Protein AF-A0A0D9NM09-F1 (afdb_monomer_lite)

Secondary structure (DSSP, 8-state):
-PPPPPP-----PEEEEEEE-SSTTEEEEEEEEEETTEEEEEEEEEEEEE-SS-EEEEEEEEETT-S-EEEPPPEEESSHHHHHHHHHHHHHHHHSS-TT-THHHHHHHHT-HHHHHHHHHTTTB-TTTS-GGG--HHHHHHHHHHHHHHHHHHHHHHHHHH----HHHHHHHHHHHHHHHHHHHHHHHHHS-B---SS------THHHHHHHHHHHHHHHHHTSPPPPPTTTTTTS-HHHHHHHHHTEEEEE---SS-TTSHHHHHHHHHHHHHHHTS-TTS-TTSS-----EEEEETT----TTSSSEEEEEEEE-HHHHHHHHHH-S---S-TTS--TT-TTSSS---BS-HHHHHTTS-GGGGTT--EEEEEEEE--SEEEE-GGG--TT--HHHHSTTT--EEEE--SSS--TT-GGGEEEGGGT-GGGTT-EEE---TT---

Sequence (448 aa):
MAGPIAEPKTGTGKVRKVRHSGKEYEVTIQQARKRNGQDRMRVYNMKIQSLGHQFQLVTEWGWLGRISRVIGIPVVAASEEEAVAVFKKKFYDKTKLNWSDRIQDLLRLVFDEDLVETSLDKYGYNWRMLPVHQLTDHTLRESAKILRDWRDHLKELKKLETEEAEREESETKMKVERKEIKQLREKYRFMIPHKVVGRVRLGFAIDSFENEVKLLQLIQGIRATPSMPPCSVLEKENLLDWQYDKLGMEIENLSTQSTQSTAKGAEYNSLLQLYIRSIDKIYPSDLYKVKGIFRLKKKDEIDNRHVENRRLLWHGTRCITVAGILSQGLRVPHYSDMRFLKAKFGNGIYFTDTASFATEYCGTNDSDGHALLFLCEVALGEMLHCDDKDADPKFDPKKRLGEKCHSTLGIGRYGPRADVEVDWRDAKFIDERLRGIRVVSLIPGTIL

Organism: NCBI:txid1291518

Radius of gyration: 26.61 Å; chains: 1; bounding box: 58×73×83 Å

InterPro domains:
  IPR004102 Poly(ADP-ribose) polymerase, regulatory domain [PF02877] (101-231)
  IPR004102 Poly(ADP-ribose) polymerase, regulatory domain [PS51060] (96-230)
  IPR012317 Poly(ADP-ribose) polymerase, catalytic domain [PF00644] (286-426)
  IPR012317 Poly(ADP-ribose) polymerase, catalytic domain [PS51059] (238-448)
  IPR036616 Poly(ADP-ribose) polymerase, regulatory domain superfamily [G3DSA:1.20.142.10] (89-247)
  IPR036616 Poly(ADP-ribose) polymerase, regulatory domain superfamily [SSF47587] (100-248)
  IPR036930 WGR domain superfamily [SSF142921] (20-102)
  IPR050800 ADP-ribosyltransferase diphtheria toxin-like [PTHR10459] (102-426)

pLDDT: mean 76.51, std 15.97, range [25.19, 96.44]

Foldseek 3Di:
DDDDDDDPPPDQFAWDAKDDPPPLQKIKTWGWDDDPNDTWIKIKIWGWDDPPQKIKIWIWMDTPPDPDIDIDDIDIGRDPVRVVVVSQVVCCSNHVDGPLPCVLVLLNLQPPVVLVVLLLVVLQFDCVVPPLLRQDPVLLLVLLVLLLVLVVLVVVLVVLVPDPPDPVVSVVSNVVSLVSNVVSVVVNCVSTPGDDDPDDPVDPDPVNSLSSLVSSVSSLLLNLADDQDPVVVSVPDHRSVVSVVLLQKDKAWLPRPPDPPDLSVQLVVLVVVLQLLLADPVDDSPNDDDPTDIDIGHPPDDPPVVFAQKAWWKAWAASNSVSSCSNPNDDFPPNQSRFNPPQQAGTDRDTHLHNNVNQVRHPCVSSVNDIDMDTDTDRFHAEAEDESVSRDNPHDCPVVVPPHGDYYDYDDPDAQDPPDPQQWDQCCSSPVVSGNHIHGHDDPPDDD

Structure (mmCIF, N/CA/C/O backbone):
data_AF-A0A0D9NM09-F1
#
_entry.id   AF-A0A0D9NM09-F1
#
loop_
_atom_site.group_PDB
_atom_site.id
_atom_site.type_symbol
_atom_site.label_atom_id
_atom_site.label_alt_id
_atom_site.label_comp_id
_atom_site.label_asym_id
_atom_site.label_entity_id
_atom_site.label_seq_id
_atom_site.pdbx_PDB_ins_code
_atom_site.Cartn_x
_atom_site.Cartn_y
_atom_site.Cartn_z
_atom_site.occupancy
_atom_site.B_iso_or_equiv
_atom_site.auth_seq_id
_atom_site.auth_comp_id
_atom_site.auth_asym_id
_atom_site.auth_atom_id
_atom_site.pdbx_PDB_model_num
ATOM 1 N N . MET A 1 1 ? -23.123 41.842 49.523 1.00 33.09 1 MET A N 1
ATOM 2 C CA . MET A 1 1 ? -23.582 41.400 48.190 1.00 33.09 1 MET A CA 1
ATOM 3 C C . MET A 1 1 ? -22.451 40.629 47.527 1.00 33.09 1 MET A C 1
ATOM 5 O O . MET A 1 1 ? -21.517 41.241 47.028 1.00 33.09 1 MET A O 1
ATOM 9 N N . ALA A 1 2 ? -22.476 39.300 47.630 1.00 28.00 2 ALA A N 1
ATOM 10 C CA . ALA A 1 2 ? -21.518 38.429 46.958 1.00 28.00 2 ALA A CA 1
ATOM 11 C C . ALA A 1 2 ? -21.992 38.214 45.513 1.00 28.00 2 ALA A C 1
ATOM 13 O O . ALA A 1 2 ? -23.116 37.765 45.298 1.00 28.00 2 ALA A O 1
ATOM 14 N N . GLY A 1 3 ? -21.170 38.607 44.539 1.00 28.39 3 GLY A N 1
ATOM 15 C CA . GLY A 1 3 ? -21.445 38.375 43.121 1.00 28.39 3 GLY A CA 1
ATOM 16 C C . GLY A 1 3 ? -21.333 36.886 42.764 1.00 28.39 3 GLY A C 1
ATOM 17 O O . GLY A 1 3 ? -20.587 36.159 43.424 1.00 28.39 3 GLY A O 1
ATOM 18 N N . PRO A 1 4 ? -22.063 36.412 41.740 1.00 29.20 4 PRO A N 1
ATOM 19 C CA . PRO A 1 4 ? -22.096 35.000 41.392 1.00 29.20 4 PRO A CA 1
ATOM 20 C C . PRO A 1 4 ? -20.740 34.515 40.863 1.00 29.20 4 PRO A C 1
ATOM 22 O O . PRO A 1 4 ? -20.098 35.155 40.028 1.00 29.20 4 PRO A O 1
ATOM 25 N N . ILE A 1 5 ? -20.327 33.350 41.362 1.00 30.05 5 ILE A N 1
ATOM 26 C CA . ILE A 1 5 ? -19.173 32.581 40.896 1.00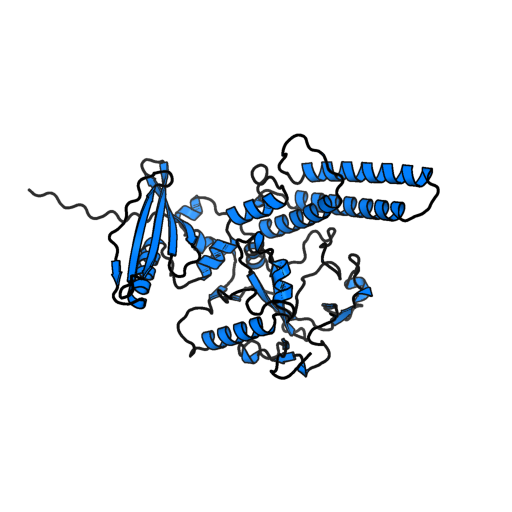 30.05 5 ILE A CA 1
ATOM 27 C C . ILE A 1 5 ? -19.431 32.192 39.436 1.00 30.05 5 ILE A C 1
ATOM 29 O O . ILE A 1 5 ? -20.404 31.508 39.130 1.00 30.05 5 ILE A O 1
ATOM 33 N N . ALA A 1 6 ? -18.570 32.652 38.528 1.00 27.23 6 ALA A N 1
ATOM 34 C CA . ALA A 1 6 ? -18.664 32.327 37.112 1.00 27.23 6 ALA A CA 1
ATOM 35 C C . ALA A 1 6 ? -18.436 30.823 36.879 1.00 27.23 6 ALA A C 1
ATOM 37 O O . ALA A 1 6 ? -17.396 30.277 37.255 1.00 27.23 6 ALA A O 1
ATOM 38 N N . GLU A 1 7 ? -19.387 30.173 36.209 1.00 26.42 7 GLU A N 1
ATOM 39 C CA . GLU A 1 7 ? -19.256 28.797 35.730 1.00 26.42 7 GLU A CA 1
ATOM 40 C C . GLU A 1 7 ? -18.044 28.630 34.786 1.00 26.42 7 GLU A C 1
ATOM 42 O O . GLU A 1 7 ? -17.706 29.537 34.008 1.00 26.42 7 GLU A O 1
ATOM 47 N N . PRO A 1 8 ? -17.373 27.463 34.797 1.00 28.36 8 PRO A N 1
ATOM 48 C CA . PRO A 1 8 ? -16.251 27.204 33.909 1.00 28.36 8 PRO A CA 1
ATOM 49 C C . PRO A 1 8 ? -16.733 27.102 32.455 1.00 28.36 8 PRO A C 1
ATOM 51 O O . PRO A 1 8 ? -17.359 26.127 32.052 1.00 28.36 8 PRO A O 1
ATOM 54 N N . LYS A 1 9 ? -16.370 28.096 31.634 1.00 29.64 9 LYS A N 1
ATOM 55 C CA . LYS A 1 9 ? -16.624 28.121 30.182 1.00 29.64 9 LYS A CA 1
ATOM 56 C C . LYS A 1 9 ? -15.984 26.910 29.480 1.00 29.64 9 LYS A C 1
ATOM 58 O O . LYS A 1 9 ? -14.796 26.919 29.131 1.00 29.64 9 LYS A O 1
ATOM 63 N N . THR A 1 10 ? -16.778 25.879 29.215 1.00 32.91 10 THR A N 1
ATOM 64 C CA . THR A 1 10 ? -16.439 24.682 28.430 1.00 32.91 10 THR A CA 1
ATOM 65 C C . THR A 1 10 ? -16.478 24.973 26.926 1.00 32.91 10 THR A C 1
ATOM 67 O O . THR A 1 10 ? -17.283 24.445 26.174 1.00 32.91 10 THR A O 1
ATOM 70 N N . GLY A 1 11 ? -15.558 25.810 26.438 1.00 34.66 11 GLY A N 1
ATOM 71 C CA . GLY A 1 11 ? -15.348 25.951 24.992 1.00 34.66 11 GLY A CA 1
ATOM 72 C C . GLY A 1 11 ? -14.644 24.715 24.420 1.00 34.66 11 GLY A C 1
ATOM 73 O O . GLY A 1 11 ? -13.450 24.520 24.663 1.00 34.66 11 GLY A O 1
ATOM 74 N N . THR A 1 12 ? -15.336 23.867 23.665 1.00 38.97 12 THR A N 1
ATOM 75 C CA . THR A 1 12 ? -14.734 22.736 22.940 1.00 38.97 12 THR A CA 1
ATOM 76 C C . THR A 1 12 ? -13.857 23.268 21.801 1.00 38.97 12 THR A C 1
ATOM 78 O O . THR A 1 12 ? -14.348 23.676 20.753 1.00 38.97 12 THR A O 1
ATOM 81 N N . GLY A 1 13 ? -12.540 23.338 22.028 1.00 40.16 13 GLY A N 1
ATOM 82 C CA . GLY A 1 13 ? -11.573 23.631 20.966 1.00 40.16 13 GLY A CA 1
ATOM 83 C C . GLY A 1 13 ? -11.447 22.424 20.041 1.00 40.16 13 GLY A C 1
ATOM 84 O O . GLY A 1 13 ? -11.480 21.290 20.517 1.00 40.16 13 GLY A O 1
ATOM 85 N N . LYS A 1 14 ? -11.311 22.653 18.734 1.00 43.16 14 LYS A N 1
ATOM 86 C CA . LYS A 1 14 ? -11.231 21.562 17.758 1.00 43.16 14 LYS A CA 1
ATOM 87 C C . LYS A 1 14 ? -9.857 20.912 17.772 1.00 43.16 14 LYS A C 1
ATOM 89 O O . LYS A 1 14 ? -8.841 21.607 17.686 1.00 43.16 14 LYS A O 1
ATOM 94 N N . VAL A 1 15 ? -9.839 19.590 17.908 1.00 44.84 15 VAL A N 1
ATOM 95 C CA . VAL A 1 15 ? -8.626 18.767 17.889 1.00 44.84 15 VAL A CA 1
ATOM 96 C C . VAL A 1 15 ? -8.087 18.722 16.459 1.00 44.84 15 VAL A C 1
ATOM 98 O O . VAL A 1 15 ? -8.808 18.337 15.550 1.00 44.84 15 VAL A O 1
ATOM 101 N N . ARG A 1 16 ? -6.838 19.158 16.258 1.00 40.47 16 ARG A N 1
ATOM 102 C CA . ARG A 1 16 ? -6.159 19.215 14.954 1.00 40.47 16 ARG A CA 1
ATOM 103 C C . ARG A 1 16 ? -5.213 18.039 14.703 1.00 40.47 16 ARG A C 1
ATOM 105 O O . ARG A 1 16 ? -5.119 17.598 13.570 1.00 40.47 16 ARG A O 1
ATOM 112 N N . LYS A 1 17 ? -4.507 17.529 15.719 1.00 41.31 17 LYS A N 1
ATOM 113 C CA . LYS A 1 17 ? -3.576 16.392 15.562 1.00 41.31 17 LYS A CA 1
ATOM 114 C C . LYS A 1 17 ? -3.431 15.652 16.886 1.00 41.31 17 LYS A C 1
ATOM 116 O O . LYS A 1 17 ? -3.353 16.291 17.933 1.00 41.31 17 LYS A O 1
ATOM 121 N N . VAL A 1 18 ? -3.409 14.322 16.853 1.00 44.81 18 VAL A N 1
ATOM 122 C CA . VAL A 1 18 ? -3.173 13.487 18.034 1.00 44.81 18 VAL A CA 1
ATOM 123 C C . VAL A 1 18 ? -1.969 12.585 17.752 1.00 44.81 18 VAL A C 1
ATOM 125 O O . VAL A 1 18 ? -2.010 11.820 16.796 1.00 44.81 18 VAL A O 1
ATOM 128 N N . ARG A 1 19 ? -0.886 12.691 18.526 1.00 38.06 19 ARG A N 1
ATOM 129 C CA . ARG A 1 19 ? 0.360 11.925 18.340 1.00 38.06 19 ARG A CA 1
ATOM 130 C C . ARG A 1 19 ? 0.494 10.873 19.446 1.00 38.06 19 ARG A C 1
ATOM 132 O O . ARG A 1 19 ? 0.268 11.198 20.608 1.00 38.06 19 ARG A O 1
ATOM 139 N N . HIS A 1 20 ? 0.854 9.643 19.085 1.00 46.84 20 HIS A N 1
ATOM 140 C CA . HIS A 1 20 ? 1.038 8.515 20.010 1.00 46.84 20 HIS A CA 1
ATOM 141 C C . HIS A 1 20 ? 2.535 8.240 20.162 1.00 46.84 20 HIS A C 1
ATOM 143 O O . HIS A 1 20 ? 3.267 8.311 19.180 1.00 46.84 20 HIS A O 1
ATOM 149 N N . SER A 1 21 ? 3.007 7.947 21.374 1.00 37.97 21 SER A N 1
ATOM 150 C CA . SER A 1 21 ? 4.440 7.749 21.672 1.00 37.97 21 SER A CA 1
ATOM 151 C C . SER A 1 21 ? 4.898 6.282 21.610 1.00 37.97 21 SER A C 1
ATOM 153 O O . SER A 1 21 ? 5.999 5.955 22.046 1.00 37.97 21 SER A O 1
ATOM 155 N N . GLY A 1 22 ? 4.057 5.367 21.119 1.00 39.31 22 GLY A N 1
ATOM 156 C CA . GLY A 1 22 ? 4.385 3.939 21.038 1.00 39.31 22 GLY A CA 1
ATOM 157 C C . GLY A 1 22 ? 4.286 3.160 22.361 1.00 39.31 22 GLY A C 1
ATOM 158 O O . GLY A 1 22 ? 4.457 1.944 22.339 1.00 39.31 22 GLY A O 1
ATOM 159 N N . LYS A 1 23 ? 3.953 3.810 23.488 1.00 54.00 23 LYS A N 1
ATOM 160 C CA . LYS A 1 23 ? 3.561 3.158 24.756 1.00 54.00 23 LYS A CA 1
ATOM 161 C C . LYS A 1 23 ? 2.030 3.084 24.854 1.00 54.00 23 LYS A C 1
ATOM 163 O O . LYS A 1 23 ? 1.356 4.039 24.484 1.00 54.00 23 LYS A O 1
ATOM 168 N N . GLU A 1 24 ? 1.483 1.960 25.335 1.00 59.69 24 GLU A N 1
ATOM 169 C CA . GLU A 1 24 ? 0.065 1.561 25.162 1.00 59.69 24 GLU A CA 1
ATOM 170 C C . GLU A 1 24 ? -0.984 2.587 25.644 1.00 59.69 24 GLU A C 1
ATOM 172 O O . GLU A 1 24 ? -2.082 2.616 25.096 1.00 59.69 24 GLU A O 1
ATOM 177 N N . TYR A 1 25 ? -0.647 3.476 26.590 1.00 70.94 25 TYR A N 1
ATOM 178 C CA . TYR A 1 25 ? -1.538 4.527 27.108 1.00 70.94 25 TYR A CA 1
ATOM 179 C C . TYR A 1 25 ? -0.839 5.889 27.244 1.00 70.94 25 TYR A C 1
ATOM 181 O O . TYR A 1 25 ? -0.788 6.475 28.329 1.00 70.94 25 TYR A O 1
ATOM 189 N N . GLU A 1 26 ? -0.281 6.402 26.144 1.00 77.38 26 GLU A N 1
ATOM 190 C CA . GLU A 1 26 ? 0.277 7.757 26.061 1.00 77.38 26 GLU A CA 1
ATOM 191 C C . GLU A 1 26 ? -0.138 8.474 24.767 1.00 77.38 26 GLU A C 1
ATOM 193 O O . GLU A 1 26 ? -0.071 7.920 23.669 1.00 77.38 26 GLU A O 1
ATOM 198 N N . VAL A 1 27 ? -0.582 9.729 24.901 1.00 70.50 27 VAL A N 1
ATOM 199 C CA . VAL A 1 27 ? -1.142 10.510 23.796 1.00 70.50 27 VAL A CA 1
ATOM 200 C C . VAL A 1 27 ? -0.898 12.014 23.940 1.00 70.50 27 VAL A C 1
ATOM 202 O O . VAL A 1 27 ? -1.038 12.591 25.018 1.00 70.50 27 VAL A O 1
ATOM 205 N N . THR A 1 28 ? -0.599 12.673 22.822 1.00 75.19 28 THR A N 1
ATOM 206 C CA . THR A 1 28 ? -0.508 14.130 22.688 1.00 75.19 28 THR A CA 1
ATOM 207 C C . THR A 1 28 ? -1.643 14.642 21.811 1.00 75.19 28 THR A C 1
ATOM 209 O O . THR A 1 28 ? -1.667 14.341 20.629 1.00 75.19 28 THR A O 1
ATOM 212 N N . ILE A 1 29 ? -2.549 15.460 22.337 1.00 75.00 29 ILE A N 1
ATOM 213 C CA . ILE A 1 29 ? -3.688 16.060 21.630 1.00 75.00 29 ILE A CA 1
ATOM 214 C C . ILE A 1 29 ? -3.394 17.542 21.363 1.00 75.00 29 ILE A C 1
ATOM 216 O O . ILE A 1 29 ? -3.143 18.314 22.286 1.00 75.00 29 ILE A O 1
ATOM 220 N N . GLN A 1 30 ? -3.478 17.972 20.109 1.00 73.25 30 GLN A N 1
ATOM 221 C CA . GLN A 1 30 ? -3.345 19.370 19.701 1.00 73.25 30 GLN A CA 1
ATOM 222 C C . GLN A 1 30 ? -4.726 19.946 19.398 1.00 73.25 30 GLN A C 1
ATOM 224 O O . GLN A 1 30 ? -5.464 19.369 18.609 1.00 73.25 30 GLN A O 1
ATOM 229 N N . GLN A 1 31 ? -5.084 21.078 20.003 1.00 67.94 31 GLN A N 1
ATOM 230 C CA . GLN A 1 31 ? -6.355 21.772 19.781 1.00 67.94 31 GLN A CA 1
ATOM 231 C C . GLN A 1 31 ? -6.122 23.218 19.359 1.00 67.94 31 GLN A C 1
ATOM 233 O O . GLN A 1 31 ? -5.399 23.957 20.032 1.00 67.94 31 GLN A O 1
ATOM 238 N N . ALA A 1 32 ? -6.788 23.649 18.292 1.00 63.72 32 ALA A N 1
ATOM 239 C CA . ALA A 1 32 ? -6.818 25.058 17.928 1.00 63.72 32 ALA A CA 1
ATOM 240 C C . ALA A 1 32 ? -7.905 25.794 18.715 1.00 63.72 32 ALA A C 1
ATOM 242 O O . ALA A 1 32 ? -9.046 25.336 18.831 1.00 63.72 32 ALA A O 1
ATOM 243 N N . ARG A 1 33 ? -7.551 26.964 19.250 1.00 64.31 33 ARG A N 1
ATOM 244 C CA . ARG A 1 33 ? -8.495 27.913 19.840 1.00 64.31 33 ARG A CA 1
ATOM 245 C C . ARG A 1 33 ? -8.245 29.308 19.287 1.00 64.31 33 ARG A C 1
ATOM 247 O O . ARG A 1 33 ? -7.126 29.810 19.370 1.00 64.31 33 ARG A O 1
ATOM 254 N N . LYS A 1 34 ? -9.315 29.963 18.834 1.00 53.19 34 LYS A N 1
ATOM 255 C CA . LYS A 1 34 ? -9.314 31.407 18.598 1.00 53.19 34 LYS A CA 1
ATOM 256 C C . LYS A 1 34 ? -9.315 32.125 19.945 1.00 53.19 34 LYS A C 1
ATOM 258 O O . LYS A 1 34 ? -10.209 31.922 20.767 1.00 53.19 34 LYS A O 1
ATOM 263 N N . ARG A 1 35 ? -8.304 32.959 20.184 1.00 52.75 35 ARG A N 1
ATOM 264 C CA . ARG A 1 35 ? -8.274 33.912 21.301 1.00 52.75 35 ARG A CA 1
ATOM 265 C C . ARG A 1 35 ? -7.888 35.269 20.732 1.00 52.75 35 ARG A C 1
ATOM 267 O O . ARG A 1 35 ? -6.805 35.400 20.174 1.00 52.75 35 ARG A O 1
ATOM 274 N N . ASN A 1 36 ? -8.774 36.252 20.870 1.00 54.66 36 ASN A N 1
ATOM 275 C CA . ASN A 1 36 ? -8.604 37.604 20.323 1.00 54.66 36 ASN A CA 1
ATOM 276 C C . ASN A 1 36 ? -8.341 37.606 18.801 1.00 54.66 36 ASN A C 1
ATOM 278 O O . ASN A 1 36 ? -7.430 38.273 18.330 1.00 54.66 36 ASN A O 1
ATOM 282 N N . GLY A 1 37 ? -9.079 36.795 18.036 1.00 53.91 37 GLY A N 1
ATOM 283 C CA . GLY A 1 37 ? -8.948 36.736 16.572 1.00 53.91 37 GLY A CA 1
ATOM 284 C C . GLY A 1 37 ? -7.725 35.979 16.035 1.00 53.91 37 GLY A C 1
ATOM 285 O O . GLY A 1 37 ? -7.670 35.721 14.840 1.00 53.91 37 GLY A O 1
ATOM 286 N N . GLN A 1 38 ? -6.786 35.558 16.889 1.00 50.19 38 GLN A N 1
ATOM 287 C CA . GLN A 1 38 ? -5.636 34.740 16.490 1.00 50.19 38 GLN A CA 1
ATOM 288 C C . GLN A 1 38 ? -5.847 33.262 16.833 1.00 50.19 38 GLN A C 1
ATOM 290 O O . GLN A 1 38 ? -6.254 32.920 17.952 1.00 50.19 38 GLN A O 1
ATOM 295 N N . ASP A 1 39 ? -5.509 32.388 15.885 1.00 57.44 39 ASP A N 1
ATOM 296 C CA . ASP A 1 39 ? -5.430 30.944 16.095 1.00 57.44 39 ASP A CA 1
ATOM 297 C C . ASP A 1 39 ? -4.228 30.625 16.988 1.00 57.44 39 ASP A C 1
ATOM 299 O O . ASP A 1 39 ? -3.075 30.869 16.634 1.00 57.44 39 ASP A O 1
ATOM 303 N N . ARG A 1 40 ? -4.488 30.066 18.172 1.00 65.19 40 ARG A N 1
ATOM 304 C CA . ARG A 1 40 ? -3.446 29.558 19.067 1.00 65.19 40 ARG A CA 1
ATOM 305 C C . ARG A 1 40 ? -3.614 28.064 19.269 1.00 65.19 40 ARG A C 1
ATOM 307 O O . ARG A 1 40 ? -4.724 27.577 19.491 1.00 65.19 40 ARG A O 1
ATOM 314 N N . MET A 1 41 ? -2.498 27.343 19.232 1.00 63.12 41 MET A N 1
ATOM 315 C CA . MET A 1 41 ? -2.481 25.891 19.370 1.00 63.12 41 MET A CA 1
ATOM 316 C C . MET A 1 41 ? -2.172 25.497 20.815 1.00 63.12 41 MET A C 1
ATOM 318 O O . MET A 1 41 ? -1.134 25.867 21.366 1.00 63.12 41 MET A O 1
ATOM 322 N N . ARG A 1 42 ? -3.086 24.758 21.443 1.00 74.62 42 ARG A N 1
ATOM 323 C CA . ARG A 1 42 ? -2.910 24.171 22.773 1.00 74.62 42 ARG A CA 1
ATOM 324 C C . ARG A 1 42 ? -2.545 22.702 22.619 1.00 74.62 42 ARG A C 1
ATOM 326 O O . ARG A 1 42 ? -3.182 21.992 21.850 1.00 74.62 42 ARG A O 1
ATOM 333 N N . VAL A 1 43 ? -1.539 22.259 23.352 1.00 75.19 43 VAL A N 1
ATOM 334 C CA . VAL A 1 43 ? -1.077 20.872 23.384 1.00 75.19 43 VAL A CA 1
ATOM 335 C C . VAL A 1 43 ? -1.470 20.278 24.728 1.00 75.19 43 VAL A C 1
ATOM 337 O O . VAL A 1 43 ? -1.254 20.918 25.755 1.00 75.19 43 VAL A O 1
ATOM 340 N N . TYR A 1 44 ? -2.048 19.084 24.722 1.00 77.19 44 TYR A N 1
ATOM 341 C CA . TYR A 1 44 ? -2.356 18.280 25.899 1.00 77.19 44 TYR A CA 1
ATOM 342 C C . TYR A 1 44 ? -1.597 16.964 25.798 1.00 77.19 44 TYR A C 1
ATOM 344 O O . TYR A 1 44 ? -1.734 16.283 24.793 1.00 77.19 44 TYR A O 1
ATOM 352 N N . ASN A 1 45 ? -0.844 16.581 26.818 1.00 79.94 45 ASN A N 1
ATOM 353 C CA . ASN A 1 45 ? -0.245 15.256 26.920 1.00 79.94 45 ASN A CA 1
ATOM 354 C C . ASN A 1 45 ? -0.967 14.480 28.013 1.00 79.94 45 ASN A C 1
ATOM 356 O O . ASN A 1 45 ? -1.268 15.041 29.066 1.00 79.94 45 ASN A O 1
ATOM 360 N N . MET A 1 46 ? -1.238 13.205 27.779 1.00 82.50 46 MET A N 1
ATOM 361 C CA . MET A 1 46 ? -1.782 12.291 28.774 1.00 82.50 46 MET A CA 1
ATOM 362 C C . MET A 1 46 ? -0.979 10.999 28.730 1.00 82.50 46 MET A C 1
ATOM 364 O O . MET A 1 46 ? -0.777 10.463 27.645 1.00 82.50 46 MET A O 1
ATOM 368 N N . LYS A 1 47 ? -0.539 10.495 29.883 1.00 84.50 47 LYS A N 1
ATOM 369 C CA . LYS A 1 47 ? 0.156 9.207 29.985 1.00 84.50 47 LYS A CA 1
ATOM 370 C C . LYS A 1 47 ? -0.184 8.486 31.281 1.00 84.50 47 LYS A C 1
ATOM 372 O O . LYS A 1 47 ? -0.318 9.138 32.317 1.00 84.50 47 LYS A O 1
ATOM 377 N N . ILE A 1 48 ? -0.283 7.162 31.227 1.00 82.56 48 ILE A N 1
ATOM 378 C CA . ILE A 1 48 ? -0.323 6.313 32.424 1.00 82.56 48 ILE A CA 1
ATOM 379 C C . ILE A 1 48 ? 1.114 5.950 32.816 1.00 82.56 48 ILE A C 1
ATOM 381 O O . ILE A 1 48 ? 1.927 5.578 31.971 1.00 82.56 48 ILE A O 1
ATOM 385 N N . GLN A 1 49 ? 1.435 6.082 34.098 1.00 81.81 49 GLN A N 1
ATOM 386 C CA . GLN A 1 49 ? 2.703 5.664 34.691 1.00 81.81 49 GLN A CA 1
ATOM 387 C C . GLN A 1 49 ? 2.433 4.633 35.788 1.00 81.81 49 GLN A C 1
ATOM 389 O O . GLN A 1 49 ? 1.536 4.830 36.604 1.00 81.81 49 GLN A O 1
ATOM 394 N N . SER A 1 50 ? 3.208 3.547 35.814 1.00 78.88 50 SER A N 1
ATOM 395 C CA . SER A 1 50 ? 3.189 2.585 36.920 1.00 78.88 50 SER A CA 1
ATOM 396 C C . SER A 1 50 ? 4.132 3.051 38.031 1.00 78.88 50 SER A C 1
ATOM 398 O O . SER A 1 50 ? 5.265 3.449 37.757 1.00 78.88 50 SER A O 1
ATOM 400 N N . LEU A 1 51 ? 3.657 3.000 39.275 1.00 79.56 51 LEU A N 1
ATOM 401 C CA . LEU A 1 51 ? 4.393 3.326 40.501 1.00 79.56 51 LEU A CA 1
ATOM 402 C C . LEU A 1 51 ? 4.573 2.082 41.391 1.00 79.56 51 LEU A C 1
ATOM 404 O O . LEU A 1 51 ? 4.631 2.176 42.615 1.00 79.56 51 LEU A O 1
ATOM 408 N N . GLY A 1 52 ? 4.616 0.893 40.788 1.00 74.50 52 GLY A N 1
ATOM 409 C CA . GLY A 1 52 ? 4.767 -0.376 41.499 1.00 74.50 52 GLY A CA 1
ATOM 410 C C . GLY A 1 52 ? 3.442 -0.929 42.024 1.00 74.50 52 GLY A C 1
ATOM 411 O O . GLY A 1 52 ? 2.988 -1.952 41.529 1.00 74.50 52 GLY A O 1
ATOM 412 N N . HIS A 1 53 ? 2.826 -0.292 43.024 1.00 74.12 53 HIS A N 1
ATOM 413 C CA . HIS A 1 53 ? 1.553 -0.754 43.626 1.00 74.12 53 HIS A CA 1
ATOM 414 C C . HIS A 1 53 ? 0.345 0.109 43.236 1.00 74.12 53 HIS A C 1
ATOM 416 O O . HIS A 1 53 ? -0.774 -0.156 43.664 1.00 74.12 53 HIS A O 1
ATOM 422 N N . GLN A 1 54 ? 0.572 1.162 42.451 1.00 78.81 54 GLN A N 1
ATOM 423 C CA . GLN A 1 54 ? -0.450 2.100 41.992 1.00 78.81 54 GLN A CA 1
ATOM 424 C C . GLN A 1 54 ? -0.141 2.561 40.569 1.00 78.81 54 GLN A C 1
ATOM 426 O O . GLN A 1 54 ? 0.997 2.471 40.097 1.00 78.81 54 GLN A O 1
ATOM 431 N N . PHE A 1 55 ? -1.156 3.099 39.902 1.00 81.31 55 PHE A N 1
ATOM 432 C CA . PHE A 1 55 ? -1.035 3.693 38.578 1.00 81.31 55 PHE A CA 1
ATOM 433 C C . PHE A 1 55 ? -1.398 5.171 38.647 1.00 81.31 55 PHE A C 1
ATOM 435 O O . PHE A 1 55 ? -2.312 5.570 39.362 1.00 81.31 55 PHE A O 1
ATOM 442 N N . GLN A 1 56 ? -0.688 6.003 37.893 1.00 83.62 56 GLN A N 1
ATOM 443 C CA . GLN A 1 56 ? -0.914 7.441 37.867 1.00 83.62 56 GLN A CA 1
ATOM 444 C C . GLN A 1 56 ? -1.157 7.919 36.439 1.00 83.62 56 GLN A C 1
ATOM 446 O O . GLN A 1 56 ? -0.316 7.753 35.556 1.00 83.62 56 GLN A O 1
ATOM 451 N N . LEU A 1 57 ? -2.291 8.583 36.226 1.00 82.94 57 LEU A N 1
ATOM 452 C CA . LEU A 1 57 ? -2.566 9.333 35.010 1.00 82.94 57 LEU A CA 1
ATOM 453 C C . LEU A 1 57 ? -1.985 10.741 35.138 1.00 82.94 57 LEU A C 1
ATOM 455 O O . LEU A 1 57 ? -2.525 11.592 35.853 1.00 82.94 57 LEU A O 1
ATOM 459 N N . VAL A 1 58 ? -0.913 11.005 34.398 1.00 84.62 58 VAL A N 1
ATOM 460 C CA . VAL A 1 58 ? -0.313 12.335 34.281 1.00 84.62 58 VAL A CA 1
ATOM 461 C C . VAL A 1 58 ? -0.918 13.044 33.083 1.00 84.62 58 VAL A C 1
ATOM 463 O O . VAL A 1 58 ? -0.889 12.530 31.966 1.00 84.62 58 VAL A O 1
ATOM 466 N N . THR A 1 59 ? -1.450 14.243 33.312 1.00 84.25 59 THR A N 1
ATOM 467 C CA . THR A 1 59 ? -1.925 15.116 32.238 1.00 84.25 59 THR A CA 1
ATOM 468 C C . THR A 1 59 ? -1.151 16.420 32.255 1.00 84.25 59 THR A C 1
ATOM 470 O O . THR A 1 59 ? -1.146 17.105 33.271 1.00 84.25 59 THR A O 1
ATOM 473 N N . GLU A 1 60 ? -0.548 16.803 31.142 1.00 85.56 60 GLU A N 1
ATOM 474 C CA . GLU A 1 60 ? 0.120 18.093 30.976 1.00 85.56 60 GLU A CA 1
ATOM 475 C C . GLU A 1 60 ? -0.598 18.888 29.898 1.00 85.56 60 GLU A C 1
ATOM 477 O O . GLU A 1 60 ? -1.126 18.317 28.946 1.00 85.56 60 GLU A O 1
ATOM 482 N N . TRP A 1 61 ? -0.600 20.211 29.990 1.00 82.31 61 TRP A N 1
ATOM 483 C CA . TRP A 1 61 ? -1.036 21.033 28.872 1.00 82.31 61 TRP A CA 1
ATOM 484 C C . TRP A 1 61 ? -0.265 22.339 28.777 1.00 82.31 61 TRP A C 1
ATOM 486 O O . TRP A 1 61 ? 0.168 22.911 29.771 1.00 82.31 61 TRP A O 1
ATOM 496 N N . GLY A 1 62 ? -0.119 22.849 27.562 1.00 81.00 62 GLY A N 1
ATOM 497 C CA . GLY A 1 62 ? 0.605 24.085 27.296 1.00 81.00 62 GLY A CA 1
ATOM 498 C C . GLY A 1 62 ? 0.199 24.703 25.970 1.00 81.00 62 GLY A C 1
ATOM 499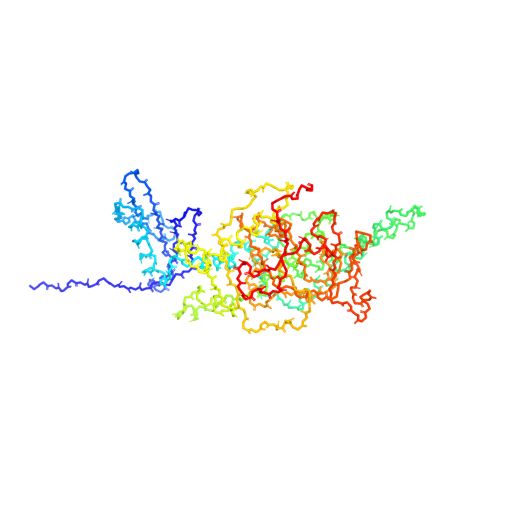 O O . GLY A 1 62 ? -0.573 24.126 25.205 1.00 81.00 62 GLY A O 1
ATOM 500 N N . TRP A 1 63 ? 0.707 25.898 25.700 1.00 74.56 63 TRP A N 1
ATOM 501 C CA . TRP A 1 63 ? 0.598 26.503 24.374 1.00 74.56 63 TRP A CA 1
ATOM 502 C C . TRP A 1 63 ? 1.813 26.099 23.547 1.00 74.56 63 TRP A C 1
ATOM 504 O O . TRP A 1 63 ? 2.936 26.122 24.049 1.00 74.56 63 TRP A O 1
ATOM 514 N N . LEU A 1 64 ? 1.587 25.733 22.287 1.00 61.44 64 LEU A N 1
ATOM 515 C CA . LEU A 1 64 ? 2.663 25.404 21.360 1.00 61.44 64 LEU A CA 1
ATOM 516 C C . LEU A 1 64 ? 3.627 26.602 21.251 1.00 61.44 64 LEU A C 1
ATOM 518 O O . LEU A 1 64 ? 3.180 27.732 21.061 1.00 61.44 64 LEU A O 1
ATOM 522 N N . GLY A 1 65 ? 4.931 26.360 21.425 1.00 59.31 65 GLY A N 1
ATOM 523 C CA . GLY A 1 65 ? 5.972 27.398 21.391 1.00 59.31 65 GLY A CA 1
ATOM 524 C C . GLY A 1 65 ? 6.239 28.129 22.716 1.00 59.31 65 GLY A C 1
ATOM 525 O O . GLY A 1 65 ? 7.076 29.026 22.746 1.00 59.31 65 GLY A O 1
ATOM 526 N N . ARG A 1 66 ? 5.572 27.770 23.824 1.00 59.25 66 ARG A N 1
ATOM 527 C CA . ARG A 1 66 ? 5.907 28.273 25.170 1.00 59.25 66 ARG A CA 1
ATOM 528 C C . ARG A 1 66 ? 6.592 27.203 26.015 1.00 59.25 66 ARG A C 1
ATOM 530 O O . ARG A 1 66 ? 6.214 26.037 25.976 1.00 59.25 66 ARG A O 1
ATOM 537 N N . ILE A 1 67 ? 7.557 27.638 26.825 1.00 46.53 67 ILE A N 1
ATOM 538 C CA . ILE A 1 67 ? 8.311 26.783 27.758 1.00 46.53 67 ILE A CA 1
ATOM 539 C C . ILE A 1 67 ? 7.415 26.310 28.919 1.00 46.53 67 ILE A C 1
ATOM 541 O O . ILE A 1 67 ? 7.593 25.214 29.443 1.00 46.53 67 ILE A O 1
ATOM 545 N N . SER A 1 68 ? 6.404 27.097 29.300 1.00 55.62 68 SER A N 1
ATOM 546 C CA . SER A 1 68 ? 5.521 26.774 30.420 1.00 55.62 68 SER A CA 1
ATOM 547 C C . SER A 1 68 ? 4.458 25.731 30.057 1.00 55.62 68 SER A C 1
ATOM 549 O O . SER A 1 68 ? 3.517 25.992 29.300 1.00 55.62 68 SER A O 1
ATOM 551 N N . ARG A 1 69 ? 4.592 24.542 30.654 1.00 70.00 69 ARG A N 1
ATOM 552 C CA . ARG A 1 69 ? 3.559 23.501 30.702 1.00 70.00 69 ARG A CA 1
ATOM 553 C C . ARG A 1 69 ? 2.911 23.500 32.079 1.00 70.00 69 ARG A C 1
ATOM 555 O O . ARG A 1 69 ? 3.595 23.567 33.093 1.00 70.00 69 ARG A O 1
ATOM 562 N N . VAL A 1 70 ? 1.590 23.420 32.108 1.00 73.75 70 VAL A N 1
ATOM 563 C CA . VAL A 1 70 ? 0.821 23.213 33.331 1.00 73.75 70 VAL A CA 1
ATOM 564 C C . VAL A 1 70 ? 0.626 21.715 33.494 1.00 73.75 70 VAL A C 1
ATOM 566 O O . VAL A 1 70 ? -0.011 21.071 32.657 1.00 73.75 70 VAL A O 1
ATOM 569 N N . ILE A 1 71 ? 1.176 21.166 34.570 1.00 73.44 71 ILE A N 1
ATOM 570 C CA . ILE A 1 71 ? 0.925 19.786 34.975 1.00 73.44 71 ILE A CA 1
ATOM 571 C C . ILE A 1 71 ? -0.409 19.788 35.726 1.00 73.44 71 ILE A C 1
ATOM 573 O O . ILE A 1 71 ? -0.590 20.516 36.699 1.00 73.44 71 ILE A O 1
ATOM 577 N N . GLY A 1 72 ? -1.385 19.048 35.212 1.00 69.25 72 GLY A N 1
ATOM 578 C CA . GLY A 1 72 ? -2.652 18.821 35.895 1.00 69.25 72 GLY A CA 1
ATOM 579 C C . GLY A 1 72 ? -2.460 17.913 37.107 1.00 69.25 72 GLY A C 1
ATOM 580 O O . GLY A 1 72 ? -1.510 17.134 37.149 1.00 69.25 72 GLY A O 1
ATOM 581 N N . ILE A 1 73 ? -3.383 17.994 38.069 1.00 73.62 73 ILE A N 1
ATOM 582 C CA . ILE A 1 73 ? -3.371 17.118 39.246 1.00 73.62 73 ILE A CA 1
ATOM 583 C C . ILE A 1 73 ? -3.397 15.665 38.753 1.00 73.62 73 ILE A C 1
ATOM 585 O O . ILE A 1 73 ? -4.330 15.299 38.020 1.00 73.62 73 ILE A O 1
ATOM 589 N N . PRO A 1 74 ? -2.381 14.857 39.094 1.00 74.50 74 PRO A N 1
ATOM 590 C CA . PRO A 1 74 ? -2.352 13.478 38.665 1.00 74.50 74 PRO A CA 1
ATOM 591 C C . PRO A 1 74 ? -3.501 12.700 39.286 1.00 74.50 74 PRO A C 1
ATOM 593 O O . PRO A 1 74 ? -3.816 12.883 40.460 1.00 74.50 74 PRO A O 1
ATOM 596 N N . VAL A 1 75 ? -4.129 11.832 38.498 1.00 79.38 75 VAL A N 1
ATOM 597 C CA . VAL A 1 75 ? -5.153 10.930 39.030 1.00 79.38 75 VAL A CA 1
ATOM 598 C C . VAL A 1 75 ? -4.467 9.626 39.389 1.00 79.38 75 VAL A C 1
ATOM 600 O O . VAL A 1 75 ? -3.927 8.966 38.503 1.00 79.38 75 VAL A O 1
ATOM 603 N N . VAL A 1 76 ? -4.456 9.300 40.677 1.00 80.44 76 VAL A N 1
ATOM 604 C CA . VAL A 1 76 ? -3.947 8.026 41.189 1.00 80.44 76 VAL A CA 1
ATOM 605 C C . VAL A 1 76 ? -5.085 7.013 41.142 1.00 80.44 76 VAL A C 1
ATOM 607 O O . VAL A 1 76 ? -6.207 7.332 41.527 1.00 80.44 76 VAL A O 1
ATOM 610 N N . ALA A 1 77 ? -4.791 5.823 40.642 1.00 78.00 77 ALA A N 1
ATOM 611 C CA . ALA A 1 77 ? -5.705 4.700 40.533 1.00 78.00 77 ALA A CA 1
ATOM 612 C C . ALA A 1 77 ? -5.100 3.487 41.247 1.00 78.00 77 ALA A C 1
ATOM 614 O O . ALA A 1 77 ? -3.882 3.266 41.197 1.00 78.00 77 ALA A O 1
ATOM 615 N N . ALA A 1 78 ? -5.956 2.719 41.921 1.00 76.75 78 ALA A N 1
ATOM 616 C CA . ALA A 1 78 ? -5.542 1.556 42.699 1.00 76.75 78 ALA A CA 1
ATOM 617 C C . ALA A 1 78 ? -5.212 0.351 41.804 1.00 76.75 78 ALA A C 1
ATOM 619 O O . ALA A 1 78 ? -4.393 -0.484 42.180 1.00 76.75 78 ALA A O 1
ATOM 620 N N . SER A 1 79 ? -5.805 0.283 40.608 1.00 78.06 79 SER A N 1
ATOM 621 C CA . SER A 1 79 ? -5.529 -0.746 39.602 1.00 78.06 79 SER A CA 1
ATOM 622 C C . SER A 1 79 ? -5.268 -0.151 38.217 1.00 78.06 79 SER A C 1
ATOM 624 O O . SER A 1 79 ? -5.609 1.000 37.921 1.00 78.06 79 SER A O 1
ATOM 626 N N . GLU A 1 80 ? -4.659 -0.955 37.344 1.00 73.88 80 GLU A N 1
ATOM 627 C CA . GLU A 1 80 ? -4.421 -0.583 35.947 1.00 73.88 80 GLU A CA 1
ATOM 628 C C . GLU A 1 80 ? -5.739 -0.335 35.205 1.00 73.88 80 GLU A C 1
ATOM 630 O O . GLU A 1 80 ? -5.868 0.628 34.452 1.00 73.88 80 GLU A O 1
ATOM 635 N N . GLU A 1 81 ? -6.754 -1.156 35.470 1.00 73.56 81 GLU A N 1
ATOM 636 C CA . GLU A 1 81 ? -8.071 -1.074 34.834 1.00 73.56 81 GLU A CA 1
ATOM 637 C C . GLU A 1 81 ? -8.774 0.248 35.156 1.00 73.56 81 GLU A C 1
ATOM 639 O O . GLU A 1 81 ? -9.355 0.882 34.270 1.00 73.56 81 GLU A O 1
ATOM 644 N N . GLU A 1 82 ? -8.676 0.702 36.408 1.00 78.75 82 GLU A N 1
ATOM 645 C CA . GLU A 1 82 ? -9.212 1.988 36.844 1.00 78.75 82 GLU A CA 1
ATOM 646 C C . GLU A 1 82 ? -8.464 3.151 36.169 1.00 78.75 82 GLU A C 1
ATOM 648 O O . GLU A 1 82 ? -9.093 4.065 35.622 1.00 78.75 82 GLU A O 1
ATOM 653 N N . ALA A 1 83 ? -7.127 3.090 36.111 1.00 78.56 83 ALA A N 1
ATOM 654 C CA . ALA A 1 83 ? -6.311 4.092 35.423 1.00 78.56 83 ALA A CA 1
ATOM 655 C C . ALA A 1 83 ? -6.678 4.197 33.936 1.00 78.56 83 ALA A C 1
ATOM 657 O O . ALA A 1 83 ? -6.833 5.299 33.394 1.00 78.56 83 ALA A O 1
ATOM 658 N N . VAL A 1 84 ? -6.864 3.046 33.285 1.00 77.25 84 VAL A N 1
ATOM 659 C CA . VAL A 1 84 ? -7.281 2.941 31.888 1.00 77.25 84 VAL A CA 1
ATOM 660 C C . VAL A 1 84 ? -8.684 3.512 31.701 1.00 77.25 84 VAL A C 1
ATOM 662 O O . VAL A 1 84 ? -8.889 4.310 30.788 1.00 77.25 84 VAL A O 1
ATOM 665 N N . ALA A 1 85 ? -9.655 3.190 32.557 1.00 77.81 85 ALA A N 1
ATOM 666 C CA . ALA A 1 85 ? -11.013 3.728 32.451 1.00 77.81 85 ALA A CA 1
ATOM 667 C C . ALA A 1 85 ? -11.034 5.265 32.549 1.00 77.81 85 ALA A C 1
ATOM 669 O O . ALA A 1 85 ? -11.656 5.941 31.720 1.00 77.81 85 ALA A O 1
ATOM 670 N N . VAL A 1 86 ? -10.295 5.832 33.508 1.00 83.75 86 VAL A N 1
ATOM 671 C CA . VAL A 1 86 ? -10.165 7.288 33.668 1.00 83.75 86 VAL A CA 1
ATOM 672 C C . VAL A 1 86 ? -9.457 7.913 32.466 1.00 83.75 86 VAL A C 1
ATOM 674 O O . VAL A 1 86 ? -9.888 8.966 31.984 1.00 83.75 86 VAL A O 1
ATOM 677 N N . PHE A 1 87 ? -8.406 7.271 31.945 1.00 82.62 87 PHE A N 1
ATOM 678 C CA . PHE A 1 87 ? -7.724 7.709 30.729 1.00 82.62 87 PHE A CA 1
ATOM 679 C C . PHE A 1 87 ? -8.699 7.762 29.547 1.00 82.62 87 PHE A C 1
ATOM 681 O O . PHE A 1 87 ? -8.822 8.809 28.909 1.00 82.62 87 PHE A O 1
ATOM 688 N N . LYS A 1 88 ? -9.430 6.669 29.282 1.00 77.00 88 LYS A N 1
ATOM 689 C CA . LYS A 1 88 ? -10.381 6.556 28.163 1.00 77.00 88 LYS A CA 1
ATOM 690 C C . LYS A 1 88 ? -11.471 7.624 28.253 1.00 77.00 88 LYS A C 1
ATOM 692 O O . LYS A 1 88 ? -11.766 8.278 27.254 1.00 77.00 88 LYS A O 1
ATOM 697 N N . LYS A 1 89 ? -12.011 7.853 29.455 1.00 82.50 89 LYS A N 1
ATOM 698 C CA . LYS A 1 89 ? -13.009 8.897 29.719 1.00 82.50 89 LYS A CA 1
ATOM 699 C C . LYS A 1 89 ? -12.453 10.296 29.457 1.00 82.50 89 LYS A C 1
ATOM 701 O O . LYS A 1 89 ? -13.040 11.049 28.687 1.00 82.50 89 LYS A O 1
ATOM 706 N N . LYS A 1 90 ? -11.288 10.636 30.026 1.00 83.06 90 LYS A N 1
ATOM 707 C CA . LYS A 1 90 ? -10.656 11.949 29.801 1.00 83.06 90 LYS A CA 1
ATOM 708 C C . LYS A 1 90 ? -10.285 12.168 28.336 1.00 83.06 90 LYS A C 1
ATOM 710 O O . LYS A 1 90 ? -10.416 13.289 27.849 1.00 83.06 90 LYS A O 1
ATOM 715 N N . PHE A 1 91 ? -9.833 11.126 27.642 1.00 77.81 91 PHE A N 1
ATOM 716 C CA . PHE A 1 91 ? -9.568 11.176 26.211 1.00 77.81 91 PHE A CA 1
ATOM 717 C C . PHE A 1 91 ? -10.851 11.509 25.446 1.00 77.81 91 PHE A C 1
ATOM 719 O O . PHE A 1 91 ? -10.883 12.533 24.764 1.00 77.81 91 PHE A O 1
ATOM 726 N N . TYR A 1 92 ? -11.926 10.740 25.653 1.00 76.12 92 TYR A N 1
ATOM 727 C CA . TYR A 1 92 ? -13.230 10.989 25.035 1.00 76.12 92 TYR A CA 1
ATOM 728 C C . TYR A 1 92 ? -13.762 12.392 25.343 1.00 76.12 92 TYR A C 1
ATOM 730 O O . TYR A 1 92 ? -14.226 13.095 24.452 1.00 76.12 92 TYR A O 1
ATOM 738 N N . ASP A 1 93 ? -13.623 12.880 26.574 1.00 77.00 93 ASP A N 1
ATOM 739 C CA . ASP A 1 93 ? -14.060 14.231 26.932 1.00 77.00 93 ASP A CA 1
ATOM 740 C C . ASP A 1 93 ? -13.338 15.324 26.126 1.00 77.00 93 ASP A C 1
ATOM 742 O O . ASP A 1 93 ? -13.919 16.382 25.858 1.00 77.00 93 ASP A O 1
ATOM 746 N N . LYS A 1 94 ? -12.080 15.083 25.732 1.00 72.88 94 LYS A N 1
ATOM 747 C CA . LYS A 1 94 ? -11.251 16.030 24.969 1.00 72.88 94 LYS A CA 1
ATOM 748 C C . LYS A 1 94 ? -11.353 15.870 23.461 1.00 72.88 94 LYS A C 1
ATOM 750 O O . LYS A 1 94 ? -11.249 16.878 22.764 1.00 72.88 94 LYS A O 1
ATOM 755 N N . THR A 1 95 ? -11.506 14.650 22.965 1.00 66.69 95 THR A N 1
ATOM 756 C CA . THR A 1 95 ? -11.493 14.348 21.528 1.00 66.69 95 THR A CA 1
ATOM 757 C C . THR A 1 95 ? -12.879 14.096 20.961 1.00 66.69 95 THR A C 1
ATOM 759 O O . THR A 1 95 ? -13.065 14.289 19.766 1.00 66.69 95 THR A O 1
ATOM 762 N N . LYS A 1 96 ? -13.838 13.720 21.818 1.00 69.12 96 LYS A N 1
ATOM 763 C CA . LYS A 1 96 ? -15.124 13.101 21.462 1.00 69.12 96 LYS A CA 1
ATOM 764 C C . LYS A 1 96 ? -14.964 11.780 20.713 1.00 69.12 96 LYS A C 1
ATOM 766 O O . LYS A 1 96 ? -15.871 11.350 20.018 1.00 69.12 96 LYS A O 1
ATOM 771 N N . LEU A 1 97 ? -13.818 11.126 20.904 1.00 62.19 97 LEU A N 1
ATOM 772 C CA . LEU A 1 97 ? -13.461 9.875 20.256 1.00 62.19 97 LEU A CA 1
ATOM 773 C C . LEU A 1 97 ? -13.178 8.794 21.302 1.00 62.19 97 LEU A C 1
ATOM 775 O O . LEU A 1 97 ? -12.572 9.062 22.341 1.00 62.19 97 LEU A O 1
ATOM 779 N N . ASN A 1 98 ? -13.608 7.561 21.044 1.00 65.31 98 ASN A N 1
ATOM 780 C CA . ASN A 1 98 ? -13.372 6.445 21.959 1.00 65.31 98 ASN A CA 1
ATOM 781 C C . ASN A 1 98 ? -11.920 5.966 21.856 1.00 65.31 98 ASN A C 1
ATOM 783 O O . ASN A 1 98 ? -11.467 5.595 20.782 1.00 65.31 98 ASN A O 1
ATOM 787 N N . TRP A 1 99 ? -11.184 5.925 22.969 1.00 60.19 99 TRP A N 1
ATOM 788 C CA . TRP A 1 99 ? -9.789 5.444 22.978 1.00 60.19 99 TRP A CA 1
ATOM 789 C C . TRP A 1 99 ? -9.651 3.976 22.555 1.00 60.19 99 TRP A C 1
ATOM 791 O O . TRP A 1 99 ? -8.666 3.592 21.938 1.00 60.19 99 TRP A O 1
ATOM 801 N N . SER A 1 100 ? -10.651 3.149 22.875 1.00 59.56 100 SER A N 1
ATOM 802 C CA . SER A 1 100 ? -10.680 1.736 22.478 1.00 59.56 100 SER A CA 1
ATOM 803 C C . SER A 1 100 ? -10.738 1.549 20.956 1.00 59.56 100 SER A C 1
ATOM 805 O O . SER A 1 100 ? -10.517 0.442 20.467 1.00 59.56 100 SER A O 1
ATOM 807 N N . ASP A 1 101 ? -11.032 2.613 20.210 1.00 65.62 101 ASP A N 1
ATOM 808 C CA . ASP A 1 101 ? -11.154 2.566 18.769 1.00 65.62 101 ASP A CA 1
ATOM 809 C C . ASP A 1 101 ? -9.825 2.910 18.080 1.00 65.62 101 ASP A C 1
ATOM 811 O O . ASP A 1 101 ? -9.591 4.036 17.626 1.00 65.62 101 ASP A O 1
ATOM 815 N N . ARG A 1 102 ? -8.936 1.904 18.001 1.00 66.50 102 ARG A N 1
ATOM 816 C CA . ARG A 1 102 ? -7.652 1.988 17.274 1.00 66.50 102 ARG A CA 1
ATOM 817 C C . ARG A 1 102 ? -7.804 2.330 15.786 1.00 66.50 102 ARG A C 1
ATOM 819 O O . ARG A 1 102 ? -6.795 2.576 15.129 1.00 66.50 102 ARG A O 1
ATOM 826 N N . ILE A 1 103 ? -9.028 2.406 15.254 1.00 79.44 103 ILE A N 1
ATOM 827 C CA . ILE A 1 103 ? -9.286 2.963 13.921 1.00 79.44 103 ILE A CA 1
ATOM 828 C C . ILE A 1 103 ? -8.707 4.374 13.820 1.00 79.44 103 ILE A C 1
ATOM 830 O O . ILE A 1 103 ? -8.127 4.718 12.799 1.00 79.44 103 ILE A O 1
ATOM 834 N N . GLN A 1 104 ? -8.755 5.176 14.885 1.00 78.31 104 GLN A N 1
ATOM 835 C CA . GLN A 1 104 ? -8.163 6.513 14.835 1.00 78.31 104 GLN A CA 1
ATOM 836 C C . GLN A 1 104 ? -6.644 6.486 14.654 1.00 78.31 104 GLN A C 1
ATOM 838 O O . GLN A 1 104 ? -6.100 7.392 14.032 1.00 78.31 104 GLN A O 1
ATOM 843 N N . ASP A 1 105 ? -5.952 5.483 15.194 1.00 82.00 105 ASP A N 1
ATOM 844 C CA . ASP A 1 105 ? -4.501 5.349 15.031 1.00 82.00 105 ASP A CA 1
ATOM 845 C C . ASP A 1 105 ? -4.157 4.929 13.609 1.00 82.00 105 ASP A C 1
ATOM 847 O O . ASP A 1 105 ? -3.227 5.476 13.018 1.00 82.00 105 ASP A O 1
ATOM 851 N N . LEU A 1 106 ? -4.965 4.033 13.033 1.00 86.94 106 LEU A N 1
ATOM 852 C CA . LEU A 1 106 ? -4.901 3.707 11.614 1.00 86.94 106 LEU A CA 1
ATOM 853 C C . LEU A 1 106 ? -5.123 4.963 10.758 1.00 86.94 106 LEU A C 1
ATOM 855 O O . LEU A 1 106 ? -4.286 5.264 9.915 1.00 86.94 106 LEU A O 1
ATOM 859 N N . LEU A 1 107 ? -6.193 5.729 11.006 1.00 87.69 107 LEU A N 1
ATOM 860 C CA . LEU A 1 107 ? -6.498 6.963 10.271 1.00 87.69 107 LEU A CA 1
ATOM 861 C C . LEU A 1 107 ? -5.364 7.987 10.386 1.00 87.69 107 LEU A C 1
ATOM 863 O O . LEU A 1 107 ? -4.938 8.553 9.385 1.00 87.69 107 LEU A O 1
ATOM 867 N N . ARG A 1 108 ? -4.817 8.185 11.588 1.00 85.12 108 ARG A N 1
ATOM 868 C CA . ARG A 1 108 ? -3.675 9.086 11.806 1.00 85.12 108 ARG A CA 1
ATOM 869 C C . ARG A 1 108 ? -2.449 8.653 11.023 1.00 85.12 108 ARG A C 1
ATOM 871 O O . ARG A 1 108 ? -1.783 9.515 10.471 1.00 85.12 108 ARG A O 1
ATOM 878 N N . LEU A 1 109 ? -2.164 7.352 10.976 1.00 88.31 109 LEU A N 1
ATOM 879 C CA . LEU A 1 109 ? -1.024 6.810 10.244 1.00 88.31 109 LEU A CA 1
ATOM 880 C C . LEU A 1 109 ? -1.185 6.994 8.728 1.00 88.31 109 LEU A C 1
ATOM 882 O O . LEU A 1 109 ? -0.245 7.418 8.063 1.00 88.31 109 LEU A O 1
ATOM 886 N N . VAL A 1 110 ? -2.364 6.691 8.176 1.00 90.62 110 VAL A N 1
ATOM 887 C CA . VAL A 1 110 ? -2.586 6.735 6.716 1.00 90.62 110 VAL A CA 1
ATOM 888 C C . VAL A 1 110 ? -2.785 8.154 6.173 1.00 90.62 110 VAL A C 1
ATOM 890 O O . VAL A 1 110 ? -2.590 8.367 4.979 1.00 90.62 110 VAL A O 1
ATOM 893 N N . PHE A 1 111 ? -3.135 9.119 7.031 1.00 88.19 111 PHE A N 1
ATOM 894 C CA . PHE A 1 111 ? -3.270 10.541 6.692 1.00 88.19 111 PHE A CA 1
ATOM 895 C C . PHE A 1 111 ? -2.137 11.426 7.262 1.00 88.19 111 PHE A C 1
ATOM 897 O O . PHE A 1 111 ? -2.299 12.646 7.334 1.00 88.19 111 PHE A O 1
ATOM 904 N N . ASP A 1 112 ? -0.993 10.867 7.686 1.00 86.25 112 ASP A N 1
ATOM 905 C CA . ASP A 1 112 ? 0.104 11.689 8.224 1.00 86.25 112 ASP A CA 1
ATOM 906 C C . ASP A 1 112 ? 0.893 12.404 7.113 1.00 86.25 112 ASP A C 1
ATOM 908 O O . ASP A 1 112 ? 1.735 11.816 6.428 1.00 86.25 112 ASP A O 1
ATOM 912 N N . GLU A 1 113 ? 0.653 13.707 6.962 1.00 83.50 113 GLU A N 1
ATOM 913 C CA . GLU A 1 113 ? 1.370 14.558 6.006 1.00 83.50 113 GLU A CA 1
ATOM 914 C C . GLU A 1 113 ? 2.877 14.664 6.303 1.00 83.50 113 GLU A C 1
ATOM 916 O O . GLU A 1 113 ? 3.668 14.780 5.368 1.00 83.50 113 GLU A O 1
ATOM 921 N N . ASP A 1 114 ? 3.297 14.559 7.573 1.00 83.94 114 ASP A N 1
ATOM 922 C CA . ASP A 1 114 ? 4.723 14.627 7.933 1.00 83.94 114 ASP A CA 1
ATOM 923 C C . ASP A 1 114 ? 5.465 13.379 7.408 1.00 83.94 114 ASP A C 1
ATOM 925 O O . ASP A 1 114 ? 6.601 13.468 6.925 1.00 83.94 114 ASP A O 1
ATOM 929 N N . LEU A 1 115 ? 4.811 12.208 7.459 1.00 86.12 115 LEU A N 1
ATOM 930 C CA . LEU A 1 115 ? 5.341 10.965 6.884 1.00 86.12 115 LEU A CA 1
ATOM 931 C C . LEU A 1 115 ? 5.388 11.041 5.359 1.00 86.12 115 LEU A C 1
ATOM 933 O O . LEU A 1 115 ? 6.356 10.571 4.758 1.00 86.12 115 LEU A O 1
ATOM 937 N N . VAL A 1 116 ? 4.382 11.657 4.731 1.00 86.94 116 VAL A N 1
ATOM 938 C CA . VAL A 1 116 ? 4.364 11.905 3.282 1.00 86.94 116 VAL A CA 1
ATOM 939 C C . VAL A 1 116 ? 5.543 12.788 2.864 1.00 86.94 116 VAL A C 1
ATOM 941 O O . VAL A 1 116 ? 6.291 12.397 1.967 1.00 86.94 116 VAL A O 1
ATOM 944 N N . GLU A 1 117 ? 5.746 13.939 3.518 1.00 86.19 117 GLU A N 1
ATOM 945 C CA . GLU A 1 117 ? 6.860 14.852 3.213 1.00 86.19 117 GLU A CA 1
ATOM 946 C C . GLU A 1 117 ? 8.205 14.136 3.390 1.00 86.19 117 GLU A C 1
ATOM 948 O O . GLU A 1 117 ? 9.009 14.106 2.461 1.00 86.19 117 GLU A O 1
ATOM 953 N N . THR A 1 118 ? 8.413 13.465 4.528 1.00 85.00 118 THR A N 1
ATOM 954 C CA . THR A 1 118 ? 9.657 12.730 4.825 1.00 85.00 118 THR A CA 1
ATOM 955 C C . THR A 1 118 ? 9.932 11.620 3.803 1.00 85.00 118 THR A C 1
ATOM 957 O O . THR A 1 118 ? 11.065 11.437 3.351 1.00 85.00 118 THR A O 1
ATOM 960 N N . SER A 1 119 ? 8.891 10.896 3.389 1.00 86.75 119 SER A N 1
ATOM 961 C CA . SER A 1 119 ? 9.004 9.824 2.397 1.00 86.75 119 SER A CA 1
ATOM 962 C C . SER A 1 119 ? 9.370 10.341 1.009 1.00 86.75 119 SER A C 1
ATOM 964 O O . SER A 1 119 ? 10.144 9.702 0.300 1.00 86.75 119 SER A O 1
ATOM 966 N N . LEU A 1 120 ? 8.816 11.486 0.603 1.00 86.94 120 LEU A N 1
ATOM 967 C CA . LEU A 1 120 ? 9.095 12.114 -0.691 1.00 86.94 120 LEU A CA 1
ATOM 968 C C . LEU A 1 120 ? 10.458 12.823 -0.705 1.00 86.94 120 LEU A C 1
ATOM 970 O O . LEU A 1 120 ? 11.145 12.831 -1.731 1.00 86.94 120 LEU A O 1
ATOM 974 N N . ASP A 1 121 ? 10.892 13.341 0.442 1.00 83.69 121 ASP A N 1
ATOM 975 C CA . ASP A 1 121 ? 12.207 13.951 0.646 1.00 83.69 121 ASP A CA 1
ATOM 976 C C . ASP A 1 121 ? 13.359 12.989 0.351 1.00 83.69 121 ASP A C 1
ATOM 978 O O . ASP A 1 121 ? 14.367 13.396 -0.230 1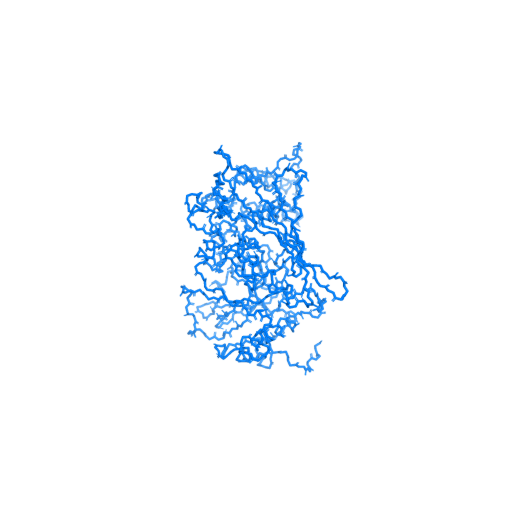.00 83.69 121 ASP A O 1
ATOM 982 N N . LYS A 1 122 ? 13.194 11.701 0.670 1.00 83.62 122 LYS A N 1
ATOM 983 C CA . LYS A 1 122 ? 14.157 10.636 0.342 1.00 83.62 122 LYS A CA 1
ATOM 984 C C . LYS A 1 122 ? 14.430 10.515 -1.159 1.00 83.62 122 LYS A C 1
ATOM 986 O O . LYS A 1 122 ? 15.534 10.161 -1.562 1.00 83.62 122 LYS A O 1
ATOM 991 N N . TYR A 1 123 ? 13.433 10.826 -1.980 1.00 84.81 123 TYR A N 1
ATOM 992 C CA . TYR A 1 123 ? 13.540 10.862 -3.439 1.00 84.81 123 TYR A CA 1
ATOM 993 C C . TYR A 1 123 ? 13.942 12.247 -3.965 1.00 84.81 123 TYR A C 1
ATOM 995 O O . TYR A 1 123 ? 14.001 12.474 -5.172 1.00 84.81 123 TYR A O 1
ATOM 1003 N N . GLY A 1 124 ? 14.211 13.196 -3.068 1.00 85.25 124 GLY A N 1
ATOM 1004 C CA . GLY A 1 124 ? 14.579 14.559 -3.408 1.00 85.25 124 GLY A CA 1
ATOM 1005 C C . GLY A 1 124 ? 13.432 15.376 -3.993 1.00 85.25 124 GLY A C 1
ATOM 1006 O O . GLY A 1 124 ? 13.717 16.381 -4.635 1.00 85.25 124 GLY A O 1
ATOM 1007 N N . TYR A 1 125 ? 12.168 14.988 -3.808 1.00 88.31 125 TYR A N 1
ATOM 1008 C CA . TYR A 1 125 ? 11.016 15.765 -4.274 1.00 88.31 125 TYR A CA 1
ATOM 1009 C C . TYR A 1 125 ? 10.869 17.073 -3.487 1.00 88.31 125 TYR A C 1
ATOM 1011 O O . TYR A 1 125 ? 11.095 17.122 -2.279 1.00 88.31 125 TYR A O 1
ATOM 1019 N N . ASN A 1 126 ? 10.482 18.155 -4.160 1.00 84.38 126 ASN A N 1
ATOM 1020 C CA . ASN A 1 126 ? 10.257 19.447 -3.520 1.00 84.38 126 ASN A CA 1
ATOM 1021 C C . ASN A 1 126 ? 8.766 19.685 -3.256 1.00 84.38 126 ASN A C 1
ATOM 1023 O O . ASN A 1 126 ? 8.100 20.426 -3.980 1.00 84.38 126 ASN A O 1
ATOM 1027 N N . TRP A 1 127 ? 8.274 19.094 -2.166 1.00 83.50 127 TRP A N 1
ATOM 1028 C CA . TRP A 1 127 ? 6.881 19.218 -1.723 1.00 83.50 127 TRP A CA 1
ATOM 1029 C C . TRP A 1 127 ? 6.415 20.669 -1.541 1.00 83.50 127 TRP A C 1
ATOM 1031 O O . TRP A 1 127 ? 5.276 21.006 -1.848 1.00 83.50 127 TRP A O 1
ATOM 1041 N N . ARG A 1 128 ? 7.301 21.554 -1.064 1.00 84.00 128 ARG A N 1
ATOM 1042 C CA . ARG A 1 128 ? 6.966 22.966 -0.815 1.00 84.00 128 ARG A CA 1
ATOM 1043 C C . ARG A 1 128 ? 6.755 23.761 -2.096 1.00 84.00 128 ARG A C 1
ATOM 1045 O O . ARG A 1 128 ? 6.019 24.740 -2.080 1.00 84.00 128 ARG A O 1
ATOM 1052 N N . MET A 1 129 ? 7.427 23.366 -3.175 1.00 84.38 129 MET A N 1
ATOM 1053 C CA . MET A 1 129 ? 7.277 24.009 -4.476 1.00 84.38 129 MET A CA 1
ATOM 1054 C C . MET A 1 129 ? 5.993 23.558 -5.170 1.00 84.38 129 MET A C 1
ATOM 1056 O O . MET A 1 129 ? 5.296 24.384 -5.749 1.00 84.38 129 MET A O 1
ATOM 1060 N N . LEU A 1 130 ? 5.685 22.262 -5.111 1.00 84.19 130 LEU A N 1
ATOM 1061 C CA . LEU A 1 130 ? 4.457 21.715 -5.669 1.00 84.19 130 LEU A CA 1
ATOM 1062 C C . LEU A 1 130 ? 3.966 20.582 -4.766 1.00 84.19 130 LEU A C 1
ATOM 1064 O O . LEU A 1 130 ? 4.558 19.508 -4.772 1.00 84.19 130 LEU A O 1
ATOM 1068 N N . PRO A 1 131 ? 2.906 20.796 -3.978 1.00 86.19 131 PRO A N 1
ATOM 1069 C CA . PRO A 1 131 ? 2.267 19.725 -3.228 1.00 86.19 131 PRO A CA 1
ATOM 1070 C C . PRO A 1 131 ? 1.676 18.663 -4.160 1.00 86.19 131 PRO A C 1
ATOM 1072 O O . PRO A 1 131 ? 1.093 18.987 -5.197 1.00 86.19 131 PRO A O 1
ATOM 1075 N N . VAL A 1 132 ? 1.737 17.388 -3.764 1.00 86.69 132 VAL A N 1
ATOM 1076 C CA . VAL A 1 132 ? 1.315 16.260 -4.623 1.00 86.69 132 VAL A CA 1
ATOM 1077 C C . VAL A 1 132 ? -0.141 16.366 -5.088 1.00 86.69 132 VAL A C 1
ATOM 1079 O O . VAL A 1 132 ? -0.453 16.055 -6.237 1.00 86.69 132 VAL A O 1
ATOM 1082 N N . HIS A 1 133 ? -1.036 16.859 -4.232 1.00 82.88 133 HIS A N 1
ATOM 1083 C CA . HIS A 1 133 ? -2.451 17.031 -4.566 1.00 82.88 133 HIS A CA 1
ATOM 1084 C C . HIS A 1 133 ? -2.689 18.061 -5.692 1.00 82.88 133 HIS A C 1
ATOM 1086 O O . HIS A 1 133 ? -3.716 17.998 -6.364 1.00 82.88 133 HIS A O 1
ATOM 1092 N N . GLN A 1 134 ? -1.741 18.974 -5.939 1.00 85.94 134 GLN A N 1
ATOM 1093 C CA . GLN A 1 134 ? -1.829 20.005 -6.982 1.00 85.94 134 GLN A CA 1
ATOM 1094 C C . GLN A 1 134 ? -1.297 19.552 -8.348 1.00 85.94 134 GLN A C 1
ATOM 1096 O O . GLN A 1 134 ? -1.529 20.231 -9.347 1.00 85.94 134 GLN A O 1
ATOM 1101 N N . LEU A 1 135 ? -0.599 18.414 -8.427 1.00 87.88 135 LEU A N 1
ATOM 1102 C CA . LEU A 1 135 ? -0.159 17.864 -9.711 1.00 87.88 135 LEU A CA 1
ATOM 1103 C C . LEU A 1 135 ? -1.366 17.546 -10.589 1.00 87.88 135 LEU A C 1
ATOM 1105 O O . LEU A 1 135 ? -2.355 17.033 -10.101 1.00 87.88 135 LEU A O 1
ATOM 1109 N N . THR A 1 136 ? -1.315 17.807 -11.889 1.00 89.19 136 THR A N 1
ATOM 1110 C CA . THR A 1 136 ? -2.427 17.422 -12.775 1.00 89.19 136 THR A CA 1
ATOM 1111 C C . THR A 1 136 ? -2.223 16.011 -13.320 1.00 89.19 136 THR A C 1
ATOM 1113 O O . THR A 1 136 ? -1.090 15.548 -13.461 1.00 89.19 136 THR A O 1
ATOM 1116 N N . ASP A 1 137 ? -3.305 15.333 -13.706 1.00 86.25 137 ASP A N 1
ATOM 1117 C CA . ASP A 1 137 ? -3.197 14.033 -14.384 1.00 86.25 137 ASP A CA 1
ATOM 1118 C C . ASP A 1 137 ? -2.433 14.151 -15.709 1.00 86.25 137 ASP A C 1
ATOM 1120 O O . ASP A 1 137 ? -1.707 13.240 -16.093 1.00 86.25 137 ASP A O 1
ATOM 1124 N N . HIS A 1 138 ? -2.530 15.301 -16.385 1.00 89.00 138 HIS A N 1
ATOM 1125 C CA . HIS A 1 138 ? -1.714 15.606 -17.558 1.00 89.00 138 HIS A CA 1
ATOM 1126 C C . HIS A 1 138 ? -0.216 15.631 -17.216 1.00 89.00 138 HIS A C 1
ATOM 1128 O O . HIS A 1 138 ? 0.577 14.978 -17.888 1.00 89.00 138 HIS A O 1
ATOM 1134 N N . THR A 1 139 ? 0.174 16.318 -16.136 1.00 90.50 139 THR A N 1
ATOM 1135 C CA . THR A 1 139 ? 1.566 16.359 -15.661 1.00 90.50 139 THR A CA 1
ATOM 1136 C C . THR A 1 139 ? 2.090 14.960 -15.350 1.00 90.50 139 THR A C 1
ATOM 1138 O O . THR A 1 139 ? 3.220 14.643 -15.716 1.00 90.50 139 THR A O 1
ATOM 1141 N N . LEU A 1 140 ? 1.273 14.108 -14.722 1.00 89.00 140 LEU A N 1
ATOM 1142 C CA . LEU A 1 140 ? 1.651 12.731 -14.401 1.00 89.00 140 LEU A CA 1
ATOM 1143 C C . LEU A 1 140 ? 1.774 11.852 -15.653 1.00 89.00 140 LEU A C 1
ATOM 1145 O O . LEU A 1 140 ? 2.740 11.097 -15.746 1.00 89.00 140 LEU A O 1
ATOM 1149 N N . ARG A 1 141 ? 0.864 11.988 -16.631 1.00 87.88 141 ARG A N 1
ATOM 1150 C CA . ARG A 1 141 ? 0.951 11.302 -17.936 1.00 87.88 141 ARG A CA 1
ATOM 1151 C C . ARG A 1 141 ? 2.225 11.651 -18.683 1.00 87.88 141 ARG A C 1
ATOM 1153 O O . ARG A 1 141 ? 2.967 10.759 -19.082 1.00 87.88 141 ARG A O 1
ATOM 1160 N N . GLU A 1 142 ? 2.485 12.942 -18.849 1.00 90.06 142 GLU A N 1
ATOM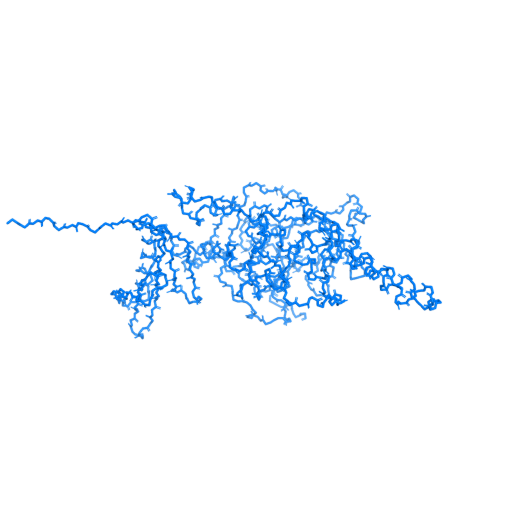 1161 C CA . GLU A 1 142 ? 3.654 13.411 -19.590 1.00 90.06 142 GLU A CA 1
ATOM 1162 C C . GLU A 1 142 ? 4.953 13.031 -18.875 1.00 90.06 142 GLU A C 1
ATOM 1164 O O . GLU A 1 142 ? 5.885 12.543 -19.508 1.00 90.06 142 GLU A O 1
ATOM 1169 N N . SER A 1 143 ? 4.999 13.157 -17.546 1.00 90.38 143 SER A N 1
ATOM 1170 C CA . SER A 1 143 ? 6.137 12.686 -16.743 1.00 90.38 143 SER A CA 1
ATOM 1171 C C . SER A 1 143 ? 6.373 11.185 -16.915 1.00 90.38 143 SER A C 1
ATOM 1173 O O . SER A 1 143 ? 7.517 10.754 -17.058 1.00 90.38 143 SER A O 1
ATOM 1175 N N . ALA A 1 144 ? 5.302 10.387 -16.961 1.00 88.25 144 ALA A N 1
ATOM 1176 C CA . ALA A 1 144 ? 5.409 8.950 -17.163 1.00 88.25 144 ALA A CA 1
ATOM 1177 C C . ALA A 1 144 ? 5.921 8.581 -18.559 1.00 88.25 144 ALA A C 1
ATOM 1179 O O . ALA A 1 144 ? 6.771 7.698 -18.699 1.00 88.25 144 ALA A O 1
ATOM 1180 N N . LYS A 1 145 ? 5.459 9.302 -19.584 1.00 88.81 145 LYS A N 1
ATOM 1181 C CA . LYS A 1 145 ? 5.952 9.187 -20.958 1.00 88.81 145 LYS A CA 1
ATOM 1182 C C . LYS A 1 145 ? 7.448 9.499 -21.044 1.00 88.81 145 LYS A C 1
ATOM 1184 O O . LYS A 1 145 ? 8.196 8.710 -21.606 1.00 88.81 145 LYS A O 1
ATOM 1189 N N . ILE A 1 146 ? 7.899 10.580 -20.405 1.00 90.94 146 ILE A N 1
ATOM 1190 C CA . ILE A 1 146 ? 9.323 10.951 -20.363 1.00 90.94 146 ILE A CA 1
ATOM 1191 C C . ILE A 1 146 ? 10.167 9.845 -19.716 1.00 90.94 146 ILE A C 1
ATOM 1193 O O . ILE A 1 146 ? 11.214 9.486 -20.249 1.00 90.94 146 ILE A O 1
ATOM 1197 N N . LEU A 1 147 ? 9.722 9.276 -18.589 1.00 88.19 147 LEU A N 1
ATOM 1198 C CA . LEU A 1 147 ? 10.442 8.176 -17.936 1.00 88.19 147 LEU A CA 1
ATOM 1199 C C . LEU A 1 147 ? 10.452 6.897 -18.785 1.00 88.19 147 LEU A C 1
ATOM 1201 O O . LEU A 1 147 ? 11.434 6.155 -18.767 1.00 88.19 147 LEU A O 1
ATOM 1205 N N . ARG A 1 148 ? 9.390 6.629 -19.549 1.00 85.81 148 ARG A N 1
ATOM 1206 C CA . ARG A 1 148 ? 9.368 5.522 -20.510 1.00 85.81 148 ARG A CA 1
ATOM 1207 C C . ARG A 1 148 ? 10.416 5.726 -21.602 1.00 85.81 148 ARG A C 1
ATOM 1209 O O . ARG A 1 148 ? 11.200 4.813 -21.840 1.00 85.81 148 ARG A O 1
ATOM 1216 N N . ASP A 1 149 ? 10.438 6.900 -22.218 1.00 88.88 149 ASP A N 1
ATOM 1217 C CA . ASP A 1 149 ? 11.365 7.202 -23.306 1.00 88.88 149 ASP A CA 1
ATOM 1218 C C . ASP A 1 149 ? 12.819 7.176 -22.776 1.00 88.88 149 ASP A C 1
ATOM 1220 O O . ASP A 1 149 ? 13.691 6.548 -23.373 1.00 88.88 149 ASP A O 1
ATOM 1224 N N . TRP A 1 150 ? 13.069 7.709 -21.568 1.00 88.88 150 TRP A N 1
ATOM 1225 C CA . TRP A 1 150 ? 14.378 7.630 -20.897 1.00 88.88 150 TRP A CA 1
ATOM 1226 C C . TRP A 1 150 ? 14.813 6.172 -20.674 1.00 88.88 150 TRP A C 1
ATOM 1228 O O . TRP A 1 150 ? 15.941 5.797 -20.998 1.00 88.88 150 TRP A O 1
ATOM 1238 N N . ARG A 1 151 ? 13.922 5.308 -20.175 1.00 85.69 151 ARG A N 1
ATOM 1239 C CA . ARG A 1 151 ? 14.209 3.872 -20.023 1.00 85.69 151 ARG A CA 1
ATOM 1240 C C . ARG A 1 151 ? 14.642 3.229 -21.338 1.00 85.69 151 ARG A C 1
ATOM 1242 O O . ARG A 1 151 ? 15.516 2.367 -21.318 1.00 85.69 151 ARG A O 1
ATOM 1249 N N . ASP A 1 152 ? 13.987 3.575 -22.439 1.00 86.62 152 ASP A N 1
ATOM 1250 C CA . ASP A 1 152 ? 14.241 2.945 -23.730 1.00 86.62 152 ASP A CA 1
ATOM 1251 C C . ASP A 1 152 ? 15.624 3.364 -24.266 1.00 86.62 152 ASP A C 1
ATOM 1253 O O . ASP A 1 152 ? 16.415 2.485 -24.601 1.00 86.62 152 ASP A O 1
ATOM 1257 N N . HIS A 1 153 ? 16.009 4.639 -24.136 1.00 89.19 153 HIS A N 1
ATOM 1258 C CA . HIS A 1 153 ? 17.388 5.088 -24.394 1.00 89.19 153 HIS A CA 1
ATOM 1259 C C . HIS A 1 153 ? 18.431 4.424 -23.473 1.00 89.19 153 HIS A C 1
ATOM 1261 O O . HIS A 1 153 ? 19.517 4.052 -23.911 1.00 89.19 153 HIS A O 1
ATOM 1267 N N . LEU A 1 154 ? 18.117 4.200 -22.187 1.00 86.50 154 LEU A N 1
ATOM 1268 C CA . LEU A 1 154 ? 19.011 3.457 -21.281 1.00 86.50 154 LEU A CA 1
ATOM 1269 C C . LEU A 1 154 ? 19.231 2.005 -21.727 1.00 86.50 154 LEU A C 1
ATOM 1271 O O . LEU A 1 154 ? 20.289 1.440 -21.454 1.00 86.50 154 LEU A O 1
ATOM 1275 N N . LYS A 1 155 ? 18.237 1.378 -22.364 1.00 84.38 155 LYS A N 1
ATOM 1276 C CA . LYS A 1 155 ? 18.371 0.016 -22.892 1.00 84.38 155 LYS A CA 1
ATOM 1277 C C . LYS A 1 155 ? 19.251 -0.014 -24.130 1.00 84.38 155 LYS A C 1
ATOM 1279 O O . LYS A 1 155 ? 20.134 -0.863 -24.185 1.00 84.38 155 LYS A O 1
ATOM 1284 N N . GLU A 1 156 ? 19.039 0.907 -25.065 1.00 87.12 156 GLU A N 1
ATOM 1285 C CA . GLU A 1 156 ? 19.883 1.020 -26.258 1.00 87.12 156 GLU A CA 1
ATOM 1286 C C . GLU A 1 156 ? 21.334 1.322 -25.874 1.00 87.12 156 GLU A C 1
ATOM 1288 O O . GLU A 1 156 ? 22.241 0.650 -26.354 1.00 87.12 156 GLU A O 1
ATOM 1293 N N . LEU A 1 157 ? 21.563 2.220 -24.906 1.00 87.38 157 LEU A N 1
ATOM 1294 C CA . LEU A 1 157 ? 22.900 2.488 -24.372 1.00 87.38 157 LEU A CA 1
ATOM 1295 C C . LEU A 1 157 ? 23.579 1.212 -23.843 1.00 87.38 157 LEU A C 1
ATOM 1297 O O . LEU A 1 157 ? 24.709 0.922 -24.219 1.00 87.38 157 LEU A O 1
ATOM 1301 N N . LYS A 1 158 ? 22.884 0.428 -23.006 1.00 85.69 158 LYS A N 1
ATOM 1302 C CA . LYS A 1 158 ? 23.420 -0.839 -22.473 1.00 85.69 158 LYS A CA 1
ATOM 1303 C C . LYS A 1 158 ? 23.714 -1.853 -23.575 1.00 85.69 158 LYS A C 1
ATOM 1305 O O . LYS A 1 158 ? 24.671 -2.608 -23.465 1.00 85.69 158 LYS A O 1
ATOM 1310 N N . LYS A 1 159 ? 22.881 -1.888 -24.615 1.00 86.81 159 LYS A N 1
ATOM 1311 C CA . LYS A 1 159 ? 23.049 -2.792 -25.751 1.00 86.81 159 LYS A CA 1
ATOM 1312 C C . LYS A 1 159 ? 24.306 -2.435 -26.551 1.00 86.81 159 LYS A C 1
ATOM 1314 O O . LYS A 1 159 ? 25.130 -3.309 -26.802 1.00 86.81 159 LYS A O 1
ATOM 1319 N N . LEU A 1 160 ? 24.500 -1.146 -26.833 1.00 85.88 160 LEU A N 1
ATOM 1320 C CA . LEU A 1 160 ? 25.700 -0.616 -27.489 1.00 85.88 160 LEU A CA 1
ATOM 1321 C C . LEU A 1 160 ? 26.977 -0.835 -26.660 1.00 85.88 160 LEU A C 1
ATOM 1323 O O . LEU A 1 160 ? 28.034 -1.060 -27.234 1.00 85.88 160 LEU A O 1
ATOM 1327 N N . GLU A 1 161 ? 26.890 -0.807 -25.324 1.00 82.69 161 GLU A N 1
ATOM 1328 C CA . GLU A 1 161 ? 28.021 -1.118 -24.431 1.00 82.69 161 GLU A CA 1
ATOM 1329 C C . GLU A 1 161 ? 28.436 -2.600 -24.482 1.00 82.69 161 GLU A C 1
ATOM 1331 O O . GLU A 1 161 ? 29.598 -2.918 -24.235 1.00 82.69 161 GLU A O 1
ATOM 1336 N N . THR A 1 162 ? 27.500 -3.506 -24.789 1.00 81.56 162 THR A N 1
ATOM 1337 C CA . THR A 1 162 ? 27.761 -4.954 -24.899 1.00 81.56 162 THR A CA 1
ATOM 1338 C C . THR A 1 162 ? 28.161 -5.416 -26.300 1.00 81.56 162 THR A C 1
ATOM 1340 O O . THR A 1 162 ? 28.731 -6.494 -26.440 1.00 81.56 162 THR A O 1
ATOM 1343 N N . GLU A 1 163 ? 27.849 -4.641 -27.338 1.00 75.81 163 GLU A N 1
ATOM 1344 C CA . GLU A 1 163 ? 28.174 -4.974 -28.725 1.00 75.81 163 GLU A CA 1
ATOM 1345 C C . GLU A 1 163 ? 29.632 -4.571 -29.040 1.00 75.81 163 GLU A C 1
ATOM 1347 O O . GLU A 1 163 ? 29.981 -3.394 -29.012 1.00 75.81 163 GLU A O 1
ATOM 1352 N N . GLU A 1 164 ? 30.494 -5.538 -29.390 1.00 56.91 164 GLU A N 1
ATOM 1353 C CA . GLU A 1 164 ? 31.905 -5.332 -29.802 1.00 56.91 164 GLU A CA 1
ATOM 1354 C C . GLU A 1 164 ? 32.062 -4.682 -31.201 1.00 56.91 164 GLU A C 1
ATOM 1356 O O . GLU A 1 164 ? 33.073 -4.869 -31.880 1.00 56.91 164 GLU A O 1
ATOM 1361 N N . ALA A 1 165 ? 31.055 -3.947 -31.677 1.00 59.81 165 ALA A N 1
ATOM 1362 C CA . ALA A 1 165 ? 31.067 -3.333 -33.003 1.00 59.81 165 ALA A CA 1
ATOM 1363 C C . ALA A 1 165 ? 32.125 -2.216 -33.119 1.00 59.81 165 ALA A C 1
ATOM 1365 O O . ALA A 1 165 ? 32.565 -1.647 -32.117 1.00 59.81 165 ALA A O 1
ATOM 1366 N N . GLU A 1 166 ? 32.525 -1.909 -34.361 1.00 60.34 166 GLU A N 1
ATOM 1367 C CA . GLU A 1 166 ? 33.562 -0.933 -34.728 1.00 60.34 166 GLU A CA 1
ATOM 1368 C C . GLU A 1 166 ? 33.538 0.318 -33.827 1.00 60.34 166 GLU A C 1
ATOM 1370 O O . GLU A 1 166 ? 32.559 1.071 -33.779 1.00 60.34 166 GLU A O 1
ATOM 1375 N N . ARG A 1 167 ? 34.628 0.504 -33.064 1.00 63.94 167 ARG A N 1
ATOM 1376 C CA . ARG A 1 167 ? 34.685 1.386 -31.882 1.00 63.94 167 ARG A CA 1
ATOM 1377 C C . ARG A 1 167 ? 34.201 2.820 -32.140 1.00 63.94 167 ARG A C 1
ATOM 1379 O O . ARG A 1 167 ? 33.597 3.406 -31.248 1.00 63.94 167 ARG A O 1
ATOM 1386 N N . GLU A 1 168 ? 34.427 3.379 -33.328 1.00 69.88 168 GLU A N 1
ATOM 1387 C CA . GLU A 1 168 ? 34.072 4.774 -33.642 1.00 69.88 168 GLU A CA 1
ATOM 1388 C C . GLU A 1 168 ? 32.570 5.000 -33.894 1.00 69.88 168 GLU A C 1
ATOM 1390 O O . GLU A 1 168 ? 32.001 5.994 -33.423 1.00 69.88 168 GLU A O 1
ATOM 1395 N N . GLU A 1 169 ? 31.892 4.087 -34.601 1.00 75.19 169 GLU A N 1
ATOM 1396 C CA . GLU A 1 169 ? 30.454 4.223 -34.875 1.00 75.19 169 GLU A CA 1
ATOM 1397 C C . GLU A 1 169 ? 29.637 3.997 -33.594 1.00 75.19 169 GLU A C 1
ATOM 1399 O O . GLU A 1 169 ? 28.720 4.769 -33.285 1.00 75.19 169 GLU A O 1
ATOM 1404 N N . SER A 1 170 ? 30.021 2.989 -32.801 1.00 77.06 170 SER A N 1
ATOM 1405 C CA . SER A 1 170 ? 29.408 2.709 -31.498 1.00 77.06 170 SER A CA 1
ATOM 1406 C C . SER A 1 170 ? 29.581 3.888 -30.531 1.00 77.06 170 SER A C 1
ATOM 1408 O O . SER A 1 170 ? 28.615 4.326 -29.899 1.00 77.06 170 SER A O 1
ATOM 1410 N N . GLU A 1 171 ? 30.768 4.505 -30.477 1.00 82.94 171 GLU A N 1
ATOM 1411 C CA . GLU A 1 171 ? 31.009 5.657 -29.602 1.00 82.94 171 GLU A CA 1
ATOM 1412 C C . GLU A 1 171 ? 30.166 6.882 -29.988 1.00 82.94 171 GLU A C 1
ATOM 1414 O O . GLU A 1 171 ? 29.647 7.593 -29.119 1.00 82.94 171 GLU A O 1
ATOM 1419 N N . THR A 1 172 ? 29.973 7.113 -31.287 1.00 86.00 172 THR A N 1
ATOM 1420 C CA . THR A 1 172 ? 29.128 8.208 -31.779 1.00 86.00 172 THR A CA 1
ATOM 1421 C C . THR A 1 172 ? 27.662 7.992 -31.399 1.00 86.00 172 THR A C 1
ATOM 1423 O O . THR A 1 172 ? 27.029 8.909 -30.867 1.00 86.00 172 THR A O 1
ATOM 1426 N N . LYS A 1 173 ? 27.130 6.775 -31.575 1.00 86.75 173 LYS A N 1
ATOM 1427 C CA . LYS A 1 173 ? 25.761 6.423 -31.156 1.00 86.75 173 LYS A CA 1
ATOM 1428 C C . LYS A 1 173 ? 25.583 6.545 -29.642 1.00 86.75 173 LYS A C 1
ATOM 1430 O O . LYS A 1 173 ? 24.638 7.186 -29.187 1.00 86.75 173 LYS A O 1
ATOM 1435 N N . MET A 1 174 ? 26.541 6.062 -28.849 1.00 85.94 174 MET A N 1
ATOM 1436 C CA . MET A 1 174 ? 26.514 6.216 -27.389 1.00 85.94 174 MET A CA 1
ATOM 1437 C C . MET A 1 174 ? 26.493 7.689 -26.947 1.00 85.94 174 MET A C 1
ATOM 1439 O O . MET A 1 174 ? 25.811 8.036 -25.980 1.00 85.94 174 MET A O 1
ATOM 1443 N N . LYS A 1 175 ? 27.212 8.584 -27.643 1.00 88.81 175 LYS A N 1
ATOM 1444 C CA . LYS A 1 175 ? 27.168 10.034 -27.370 1.00 88.81 175 LYS A CA 1
ATOM 1445 C C . LYS A 1 175 ? 25.778 10.626 -27.625 1.00 88.81 175 LYS A C 1
ATOM 1447 O O . LYS A 1 175 ? 25.343 11.467 -26.835 1.00 88.81 175 LYS A O 1
ATOM 1452 N N . VAL A 1 176 ? 25.082 10.183 -28.675 1.00 91.25 176 VAL A N 1
ATOM 1453 C CA . VAL A 1 176 ? 23.699 10.598 -28.974 1.00 91.25 176 VAL A CA 1
ATOM 1454 C C . VAL A 1 176 ? 22.749 10.133 -27.871 1.00 91.25 176 VAL A C 1
ATOM 1456 O O . VAL A 1 176 ? 22.075 10.968 -27.269 1.00 91.25 176 VAL A O 1
ATOM 1459 N N . GLU A 1 177 ? 22.780 8.850 -27.507 1.00 91.00 177 GLU A N 1
ATOM 1460 C CA . GLU A 1 177 ? 21.933 8.289 -26.442 1.00 91.00 177 GLU A CA 1
ATOM 1461 C C . GLU A 1 177 ? 22.126 9.018 -25.101 1.00 91.00 177 GLU A C 1
ATOM 1463 O O . GLU A 1 177 ? 21.166 9.417 -24.436 1.00 91.00 177 GLU A O 1
ATOM 1468 N N . ARG A 1 178 ? 23.380 9.300 -24.718 1.00 89.00 178 ARG A N 1
ATOM 1469 C CA . ARG A 1 178 ? 23.691 10.070 -23.499 1.00 89.00 178 ARG A CA 1
ATOM 1470 C C . ARG A 1 178 ? 23.129 11.493 -23.542 1.00 89.00 178 ARG A C 1
ATOM 1472 O O . ARG A 1 178 ? 22.726 12.021 -22.501 1.00 89.00 178 ARG A O 1
ATOM 1479 N N . LYS A 1 179 ? 23.111 12.124 -24.718 1.00 90.88 179 LYS A N 1
ATOM 1480 C CA . LYS A 1 179 ? 22.558 13.470 -24.913 1.00 90.88 179 LYS A CA 1
ATOM 1481 C C . LYS A 1 179 ? 21.031 13.467 -24.805 1.00 90.88 179 LYS A C 1
ATOM 1483 O O . LYS A 1 179 ? 20.485 14.370 -24.170 1.00 90.88 179 LYS A O 1
ATOM 1488 N N . GLU A 1 180 ? 20.358 12.465 -25.363 1.00 92.88 180 GLU A N 1
ATOM 1489 C CA . GLU A 1 180 ? 18.899 12.314 -25.267 1.00 92.88 180 GLU A CA 1
ATOM 1490 C C . GLU A 1 180 ? 18.453 12.029 -23.830 1.00 92.88 180 GLU A C 1
ATOM 1492 O O . GLU A 1 180 ? 17.584 12.718 -23.292 1.00 92.88 180 GLU A O 1
ATOM 1497 N N . ILE A 1 181 ? 19.142 11.119 -23.134 1.00 90.12 181 ILE A N 1
ATOM 1498 C CA . ILE A 1 181 ? 18.916 10.851 -21.705 1.00 90.12 181 ILE A CA 1
ATOM 1499 C C . ILE A 1 181 ? 19.018 12.137 -20.875 1.00 90.12 181 ILE A C 1
ATOM 1501 O O . ILE A 1 181 ? 18.194 12.386 -19.989 1.00 90.12 181 ILE A O 1
ATOM 1505 N N . LYS A 1 182 ? 20.019 12.979 -21.158 1.00 88.50 182 LYS A N 1
ATOM 1506 C CA . LYS A 1 182 ? 20.202 14.251 -20.454 1.00 88.50 182 LYS A CA 1
ATOM 1507 C C . LYS A 1 182 ? 19.016 15.200 -20.676 1.00 88.50 182 LYS A C 1
ATOM 1509 O O . LYS A 1 182 ? 18.503 15.745 -19.700 1.00 88.50 182 LYS A O 1
ATOM 1514 N N . GLN A 1 183 ? 18.560 15.354 -21.919 1.00 91.12 183 GLN A N 1
ATOM 1515 C CA . GLN A 1 183 ? 17.410 16.202 -22.263 1.00 91.12 183 GLN A CA 1
ATOM 1516 C C . GLN A 1 183 ? 16.114 15.709 -21.604 1.00 91.12 183 GLN A C 1
ATOM 1518 O O . GLN A 1 183 ? 15.369 16.499 -21.022 1.00 91.12 183 GLN A O 1
ATOM 1523 N N . LEU A 1 184 ? 15.862 14.397 -21.632 1.00 92.12 184 LEU A N 1
ATOM 1524 C CA . LEU A 1 184 ? 14.691 13.791 -20.994 1.00 92.12 184 LEU A CA 1
ATOM 1525 C C . LEU A 1 184 ? 14.706 13.991 -19.478 1.00 92.12 184 LEU A C 1
ATOM 1527 O O . LEU A 1 184 ? 13.682 14.342 -18.892 1.00 92.12 184 LEU A O 1
ATOM 1531 N N . ARG A 1 185 ? 15.870 13.842 -18.837 1.00 87.31 185 ARG A N 1
ATOM 1532 C CA . ARG A 1 185 ? 16.030 14.101 -17.401 1.00 87.31 185 ARG A CA 1
ATOM 1533 C C . ARG A 1 185 ? 15.740 15.557 -17.044 1.00 87.31 185 ARG A C 1
ATOM 1535 O O . ARG A 1 185 ? 15.062 15.812 -16.051 1.00 87.31 185 ARG A O 1
ATOM 1542 N N . GLU A 1 186 ? 16.251 16.504 -17.829 1.00 87.00 186 GLU A N 1
ATOM 1543 C CA . GLU A 1 186 ? 15.974 17.930 -17.636 1.00 87.00 186 GLU A CA 1
ATOM 1544 C C . GLU A 1 186 ? 14.470 18.193 -17.761 1.00 87.00 186 GLU A C 1
ATOM 1546 O O . GLU A 1 186 ? 13.869 18.724 -16.827 1.00 87.00 186 GLU A O 1
ATOM 1551 N N . LYS A 1 187 ? 13.833 17.709 -18.837 1.00 91.19 187 LYS A N 1
ATOM 1552 C CA . LYS A 1 187 ? 12.381 17.822 -19.051 1.00 91.19 187 LYS A CA 1
ATOM 1553 C C . LYS A 1 187 ? 11.569 17.222 -17.898 1.00 91.19 187 LYS A C 1
ATOM 1555 O O . LYS A 1 187 ? 10.614 17.843 -17.440 1.00 91.19 187 LYS A O 1
ATOM 1560 N N . TYR A 1 188 ? 11.956 16.049 -17.395 1.00 90.69 188 TYR A N 1
ATOM 1561 C CA . TYR A 1 188 ? 11.299 15.418 -16.249 1.00 90.69 188 TYR A CA 1
ATOM 1562 C C . TYR A 1 188 ? 11.390 16.286 -14.989 1.00 90.69 188 TYR A C 1
ATOM 1564 O O . TYR A 1 188 ? 10.389 16.490 -14.310 1.00 90.69 188 TYR A O 1
ATOM 1572 N N . ARG A 1 189 ? 12.565 16.857 -14.706 1.00 86.44 189 ARG A N 1
ATOM 1573 C CA . ARG A 1 189 ? 12.811 17.700 -13.524 1.00 86.44 189 ARG A CA 1
ATOM 1574 C C . ARG A 1 189 ? 12.126 19.070 -13.594 1.00 86.44 189 ARG A C 1
ATOM 1576 O O . ARG A 1 189 ? 11.899 19.690 -12.558 1.00 86.44 189 ARG A O 1
ATOM 1583 N N . PHE A 1 190 ? 11.776 19.535 -14.795 1.00 87.94 190 PHE A N 1
ATOM 1584 C CA . PHE A 1 190 ? 10.872 20.676 -14.975 1.00 87.94 190 PHE A CA 1
ATOM 1585 C C . PHE A 1 190 ? 9.418 20.326 -14.623 1.00 87.94 190 PHE A C 1
ATOM 1587 O O . PHE A 1 190 ? 8.704 21.175 -14.097 1.00 87.94 190 PHE A O 1
ATOM 1594 N N . MET A 1 191 ? 8.977 19.093 -14.894 1.00 89.19 191 MET A N 1
ATOM 1595 C CA . MET A 1 191 ? 7.602 18.639 -14.638 1.00 89.19 191 MET A CA 1
ATOM 1596 C C . MET A 1 191 ? 7.376 18.210 -13.184 1.00 89.19 191 MET A C 1
ATOM 1598 O O . MET A 1 191 ? 6.343 18.526 -12.594 1.00 89.19 191 MET A O 1
ATOM 1602 N N . ILE A 1 192 ? 8.338 17.485 -12.613 1.00 90.31 192 ILE A N 1
ATOM 1603 C CA . ILE A 1 192 ? 8.324 16.979 -11.242 1.00 90.31 192 ILE A CA 1
ATOM 1604 C C . ILE A 1 192 ? 9.426 17.707 -10.475 1.00 90.31 192 ILE A C 1
ATOM 1606 O O . ILE A 1 192 ? 10.602 17.473 -10.747 1.00 90.31 192 ILE A O 1
ATOM 1610 N N . PRO A 1 193 ? 9.085 18.604 -9.536 1.00 87.62 193 PRO A N 1
ATOM 1611 C CA . PRO A 1 193 ? 10.087 19.434 -8.900 1.00 87.62 193 PRO A CA 1
ATOM 1612 C C . PRO A 1 193 ? 10.891 18.667 -7.865 1.00 87.62 193 PRO A C 1
ATOM 1614 O O . PRO A 1 193 ? 10.351 17.989 -6.990 1.00 87.62 193 PRO A O 1
ATOM 1617 N N . HIS A 1 194 ? 12.200 18.873 -7.903 1.00 86.31 194 HIS A N 1
ATOM 1618 C CA . HIS A 1 194 ? 13.134 18.301 -6.946 1.00 86.31 194 HIS A CA 1
ATOM 1619 C C . HIS A 1 194 ? 13.869 19.382 -6.164 1.00 86.31 194 HIS A C 1
ATOM 1621 O O . HIS A 1 194 ? 14.095 20.492 -6.649 1.00 86.31 194 HIS A O 1
ATOM 1627 N N . LYS A 1 195 ? 14.311 19.042 -4.954 1.00 79.19 195 LYS A N 1
ATOM 1628 C CA . LYS A 1 195 ? 15.190 19.888 -4.155 1.00 79.19 195 LYS A CA 1
ATOM 1629 C C . LYS A 1 195 ? 16.521 20.044 -4.883 1.00 79.19 195 LYS A C 1
ATOM 1631 O O . LYS A 1 195 ? 17.149 19.072 -5.312 1.00 79.19 195 LYS A O 1
ATOM 1636 N N . VAL A 1 196 ? 16.947 21.290 -5.037 1.00 66.69 196 VAL A N 1
ATOM 1637 C CA . VAL A 1 196 ? 18.267 21.633 -5.564 1.00 66.69 196 VAL A CA 1
ATOM 1638 C C . VAL A 1 196 ? 19.178 21.848 -4.363 1.00 66.69 196 VAL A C 1
ATOM 1640 O O . VAL A 1 196 ? 19.037 22.838 -3.652 1.00 66.69 196 VAL A O 1
ATOM 1643 N N . VAL A 1 197 ? 20.089 20.909 -4.106 1.00 54.97 197 VAL A N 1
ATOM 1644 C CA . VAL A 1 197 ? 21.118 21.065 -3.069 1.00 54.97 197 VAL A CA 1
ATOM 1645 C C . VAL A 1 197 ? 22.438 21.421 -3.761 1.00 54.97 197 VAL A C 1
ATOM 1647 O O . VAL A 1 197 ? 23.083 20.563 -4.356 1.00 54.97 197 VAL A O 1
ATOM 1650 N N . GLY A 1 198 ? 22.827 22.699 -3.711 1.00 54.12 198 GLY A N 1
ATOM 1651 C CA . GLY A 1 198 ? 24.110 23.196 -4.235 1.00 54.12 198 GLY A CA 1
ATOM 1652 C C . GLY A 1 198 ? 24.244 23.225 -5.770 1.00 54.12 198 GLY A C 1
ATOM 1653 O O . GLY A 1 198 ? 23.254 23.208 -6.501 1.00 54.12 198 GLY A O 1
ATOM 1654 N N . ARG A 1 199 ? 25.491 23.294 -6.276 1.00 44.69 199 ARG A N 1
ATOM 1655 C CA . ARG A 1 199 ? 25.788 23.163 -7.718 1.00 44.69 199 ARG A CA 1
ATOM 1656 C C . ARG A 1 199 ? 25.493 21.725 -8.140 1.00 44.69 199 ARG A C 1
ATOM 1658 O O . ARG A 1 199 ? 26.203 20.808 -7.735 1.00 44.69 199 ARG A O 1
ATOM 1665 N N . VAL A 1 200 ? 24.457 21.534 -8.951 1.00 47.53 200 VAL A N 1
ATOM 1666 C CA . VAL A 1 200 ? 24.017 20.216 -9.418 1.00 47.53 200 VAL A CA 1
ATOM 1667 C C . VAL A 1 200 ? 25.137 19.553 -10.225 1.00 47.53 200 VAL A C 1
ATOM 1669 O O . VAL A 1 200 ? 25.305 19.815 -11.414 1.00 47.53 200 VAL A O 1
ATOM 1672 N N . ARG A 1 201 ? 25.894 18.640 -9.607 1.00 42.91 201 ARG A N 1
ATOM 1673 C CA . ARG A 1 201 ? 26.527 17.563 -10.371 1.00 42.91 201 ARG A CA 1
ATOM 1674 C C . ARG A 1 201 ? 25.384 16.642 -10.768 1.00 42.91 201 ARG A C 1
ATOM 1676 O O . ARG A 1 201 ? 24.928 15.844 -9.954 1.00 42.91 201 ARG A O 1
ATOM 1683 N N . LEU A 1 202 ? 24.870 16.812 -11.987 1.00 47.97 202 LEU A N 1
ATOM 1684 C CA . LEU A 1 202 ? 23.957 15.869 -12.636 1.00 47.97 202 LEU A CA 1
ATOM 1685 C C . LEU A 1 202 ? 24.711 14.539 -12.776 1.00 47.97 202 LEU A C 1
ATOM 1687 O O . LEU A 1 202 ? 25.260 14.236 -13.828 1.00 47.97 202 LEU A O 1
ATOM 1691 N N . GLY A 1 203 ? 24.821 13.779 -11.685 1.00 42.12 203 GLY A N 1
ATOM 1692 C CA . GLY A 1 203 ? 25.476 12.481 -11.685 1.00 42.12 203 GLY A CA 1
ATOM 1693 C C . GLY A 1 203 ? 24.774 11.585 -12.696 1.00 42.12 203 GLY A C 1
ATOM 1694 O O . GLY A 1 203 ? 23.544 11.524 -12.708 1.00 42.12 203 GLY A O 1
ATOM 1695 N N . PHE A 1 204 ? 25.554 10.937 -13.555 1.00 44.03 204 PHE A N 1
ATOM 1696 C CA . PHE A 1 204 ? 25.105 9.989 -14.579 1.00 44.03 204 PHE A CA 1
ATOM 1697 C C . PHE A 1 204 ? 24.710 8.617 -13.996 1.00 44.03 204 PHE A C 1
ATOM 1699 O O . PHE A 1 204 ? 24.560 7.655 -14.741 1.00 44.03 204 PHE A O 1
ATOM 1706 N N . ALA A 1 205 ? 24.568 8.492 -12.672 1.00 47.25 205 ALA A N 1
ATOM 1707 C CA . ALA A 1 205 ? 24.311 7.208 -12.033 1.00 47.25 205 ALA A CA 1
ATOM 1708 C C . ALA A 1 205 ? 22.927 6.659 -12.423 1.00 47.25 205 ALA A C 1
ATOM 1710 O O . ALA A 1 205 ? 21.910 7.334 -12.253 1.00 47.25 205 ALA A O 1
ATOM 1711 N N . ILE A 1 206 ? 22.906 5.418 -12.917 1.00 47.59 206 ILE A N 1
ATOM 1712 C CA . ILE A 1 206 ? 21.710 4.651 -13.307 1.00 47.59 206 ILE A CA 1
ATOM 1713 C C . ILE A 1 206 ? 20.715 4.528 -12.139 1.00 47.59 206 ILE A C 1
ATOM 1715 O O . ILE A 1 206 ? 19.505 4.583 -12.363 1.00 47.59 206 ILE A O 1
ATOM 1719 N N . ASP A 1 207 ? 21.209 4.504 -10.896 1.00 50.38 207 ASP A N 1
ATOM 1720 C CA . ASP A 1 207 ? 20.407 4.529 -9.661 1.00 50.38 207 ASP A CA 1
ATOM 1721 C C . ASP A 1 207 ? 19.458 5.740 -9.579 1.00 50.38 207 ASP A C 1
ATOM 1723 O O . ASP A 1 207 ? 18.455 5.713 -8.864 1.00 50.38 207 ASP A O 1
ATOM 1727 N N . SER A 1 208 ? 19.726 6.803 -10.348 1.00 70.44 208 SER A N 1
ATOM 1728 C CA . SER A 1 208 ? 18.828 7.949 -10.477 1.00 70.44 208 SER A CA 1
ATOM 1729 C C . SER A 1 208 ? 17.502 7.562 -11.136 1.00 70.44 208 SER A C 1
ATOM 1731 O O . SER A 1 208 ? 16.467 8.005 -10.655 1.00 70.44 208 SER A O 1
ATOM 1733 N N . PHE A 1 209 ? 17.494 6.741 -12.194 1.00 81.38 209 PHE A N 1
ATOM 1734 C CA . PHE A 1 209 ? 16.273 6.449 -12.960 1.00 81.38 209 PHE A CA 1
ATOM 1735 C C . PHE A 1 209 ? 15.260 5.648 -12.139 1.00 81.38 209 PHE A C 1
ATOM 1737 O O . PHE A 1 209 ? 14.075 5.982 -12.095 1.00 81.38 209 PHE A O 1
ATOM 1744 N N . GLU A 1 210 ? 15.727 4.608 -11.447 1.00 79.56 210 GLU A N 1
ATOM 1745 C CA . GLU A 1 210 ? 14.842 3.761 -10.653 1.00 79.56 210 GLU A CA 1
ATOM 1746 C C . GLU A 1 210 ? 14.143 4.525 -9.530 1.00 79.56 210 GLU A C 1
ATOM 1748 O O . GLU A 1 210 ? 12.975 4.282 -9.216 1.00 79.56 210 GLU A O 1
ATOM 1753 N N . ASN A 1 211 ? 14.876 5.448 -8.913 1.00 83.75 211 ASN A N 1
ATOM 1754 C CA . ASN A 1 211 ? 14.348 6.301 -7.866 1.00 83.75 211 ASN A CA 1
ATOM 1755 C C . ASN A 1 211 ? 13.296 7.270 -8.413 1.00 83.75 211 ASN A C 1
ATOM 1757 O O . ASN A 1 211 ? 12.276 7.449 -7.754 1.00 83.75 211 ASN A O 1
ATOM 1761 N N . GLU A 1 212 ? 13.466 7.805 -9.627 1.00 87.50 212 GLU A N 1
ATOM 1762 C CA . GLU A 1 212 ? 12.432 8.640 -10.256 1.00 87.50 212 GLU A CA 1
ATOM 1763 C C . GLU A 1 212 ? 11.160 7.851 -10.589 1.00 87.50 212 GLU A C 1
ATOM 1765 O O . GLU A 1 212 ? 10.049 8.341 -10.379 1.00 87.50 212 GLU A O 1
ATOM 1770 N N . VAL A 1 213 ? 11.298 6.599 -11.039 1.00 85.12 213 VAL A N 1
ATOM 1771 C CA . VAL A 1 213 ? 10.151 5.706 -11.272 1.00 85.12 213 VAL A CA 1
ATOM 1772 C C . VAL A 1 213 ? 9.383 5.453 -9.973 1.00 85.12 213 VAL A C 1
ATOM 1774 O O . VAL A 1 213 ? 8.160 5.608 -9.937 1.00 85.12 213 VAL A O 1
ATOM 1777 N N . LYS A 1 214 ? 10.100 5.096 -8.898 1.00 84.81 214 LYS A N 1
ATOM 1778 C CA . LYS A 1 214 ? 9.521 4.868 -7.564 1.00 84.81 214 LYS A CA 1
ATOM 1779 C C . LYS A 1 214 ? 8.858 6.138 -7.024 1.00 84.81 214 LYS A C 1
ATOM 1781 O O . LYS A 1 214 ? 7.766 6.051 -6.467 1.00 84.81 214 LYS A O 1
ATOM 1786 N N . LEU A 1 215 ? 9.477 7.304 -7.226 1.00 89.19 215 LEU A N 1
ATOM 1787 C CA . LEU A 1 215 ? 8.915 8.597 -6.844 1.00 89.19 215 LEU A CA 1
ATOM 1788 C C . LEU A 1 215 ? 7.582 8.855 -7.550 1.00 89.19 215 LEU A C 1
ATOM 1790 O O . LEU A 1 215 ? 6.596 9.155 -6.881 1.00 89.19 215 LEU A O 1
ATOM 1794 N N . LEU A 1 216 ? 7.516 8.708 -8.878 1.00 89.31 216 LEU A N 1
ATOM 1795 C CA . LEU A 1 216 ? 6.279 8.989 -9.609 1.00 89.31 216 LEU A CA 1
ATOM 1796 C C . LEU A 1 216 ? 5.142 8.039 -9.199 1.00 89.31 216 LEU A C 1
ATOM 1798 O O . LEU A 1 216 ? 4.003 8.476 -9.046 1.00 89.31 216 LEU A O 1
ATOM 1802 N N . GLN A 1 217 ? 5.445 6.759 -8.966 1.00 85.31 217 GLN A N 1
ATOM 1803 C CA . GLN A 1 217 ? 4.475 5.782 -8.452 1.00 85.31 217 GLN A CA 1
ATOM 1804 C C . GLN A 1 217 ? 3.964 6.161 -7.060 1.00 85.31 217 GLN A C 1
ATOM 1806 O O . GLN A 1 217 ? 2.765 6.089 -6.789 1.00 85.31 217 GLN A O 1
ATOM 1811 N N . LEU A 1 218 ? 4.865 6.616 -6.190 1.00 88.06 218 LEU A N 1
ATOM 1812 C CA . LEU A 1 218 ? 4.515 7.058 -4.849 1.00 88.06 218 LEU A CA 1
ATOM 1813 C C . LEU A 1 218 ? 3.613 8.297 -4.878 1.00 88.06 218 LEU A C 1
ATOM 1815 O O . LEU A 1 218 ? 2.580 8.321 -4.212 1.00 88.06 218 LEU A O 1
ATOM 1819 N N . ILE A 1 219 ? 3.957 9.283 -5.711 1.00 90.19 219 ILE A N 1
ATOM 1820 C CA . ILE A 1 219 ? 3.154 10.487 -5.963 1.00 90.19 219 ILE A CA 1
ATOM 1821 C C . ILE A 1 219 ? 1.743 10.112 -6.433 1.00 90.19 219 ILE A C 1
ATOM 1823 O O . ILE A 1 219 ? 0.768 10.675 -5.940 1.00 90.19 219 ILE A O 1
ATOM 1827 N N . GLN A 1 220 ? 1.609 9.154 -7.355 1.00 86.88 220 GLN A N 1
ATOM 1828 C CA . GLN A 1 220 ? 0.304 8.696 -7.846 1.00 86.88 220 GLN A CA 1
ATOM 1829 C C . GLN A 1 220 ? -0.545 8.069 -6.734 1.00 86.88 220 GLN A C 1
ATOM 1831 O O . GLN A 1 220 ? -1.735 8.370 -6.633 1.00 86.88 220 GLN A O 1
ATOM 1836 N N . GLY A 1 221 ? 0.065 7.229 -5.891 1.00 87.31 221 GLY A N 1
ATOM 1837 C CA . GLY A 1 221 ? -0.609 6.619 -4.745 1.00 87.31 221 GLY A CA 1
ATOM 1838 C C . GLY A 1 221 ? -1.078 7.657 -3.724 1.00 87.31 221 GLY A C 1
ATOM 1839 O O . GLY A 1 221 ? -2.228 7.619 -3.298 1.00 87.31 221 GLY A O 1
ATOM 1840 N N . ILE A 1 222 ? -0.222 8.626 -3.390 1.00 89.38 222 ILE A N 1
ATOM 1841 C CA . ILE A 1 222 ? -0.545 9.707 -2.445 1.00 89.38 222 ILE A CA 1
ATOM 1842 C C . ILE A 1 222 ? -1.616 10.641 -3.015 1.00 89.38 222 ILE A C 1
ATOM 1844 O O . ILE A 1 222 ? -2.525 11.033 -2.298 1.00 89.38 222 ILE A O 1
ATOM 1848 N N . ARG A 1 223 ? -1.563 10.982 -4.309 1.00 88.50 223 ARG A N 1
ATOM 1849 C CA . ARG A 1 223 ? -2.562 11.848 -4.963 1.00 88.50 223 ARG A CA 1
ATOM 1850 C C . ARG A 1 223 ? -3.978 11.267 -4.911 1.00 88.50 223 ARG A C 1
ATOM 1852 O O . ARG A 1 223 ? -4.946 12.016 -4.984 1.00 88.50 223 ARG A O 1
ATOM 1859 N N . ALA A 1 224 ? -4.100 9.947 -4.814 1.00 86.12 224 ALA A N 1
ATOM 1860 C CA . ALA A 1 224 ? -5.383 9.272 -4.679 1.00 86.12 224 ALA A CA 1
ATOM 1861 C C . ALA A 1 224 ? -6.027 9.448 -3.295 1.00 86.12 224 ALA A C 1
ATOM 1863 O O . ALA A 1 224 ? -7.223 9.193 -3.128 1.00 86.12 224 ALA A O 1
ATOM 1864 N N . THR A 1 225 ? -5.242 9.863 -2.302 1.00 88.31 225 THR A N 1
ATOM 1865 C CA . THR A 1 225 ? -5.734 10.182 -0.966 1.00 88.31 225 THR A CA 1
ATOM 1866 C C . THR A 1 225 ? -6.705 11.366 -1.041 1.00 88.31 225 THR A C 1
ATOM 1868 O O . THR A 1 225 ? -6.431 12.338 -1.751 1.00 88.31 225 THR A O 1
ATOM 1871 N N . PRO A 1 226 ? -7.849 11.317 -0.330 1.00 83.75 226 PRO A N 1
ATOM 1872 C CA . PRO A 1 226 ? -8.760 12.453 -0.252 1.00 83.75 226 PRO A CA 1
ATOM 1873 C C . PRO A 1 226 ? -8.031 13.726 0.199 1.00 83.75 226 PRO A C 1
ATOM 1875 O O . PRO A 1 226 ? -7.394 13.744 1.252 1.00 83.75 226 PRO A O 1
ATOM 1878 N N . SER A 1 227 ? -8.132 14.793 -0.596 1.00 79.50 227 SER A N 1
ATOM 1879 C CA . SER A 1 227 ? -7.501 16.081 -0.290 1.00 79.50 227 SER A CA 1
ATOM 1880 C C . SER A 1 227 ? -8.060 16.676 0.997 1.00 79.50 227 SER A C 1
ATOM 1882 O O . SER A 1 227 ? -9.269 16.616 1.201 1.00 79.50 227 SER A O 1
ATOM 1884 N N . MET A 1 228 ? -7.226 17.335 1.801 1.00 77.81 228 MET A N 1
ATOM 1885 C CA . MET A 1 228 ? -7.665 17.975 3.045 1.00 77.81 228 MET A CA 1
ATOM 1886 C C . MET A 1 228 ? -8.907 18.874 2.867 1.00 77.81 228 MET A C 1
ATOM 1888 O O . MET A 1 228 ? -8.998 19.617 1.882 1.00 77.81 228 MET A O 1
ATOM 1892 N N . PRO A 1 229 ? -9.860 18.843 3.818 1.00 76.31 229 PRO A N 1
ATOM 1893 C CA . PRO A 1 229 ? -11.059 19.663 3.740 1.00 76.31 229 PRO A CA 1
ATOM 1894 C C . PRO A 1 229 ? -10.733 21.149 3.930 1.00 76.31 229 PRO A C 1
ATOM 1896 O O . PRO A 1 229 ? -9.794 21.497 4.655 1.00 76.31 229 PRO A O 1
ATOM 1899 N N . PRO A 1 230 ? -11.544 22.058 3.360 1.00 74.69 230 PRO A N 1
ATOM 1900 C CA . PRO A 1 230 ? -11.426 23.477 3.655 1.00 74.69 230 PRO A CA 1
ATOM 1901 C C . PRO A 1 230 ? -11.742 23.751 5.132 1.00 74.69 230 PRO A C 1
ATOM 1903 O O . PRO A 1 230 ? -12.541 23.054 5.764 1.00 74.69 230 PRO A O 1
ATOM 1906 N N . CYS A 1 231 ? -11.168 24.828 5.678 1.00 68.44 231 CYS A N 1
ATOM 1907 C CA . CYS A 1 231 ? -11.349 25.213 7.082 1.00 68.44 231 CYS A CA 1
ATOM 1908 C C . CYS A 1 231 ? -12.823 25.337 7.503 1.00 68.44 231 CYS A C 1
ATOM 1910 O O . CYS A 1 231 ? -13.147 25.049 8.649 1.00 68.44 231 CYS A O 1
ATOM 1912 N N . SER A 1 232 ? -13.714 25.725 6.588 1.00 70.44 232 SER A N 1
ATOM 1913 C CA . SER A 1 232 ? -15.156 25.850 6.834 1.00 70.44 232 SER A CA 1
ATOM 1914 C C . SER A 1 232 ? -15.844 24.522 7.176 1.00 70.44 232 SER A C 1
ATOM 1916 O O . SER A 1 232 ? -16.783 24.508 7.968 1.00 70.44 232 SER A O 1
ATOM 1918 N N . VAL A 1 233 ? -15.377 23.399 6.622 1.00 71.00 233 VAL A N 1
ATOM 1919 C CA . VAL A 1 233 ? -15.881 22.051 6.950 1.00 71.00 233 VAL A CA 1
ATOM 1920 C C . VAL A 1 233 ? -15.357 21.624 8.315 1.00 71.00 233 VAL A C 1
ATOM 1922 O O . VAL A 1 233 ? -16.121 21.198 9.181 1.00 71.00 233 VAL A O 1
ATOM 1925 N N . LEU A 1 234 ? -14.071 21.883 8.563 1.00 65.06 234 LEU A N 1
ATOM 1926 C CA . LEU A 1 234 ? -13.457 21.675 9.870 1.00 65.06 234 LEU A CA 1
ATOM 1927 C C . LEU A 1 234 ? -14.050 22.574 10.952 1.00 65.06 234 LEU A C 1
ATOM 1929 O O . LEU A 1 234 ? -13.757 22.366 12.118 1.00 65.06 234 LEU A O 1
ATOM 1933 N N . GLU A 1 235 ? -14.873 23.573 10.624 1.00 63.69 235 GLU A N 1
ATOM 1934 C CA . GLU A 1 235 ? -15.626 24.337 11.615 1.00 63.69 235 GLU A CA 1
ATOM 1935 C C . GLU A 1 235 ? -16.885 23.615 12.125 1.00 63.69 235 GLU A C 1
ATOM 1937 O O . GLU A 1 235 ? -17.411 23.994 13.176 1.00 63.69 235 GLU A O 1
ATOM 1942 N N . LYS A 1 236 ? -17.328 22.554 11.456 1.00 69.69 236 LYS A N 1
ATOM 1943 C CA . LYS A 1 236 ? -18.559 21.829 11.791 1.00 69.69 236 LYS A CA 1
ATOM 1944 C C . LYS A 1 236 ? -18.294 20.386 12.209 1.00 69.69 236 LYS A C 1
ATOM 1946 O O . LYS A 1 236 ? -18.973 19.892 13.101 1.00 69.69 236 LYS A O 1
ATOM 1951 N N . GLU A 1 237 ? -17.270 19.760 11.640 1.00 67.38 237 GLU A N 1
ATOM 1952 C CA . GLU A 1 237 ? -16.979 18.333 11.810 1.00 67.38 237 GLU A CA 1
ATOM 1953 C C . GLU A 1 237 ? -15.573 18.092 12.383 1.00 67.38 237 GLU A C 1
ATOM 1955 O O . GLU A 1 237 ? -14.686 18.952 12.317 1.00 67.38 237 GLU A O 1
ATOM 1960 N N . ASN A 1 238 ? -15.370 16.917 12.988 1.00 72.50 238 ASN A N 1
ATOM 1961 C CA . ASN A 1 238 ? -14.046 16.446 13.389 1.00 72.50 238 ASN A CA 1
ATOM 1962 C C . ASN A 1 238 ? -13.255 16.024 12.141 1.00 72.50 238 ASN A C 1
ATOM 1964 O O . ASN A 1 238 ? -13.806 15.399 11.240 1.00 72.50 238 ASN A O 1
ATOM 1968 N N . LEU A 1 239 ? -11.954 16.329 12.099 1.00 74.44 239 LEU A N 1
ATOM 1969 C CA . LEU A 1 239 ? -11.097 15.960 10.970 1.00 74.44 239 LEU A CA 1
ATOM 1970 C C . LEU A 1 239 ? -11.039 14.442 10.745 1.00 74.44 239 LEU A C 1
ATOM 1972 O O . LEU A 1 239 ? -11.084 14.015 9.598 1.00 74.44 239 LEU A O 1
ATOM 1976 N N . LEU A 1 240 ? -10.931 13.641 11.810 1.00 76.75 240 LEU A N 1
ATOM 1977 C CA . LEU A 1 240 ? -10.817 12.183 11.690 1.00 76.75 240 LEU A CA 1
ATOM 1978 C C . LEU A 1 240 ? -12.121 11.556 11.202 1.00 76.75 240 LEU A C 1
ATOM 1980 O O . LEU A 1 240 ? -12.073 10.657 10.369 1.00 76.75 240 LEU A O 1
ATOM 1984 N N . ASP A 1 241 ? -13.260 12.066 11.668 1.00 73.12 241 ASP A N 1
ATOM 1985 C CA . ASP A 1 241 ? -14.579 11.599 11.230 1.00 73.12 241 ASP A CA 1
ATOM 1986 C C . ASP A 1 241 ? -14.788 11.948 9.750 1.00 73.12 241 ASP A C 1
ATOM 1988 O O . ASP A 1 241 ? -15.134 11.086 8.950 1.00 73.12 241 ASP A O 1
ATOM 1992 N N . TRP A 1 242 ? -14.432 13.173 9.344 1.00 81.69 242 TRP A N 1
ATOM 1993 C CA . TRP A 1 242 ? -14.451 13.564 7.934 1.00 81.69 242 TRP A CA 1
ATOM 1994 C C . TRP A 1 242 ? -13.529 12.684 7.080 1.00 81.69 242 TRP A C 1
ATOM 1996 O O . TRP A 1 242 ? -13.909 12.241 5.999 1.00 81.69 242 TRP A O 1
ATOM 2006 N N . GLN A 1 243 ? -12.306 12.421 7.551 1.00 84.38 243 GLN A N 1
ATOM 2007 C CA . GLN A 1 243 ? -11.342 11.573 6.848 1.00 84.38 243 GLN A CA 1
ATOM 2008 C C . GLN A 1 243 ? -11.878 10.152 6.686 1.00 84.38 243 GLN A C 1
ATOM 2010 O O . GLN A 1 243 ? -11.793 9.607 5.589 1.00 84.38 243 GLN A O 1
ATOM 2015 N N . TYR A 1 244 ? -12.460 9.590 7.746 1.00 84.50 244 TYR A N 1
ATOM 2016 C CA . TYR A 1 244 ? -13.117 8.289 7.732 1.00 84.50 244 TYR A CA 1
ATOM 2017 C C . TYR A 1 244 ? -14.254 8.241 6.706 1.00 84.50 244 TYR A C 1
ATOM 2019 O O . TYR A 1 244 ? -14.254 7.373 5.832 1.00 84.50 244 TYR A O 1
ATOM 2027 N N . ASP A 1 245 ? -15.155 9.225 6.733 1.00 83.25 245 ASP A N 1
ATOM 2028 C CA . ASP A 1 245 ? -16.282 9.314 5.803 1.00 83.25 245 ASP A CA 1
ATOM 2029 C C . ASP A 1 245 ? -15.813 9.390 4.343 1.00 83.25 245 ASP A C 1
ATOM 2031 O O . ASP A 1 245 ? -16.410 8.784 3.449 1.00 83.25 245 ASP A O 1
ATOM 2035 N N . LYS A 1 246 ? -14.698 10.084 4.079 1.00 86.94 246 LYS A N 1
ATOM 2036 C CA . LYS A 1 246 ? -14.109 10.182 2.734 1.00 86.94 246 LYS A CA 1
ATOM 2037 C C . LYS A 1 246 ? -13.434 8.915 2.237 1.00 86.94 246 LYS A C 1
ATOM 2039 O O . LYS A 1 246 ? -13.209 8.811 1.031 1.00 86.94 246 LYS A O 1
ATOM 2044 N N . LEU A 1 247 ? -13.130 7.958 3.109 1.00 87.88 247 LEU A N 1
ATOM 2045 C CA . LEU A 1 247 ? -12.692 6.638 2.662 1.00 87.88 247 LEU A CA 1
ATOM 2046 C C . LEU A 1 247 ? -13.847 5.839 2.044 1.00 87.88 247 LEU A C 1
ATOM 2048 O O . LEU A 1 247 ? -13.585 4.918 1.275 1.00 87.88 247 LEU A O 1
ATOM 2052 N N . GLY A 1 248 ? -15.106 6.182 2.351 1.00 84.56 248 GLY A N 1
ATOM 2053 C CA . GLY A 1 248 ? -16.277 5.513 1.780 1.00 84.56 248 GLY A CA 1
ATOM 2054 C C . GLY A 1 248 ? -16.353 4.023 2.130 1.00 84.56 248 GLY A C 1
ATOM 2055 O O . GLY A 1 248 ? -16.815 3.217 1.321 1.00 84.56 248 GLY A O 1
ATOM 2056 N N . MET A 1 249 ? -15.862 3.636 3.309 1.00 84.94 249 MET A N 1
ATOM 2057 C CA . MET A 1 249 ? -15.803 2.241 3.744 1.00 84.94 249 MET A CA 1
ATOM 2058 C C . MET A 1 249 ? -16.139 2.065 5.219 1.00 84.94 249 MET A C 1
ATOM 2060 O O . MET A 1 249 ? -15.949 2.961 6.034 1.00 84.94 249 MET A O 1
ATOM 2064 N N . GLU A 1 250 ? -16.605 0.867 5.550 1.00 84.62 250 GLU A N 1
ATOM 2065 C CA . GLU A 1 250 ? -16.798 0.410 6.919 1.00 84.62 250 GLU A CA 1
ATOM 2066 C C . GLU A 1 250 ? -15.499 -0.257 7.393 1.00 84.62 250 GLU A C 1
ATOM 2068 O O . GLU A 1 250 ? -15.052 -1.247 6.807 1.00 84.62 250 GLU A O 1
ATOM 2073 N N . ILE A 1 251 ? -14.885 0.296 8.442 1.00 87.88 251 ILE A N 1
ATOM 2074 C CA . ILE A 1 251 ? -13.714 -0.289 9.103 1.00 87.88 251 ILE A CA 1
ATOM 2075 C C . ILE A 1 251 ? -14.160 -0.798 10.466 1.00 87.88 251 ILE A C 1
ATOM 2077 O O . ILE A 1 251 ? -14.700 -0.052 11.278 1.00 87.88 251 ILE A O 1
ATOM 2081 N N . GLU A 1 252 ? -13.909 -2.070 10.738 1.00 85.44 252 GLU A N 1
ATOM 2082 C CA . GLU A 1 252 ? -14.227 -2.695 12.012 1.00 85.44 252 GLU A CA 1
ATOM 2083 C C . GLU A 1 252 ? -12.951 -3.222 12.666 1.00 85.44 252 GLU A C 1
ATOM 2085 O O . GLU A 1 252 ? -12.232 -4.049 12.112 1.00 85.44 252 GLU A O 1
ATOM 2090 N N . ASN A 1 253 ? -12.657 -2.746 13.871 1.00 85.88 253 ASN A N 1
ATOM 2091 C CA . ASN A 1 253 ? -11.498 -3.190 14.635 1.00 85.88 253 ASN A CA 1
ATOM 2092 C C . ASN A 1 253 ? -11.766 -4.552 15.296 1.00 85.88 253 ASN A C 1
ATOM 2094 O O . ASN A 1 253 ? -12.657 -4.672 16.136 1.00 85.88 253 ASN A O 1
ATOM 2098 N N . LEU A 1 254 ? -10.961 -5.562 14.957 1.00 84.75 254 LEU A N 1
ATOM 2099 C CA . LEU A 1 254 ? -11.054 -6.908 15.535 1.00 84.75 254 LEU A CA 1
ATOM 2100 C C . LEU A 1 254 ? -10.156 -7.092 16.771 1.00 84.75 254 LEU A C 1
ATOM 2102 O O . LEU A 1 254 ? -10.216 -8.117 17.437 1.00 84.75 254 LEU A O 1
ATOM 2106 N N . SER A 1 255 ? -9.308 -6.110 17.088 1.00 71.94 255 SER A N 1
ATOM 2107 C CA . SER A 1 255 ? -8.244 -6.203 18.105 1.00 71.94 255 SER A CA 1
ATOM 2108 C C . SER A 1 255 ? -8.631 -5.704 19.496 1.00 71.94 255 SER A C 1
ATOM 2110 O O . SER A 1 255 ? -7.761 -5.540 20.354 1.00 71.94 255 SER A O 1
ATOM 2112 N N . THR A 1 256 ? -9.902 -5.392 19.741 1.00 61.69 256 THR A N 1
ATOM 2113 C CA . THR A 1 256 ? -10.362 -4.934 21.058 1.00 61.69 256 THR A CA 1
ATOM 2114 C C . THR A 1 256 ? -10.277 -6.066 22.089 1.00 61.69 256 THR A C 1
ATOM 2116 O O . THR A 1 256 ? -10.955 -7.078 21.958 1.00 61.69 256 THR A O 1
ATOM 2119 N N . GLN A 1 257 ? -9.455 -5.852 23.126 1.00 50.00 257 GLN A N 1
ATOM 2120 C CA . GLN A 1 257 ? -9.014 -6.785 24.185 1.00 50.00 257 GLN A CA 1
ATOM 2121 C C . GLN A 1 257 ? -10.109 -7.468 25.029 1.00 50.00 257 GLN A C 1
ATOM 2123 O O . GLN A 1 257 ? -9.786 -8.279 25.891 1.00 50.00 257 GLN A O 1
ATOM 2128 N N . SER A 1 258 ? -11.395 -7.208 24.808 1.00 46.59 258 SER A N 1
ATOM 2129 C CA . SER A 1 258 ? -12.448 -7.994 25.446 1.00 46.59 258 SER A CA 1
ATOM 2130 C C . SER A 1 258 ? -12.937 -9.039 24.460 1.00 46.59 258 SER A C 1
ATOM 2132 O O . SER A 1 258 ? -13.516 -8.661 23.445 1.00 46.59 258 SER A O 1
ATOM 2134 N N . THR A 1 259 ? -12.797 -10.313 24.833 1.00 47.41 259 THR A N 1
ATOM 2135 C CA . THR A 1 259 ? -13.497 -11.507 24.320 1.00 47.41 259 THR A CA 1
ATOM 2136 C C . THR A 1 259 ? -12.689 -12.461 23.435 1.00 47.41 259 THR A C 1
ATOM 2138 O O . THR A 1 259 ? -12.990 -12.679 22.268 1.00 47.41 259 THR A O 1
ATOM 2141 N N . GLN A 1 260 ? -11.789 -13.220 24.067 1.00 52.44 260 GLN A N 1
ATOM 2142 C CA . GLN A 1 260 ? -11.420 -14.561 23.576 1.00 52.44 260 GLN A CA 1
ATOM 2143 C C . GLN A 1 260 ? -12.652 -15.481 23.368 1.00 52.44 260 GLN A C 1
ATOM 2145 O O . GLN A 1 260 ? -12.544 -16.496 22.694 1.00 52.44 260 GLN A O 1
ATOM 2150 N N . SER A 1 261 ? -13.828 -15.108 23.900 1.00 56.06 261 SER A N 1
ATOM 2151 C CA . SER A 1 261 ? -15.092 -15.848 23.799 1.00 56.06 261 SER A CA 1
ATOM 2152 C C . SER A 1 261 ? -16.115 -15.291 22.785 1.00 56.06 261 SER A C 1
ATOM 2154 O O . SER A 1 261 ? -17.231 -15.805 22.740 1.00 56.06 261 SER A O 1
ATOM 2156 N N . THR A 1 262 ? -15.812 -14.255 21.987 1.00 72.81 262 THR A N 1
ATOM 2157 C CA . THR A 1 262 ? -16.727 -13.836 20.897 1.00 72.81 262 THR A CA 1
ATOM 2158 C C . THR A 1 262 ? -16.220 -14.285 19.536 1.00 72.81 262 THR A C 1
ATOM 2160 O O . THR A 1 262 ? -15.023 -14.492 19.340 1.00 72.81 262 THR A O 1
ATOM 2163 N N . ALA A 1 263 ? -17.134 -14.351 18.564 1.00 78.00 263 ALA A N 1
ATOM 2164 C CA . ALA A 1 263 ? -16.809 -14.612 17.164 1.00 78.00 263 ALA A CA 1
ATOM 2165 C C . ALA A 1 263 ? -15.695 -13.688 16.627 1.00 78.00 263 ALA A C 1
ATOM 2167 O O . ALA A 1 263 ? -14.809 -14.152 15.918 1.00 78.00 263 ALA A O 1
ATOM 2168 N N . LYS A 1 264 ? -15.666 -12.408 17.039 1.00 80.81 264 LYS A N 1
ATOM 2169 C CA . LYS A 1 264 ? -14.618 -11.457 16.619 1.00 80.81 264 LYS A CA 1
ATOM 2170 C C . LYS A 1 264 ? -13.238 -11.831 17.160 1.00 80.81 264 LYS A C 1
ATOM 2172 O O . LYS A 1 264 ? -12.251 -11.710 16.442 1.00 80.81 264 LYS A O 1
ATOM 2177 N N . GLY A 1 265 ? -13.166 -12.294 18.408 1.00 82.62 265 GLY A N 1
ATOM 2178 C CA . GLY A 1 265 ? -11.915 -12.762 19.004 1.00 82.62 265 GLY A CA 1
ATOM 2179 C C . GLY A 1 265 ? -11.408 -14.053 18.362 1.00 82.62 265 GLY A C 1
ATOM 2180 O O . GLY A 1 265 ? -10.208 -14.190 18.129 1.00 82.62 265 GLY A O 1
ATOM 2181 N N . ALA A 1 266 ? -12.313 -14.975 18.021 1.00 85.06 266 ALA A N 1
ATOM 2182 C CA . ALA A 1 266 ? -11.968 -16.195 17.290 1.00 85.06 266 ALA A CA 1
ATOM 2183 C C . ALA A 1 266 ? -11.418 -15.888 15.885 1.00 85.06 266 ALA A C 1
ATOM 2185 O O . ALA A 1 266 ? -10.387 -16.442 15.495 1.00 85.06 266 ALA A O 1
ATOM 2186 N N . GLU A 1 267 ? -12.046 -14.956 15.163 1.00 89.19 267 GLU A N 1
ATOM 2187 C CA . GLU A 1 267 ? -11.566 -14.483 13.860 1.00 89.19 267 GLU A CA 1
ATOM 2188 C C . GLU A 1 267 ? -10.205 -13.791 13.979 1.00 89.19 267 GLU A C 1
ATOM 2190 O O . GLU A 1 267 ? -9.279 -14.134 13.245 1.00 89.19 267 GLU A O 1
ATOM 2195 N N . TYR A 1 268 ? -10.039 -12.884 14.949 1.00 89.81 268 TYR A N 1
ATOM 2196 C CA . TYR A 1 268 ? -8.757 -12.231 15.227 1.00 89.81 268 TYR A CA 1
ATOM 2197 C C . TYR A 1 268 ? -7.638 -13.251 15.466 1.00 89.81 268 TYR A C 1
ATOM 2199 O O . TYR A 1 268 ? -6.573 -13.162 14.856 1.00 89.81 268 TYR A O 1
ATOM 2207 N N . ASN A 1 269 ? -7.882 -14.244 16.326 1.00 87.81 269 ASN A N 1
ATOM 2208 C CA . ASN A 1 269 ? -6.901 -15.281 16.634 1.00 87.81 269 ASN A CA 1
ATOM 2209 C C . ASN A 1 269 ? -6.567 -16.116 15.396 1.00 87.81 269 ASN A C 1
ATOM 2211 O O . ASN A 1 269 ? -5.397 -16.395 15.148 1.00 87.81 269 ASN A O 1
ATOM 2215 N N . SER A 1 270 ? -7.568 -16.478 14.595 1.00 89.81 270 SER A N 1
ATOM 2216 C CA . SER A 1 270 ? -7.367 -17.250 13.366 1.00 89.81 270 SER A CA 1
ATOM 2217 C C . SER A 1 270 ? -6.562 -16.470 12.323 1.00 89.81 270 SER A C 1
ATOM 2219 O O . SER A 1 270 ? -5.655 -17.031 11.709 1.00 89.81 270 SER A O 1
ATOM 2221 N N . LEU A 1 271 ? -6.820 -15.167 12.175 1.00 91.44 271 LEU A N 1
ATOM 2222 C CA . LEU A 1 271 ? -6.054 -14.274 11.299 1.00 91.44 271 LEU A CA 1
ATOM 2223 C C . LEU A 1 271 ? -4.620 -14.065 11.794 1.00 91.44 271 LEU A C 1
ATOM 2225 O O . LEU A 1 271 ? -3.687 -14.086 10.996 1.00 91.44 271 LEU A O 1
ATOM 2229 N N . LEU A 1 272 ? -4.418 -13.916 13.104 1.00 89.50 272 LEU A N 1
ATOM 2230 C CA . LEU A 1 272 ? -3.081 -13.825 13.692 1.00 89.50 272 LEU A CA 1
ATOM 2231 C C . LEU A 1 272 ? -2.282 -15.114 13.454 1.00 89.50 272 LEU A C 1
ATOM 2233 O O . LEU A 1 272 ? -1.110 -15.072 13.088 1.00 89.50 272 LEU A O 1
ATOM 2237 N N . GLN A 1 273 ? -2.932 -16.263 13.624 1.00 86.62 273 GLN A N 1
ATOM 2238 C CA . GLN A 1 273 ? -2.348 -17.573 13.358 1.00 86.62 273 GLN A CA 1
ATOM 2239 C C . GLN A 1 273 ? -2.031 -17.779 11.872 1.00 86.62 273 GLN A C 1
ATOM 2241 O O . GLN A 1 273 ? -1.016 -18.402 11.564 1.00 86.62 273 GLN A O 1
ATOM 2246 N N . LEU A 1 274 ? -2.859 -17.255 10.963 1.00 88.50 274 LEU A N 1
ATOM 2247 C CA . LEU A 1 274 ? -2.571 -17.227 9.529 1.00 88.50 274 LEU A CA 1
ATOM 2248 C C . LEU A 1 274 ? -1.339 -16.359 9.241 1.00 88.50 274 LEU A C 1
ATOM 2250 O O . LEU A 1 274 ? -0.416 -16.832 8.586 1.00 88.50 274 LEU A O 1
ATOM 2254 N N . TYR A 1 275 ? -1.295 -15.137 9.782 1.00 88.94 275 TYR A N 1
ATOM 2255 C CA . TYR A 1 275 ? -0.169 -14.216 9.612 1.00 88.94 275 TYR A CA 1
ATOM 2256 C C . TYR A 1 275 ? 1.157 -14.858 10.035 1.00 88.94 275 TYR A C 1
ATOM 2258 O O . TYR A 1 275 ? 2.070 -14.940 9.217 1.00 88.94 275 TYR A O 1
ATOM 2266 N N . ILE A 1 276 ? 1.237 -15.387 11.263 1.00 85.06 276 ILE A N 1
ATOM 2267 C CA . ILE A 1 276 ? 2.456 -16.013 11.808 1.00 85.06 276 ILE A CA 1
ATOM 2268 C C . ILE A 1 276 ? 2.944 -17.150 10.909 1.00 85.06 276 ILE A C 1
ATOM 2270 O O . ILE A 1 276 ? 4.135 -17.267 10.645 1.00 85.06 276 ILE A O 1
ATOM 2274 N N . ARG A 1 277 ? 2.027 -17.989 10.422 1.00 81.12 277 ARG A N 1
ATOM 2275 C CA . ARG A 1 277 ? 2.388 -19.125 9.570 1.00 81.12 277 ARG A CA 1
ATOM 2276 C C . ARG A 1 277 ? 2.767 -18.715 8.147 1.00 81.12 277 ARG A C 1
ATOM 2278 O O . ARG A 1 277 ? 3.469 -19.457 7.477 1.00 81.12 277 ARG A O 1
ATOM 2285 N N . SER A 1 278 ? 2.296 -17.559 7.688 1.00 84.00 278 SER A N 1
ATOM 2286 C CA . SER A 1 278 ? 2.643 -16.992 6.382 1.00 84.00 278 SER A CA 1
ATOM 2287 C C . SER A 1 278 ? 3.951 -16.188 6.391 1.00 84.00 278 SER A C 1
ATOM 2289 O O . SER A 1 278 ? 4.266 -15.518 5.409 1.00 84.00 278 SER A O 1
ATOM 2291 N N . ILE A 1 279 ? 4.709 -16.222 7.490 1.00 83.12 279 ILE A N 1
ATOM 2292 C CA . ILE A 1 279 ? 6.085 -15.729 7.531 1.00 83.12 279 ILE A CA 1
ATOM 2293 C C . ILE A 1 279 ? 7.004 -16.835 7.015 1.00 83.12 279 ILE A C 1
ATOM 2295 O O . ILE A 1 279 ? 7.048 -17.929 7.574 1.00 83.12 279 ILE A O 1
ATOM 2299 N N . ASP A 1 280 ? 7.733 -16.544 5.939 1.00 78.44 280 ASP A N 1
ATOM 2300 C CA . ASP A 1 280 ? 8.761 -17.443 5.413 1.00 78.44 280 ASP A CA 1
ATOM 2301 C C . ASP A 1 280 ? 9.854 -17.681 6.473 1.00 78.44 280 ASP A C 1
ATOM 2303 O O . ASP A 1 280 ? 10.279 -16.744 7.153 1.00 78.44 280 ASP A O 1
ATOM 2307 N N . LYS A 1 281 ? 10.321 -18.933 6.592 1.00 75.88 281 LYS A N 1
ATOM 2308 C CA . LYS A 1 281 ? 11.354 -19.381 7.543 1.00 75.88 281 LYS A CA 1
ATOM 2309 C C . LYS A 1 281 ? 12.671 -18.601 7.429 1.00 75.88 281 LYS A C 1
ATOM 2311 O O . LYS A 1 281 ? 13.452 -18.604 8.376 1.00 75.88 281 LY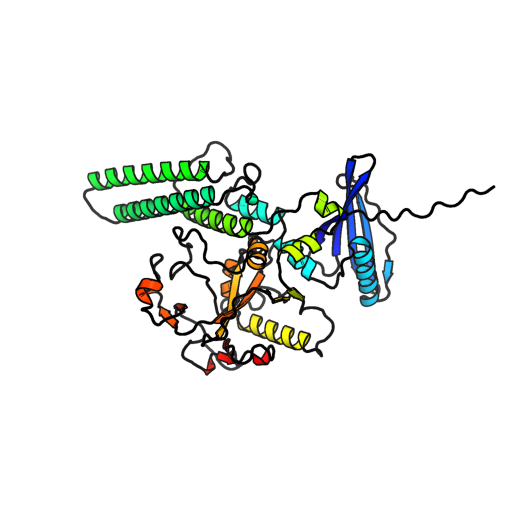S A O 1
ATOM 2316 N N . ILE A 1 282 ? 12.938 -17.976 6.280 1.00 76.44 282 ILE A N 1
ATOM 2317 C CA . ILE A 1 282 ? 14.118 -17.127 6.059 1.00 76.44 282 ILE A CA 1
ATOM 2318 C C . ILE A 1 282 ? 14.056 -15.854 6.923 1.00 76.44 282 ILE A C 1
ATOM 2320 O O . ILE A 1 282 ? 15.097 -15.293 7.267 1.00 76.44 282 ILE A O 1
ATOM 2324 N N . TYR A 1 283 ? 12.857 -15.402 7.302 1.00 74.25 283 TYR A N 1
ATOM 2325 C CA . TYR A 1 283 ? 12.673 -14.238 8.163 1.00 74.25 283 TYR A CA 1
ATOM 2326 C C . TYR A 1 283 ? 12.500 -14.650 9.633 1.00 74.25 283 TYR A C 1
ATOM 2328 O O . TYR A 1 283 ? 11.947 -15.711 9.926 1.00 74.25 283 TYR A O 1
ATOM 2336 N N . PRO A 1 284 ? 12.910 -13.793 10.586 1.00 76.00 284 PRO A N 1
ATOM 2337 C CA . PRO A 1 284 ? 12.623 -14.001 12.000 1.00 76.00 284 PRO A CA 1
ATOM 2338 C C . PRO A 1 284 ? 11.116 -14.116 12.258 1.00 76.00 284 PRO A C 1
ATOM 2340 O O . PRO A 1 284 ? 10.321 -13.347 11.714 1.00 76.00 284 PRO A O 1
ATOM 2343 N N . SER A 1 285 ? 10.711 -15.027 13.145 1.00 66.88 285 SER A N 1
ATOM 2344 C CA . SER A 1 285 ? 9.299 -15.203 13.521 1.00 66.88 285 SER A CA 1
ATOM 2345 C C . SER A 1 285 ? 8.682 -13.962 14.179 1.00 66.88 285 SER A C 1
ATOM 2347 O O . SER A 1 285 ? 7.464 -13.805 14.203 1.00 66.88 285 SER A O 1
ATOM 2349 N N . ASP A 1 286 ? 9.518 -13.081 14.724 1.00 70.81 286 ASP A N 1
ATOM 2350 C CA . ASP A 1 286 ? 9.165 -11.821 15.369 1.00 70.81 286 ASP A CA 1
ATOM 2351 C C . ASP A 1 286 ? 9.475 -10.588 14.499 1.00 70.81 286 ASP A C 1
ATOM 2353 O O . ASP A 1 286 ? 9.467 -9.470 15.016 1.00 70.81 286 ASP A O 1
ATOM 2357 N N . LEU A 1 287 ? 9.676 -10.769 13.181 1.00 74.81 287 LEU A N 1
ATOM 2358 C CA . LEU A 1 287 ? 9.989 -9.694 12.224 1.00 74.81 287 LEU A CA 1
ATOM 2359 C C . LEU A 1 287 ? 9.082 -8.463 12.402 1.00 74.81 287 LEU A C 1
ATOM 2361 O O . LEU A 1 287 ? 9.569 -7.334 12.428 1.00 74.81 287 LEU A O 1
ATOM 2365 N N . TYR A 1 288 ? 7.770 -8.681 12.568 1.00 85.62 288 TYR A N 1
ATOM 2366 C CA . TYR A 1 288 ? 6.828 -7.634 12.964 1.00 85.62 288 TYR A CA 1
ATOM 2367 C C . TYR A 1 288 ? 5.838 -8.123 14.017 1.00 85.62 288 TYR A C 1
ATOM 2369 O O . TYR A 1 288 ? 5.236 -9.192 13.898 1.00 85.62 288 TYR A O 1
ATOM 2377 N N . LYS A 1 289 ? 5.578 -7.259 15.002 1.00 87.88 289 LYS A N 1
ATOM 2378 C CA . LYS A 1 289 ? 4.511 -7.436 15.988 1.00 87.88 289 LYS A CA 1
ATOM 2379 C C . LYS A 1 289 ? 3.190 -6.881 15.450 1.00 87.88 289 LYS A C 1
ATOM 2381 O O . LYS A 1 289 ? 3.070 -5.677 15.220 1.00 87.88 289 LYS A O 1
ATOM 2386 N N . VAL A 1 290 ? 2.174 -7.737 15.326 1.00 88.88 290 VAL A N 1
ATOM 2387 C CA . VAL A 1 290 ? 0.815 -7.324 14.935 1.00 88.88 290 VAL A CA 1
ATOM 2388 C C . VAL A 1 290 ? 0.231 -6.391 16.002 1.00 88.88 290 VAL A C 1
ATOM 2390 O O . VAL A 1 290 ? -0.005 -6.799 17.138 1.00 88.88 290 VAL A O 1
ATOM 2393 N N . LYS A 1 291 ? 0.014 -5.117 15.643 1.00 87.25 291 LYS A N 1
ATOM 2394 C CA . LYS A 1 291 ? -0.610 -4.105 16.523 1.00 87.25 291 LYS A CA 1
ATOM 2395 C C . LYS A 1 291 ? -2.136 -4.118 16.458 1.00 87.25 291 LYS A C 1
ATOM 2397 O O . LYS A 1 291 ? -2.796 -3.790 17.444 1.00 87.25 291 LYS A O 1
ATOM 2402 N N . GLY A 1 292 ? -2.685 -4.455 15.295 1.00 88.12 292 GLY A N 1
ATOM 2403 C CA . GLY A 1 292 ? -4.117 -4.478 15.064 1.00 88.12 292 GLY A CA 1
ATOM 2404 C C . GLY A 1 292 ? -4.486 -5.180 13.764 1.00 88.12 292 GLY A C 1
ATOM 2405 O O . GLY A 1 292 ? -3.683 -5.243 12.836 1.00 88.12 292 GLY A O 1
ATOM 2406 N N . ILE A 1 293 ? -5.707 -5.697 13.727 1.00 91.94 293 ILE A N 1
ATOM 2407 C CA . ILE A 1 293 ? -6.357 -6.324 12.582 1.00 91.94 293 ILE A CA 1
ATOM 2408 C C . ILE A 1 293 ? -7.711 -5.641 12.430 1.00 91.94 293 ILE A C 1
ATOM 2410 O O . ILE A 1 293 ? -8.494 -5.562 13.382 1.00 91.94 293 ILE A O 1
ATOM 2414 N N . PHE A 1 294 ? -7.960 -5.143 11.227 1.00 91.75 294 PHE A N 1
ATOM 2415 C CA . PHE A 1 294 ? -9.161 -4.404 10.884 1.00 91.75 294 PHE A CA 1
ATOM 2416 C C . PHE A 1 294 ? -9.859 -5.123 9.743 1.00 91.75 294 PHE A C 1
ATOM 2418 O O . PHE A 1 294 ? -9.229 -5.471 8.745 1.00 91.75 294 PHE A O 1
ATOM 2425 N N . ARG A 1 295 ? -11.162 -5.335 9.889 1.00 91.00 295 ARG A N 1
ATOM 2426 C CA . ARG A 1 295 ? -12.008 -5.795 8.800 1.00 91.00 295 ARG A CA 1
ATOM 2427 C C . ARG A 1 295 ? -12.444 -4.584 7.994 1.00 91.00 295 ARG A C 1
ATOM 2429 O O . ARG A 1 295 ? -12.918 -3.602 8.562 1.00 91.00 295 ARG A O 1
ATOM 2436 N N . LEU A 1 296 ? -12.276 -4.668 6.684 1.00 91.88 296 LEU A N 1
ATOM 2437 C CA . LEU A 1 296 ? -12.643 -3.616 5.747 1.00 91.88 296 LEU A CA 1
ATOM 2438 C C . LEU A 1 296 ? -13.840 -4.088 4.930 1.00 91.88 296 LEU A C 1
ATOM 2440 O O . LEU A 1 296 ? -13.871 -5.234 4.486 1.00 91.88 296 LEU A O 1
ATOM 2444 N N . LYS A 1 297 ? -14.817 -3.209 4.727 1.00 87.12 297 LYS A N 1
ATOM 2445 C CA . LYS A 1 297 ? -15.952 -3.467 3.844 1.00 87.12 297 LYS A CA 1
ATOM 2446 C C . LYS A 1 297 ? -16.272 -2.218 3.040 1.00 87.12 297 LYS A C 1
ATOM 2448 O O . LYS A 1 297 ? -16.647 -1.182 3.589 1.00 87.12 297 LYS A O 1
ATOM 2453 N N . LYS A 1 298 ? -16.145 -2.330 1.722 1.00 84.94 298 LYS A N 1
ATOM 2454 C CA . LYS A 1 298 ? -16.471 -1.268 0.775 1.00 84.94 298 LYS A CA 1
ATOM 2455 C C . LYS A 1 298 ? -17.800 -1.590 0.098 1.00 84.94 298 LYS A C 1
ATOM 2457 O O . LYS A 1 298 ? -18.000 -2.706 -0.364 1.00 84.94 298 LYS A O 1
ATOM 2462 N N . LYS A 1 299 ? -18.737 -0.636 0.097 1.00 75.06 299 LYS A N 1
ATOM 2463 C CA . LYS A 1 299 ? -20.111 -0.873 -0.390 1.00 75.06 299 LYS A CA 1
ATOM 2464 C C . LYS A 1 299 ? -20.181 -1.086 -1.903 1.00 75.06 299 LYS A C 1
ATOM 2466 O O . LYS A 1 299 ? -20.988 -1.889 -2.350 1.00 75.06 299 LYS A O 1
ATOM 2471 N N . ASP A 1 300 ? -19.302 -0.417 -2.645 1.00 78.38 300 ASP A N 1
ATOM 2472 C CA . ASP A 1 300 ? -19.313 -0.389 -4.112 1.00 78.38 300 ASP A CA 1
ATOM 2473 C C . ASP A 1 300 ? -18.236 -1.298 -4.739 1.00 78.38 300 ASP A C 1
ATOM 2475 O O . ASP A 1 300 ? -17.823 -1.090 -5.879 1.00 78.38 300 ASP A O 1
ATOM 2479 N N . GLU A 1 301 ? -17.706 -2.269 -3.988 1.00 79.88 301 GLU A N 1
ATOM 2480 C CA . GLU A 1 301 ? -16.710 -3.207 -4.516 1.00 79.88 301 GLU A CA 1
ATOM 2481 C C . GLU A 1 301 ? -17.375 -4.250 -5.426 1.00 79.88 301 GLU A C 1
ATOM 2483 O O . GLU A 1 301 ? -18.444 -4.777 -5.114 1.00 79.88 301 GLU A O 1
ATOM 2488 N N . ILE A 1 302 ? -16.759 -4.520 -6.582 1.00 76.94 302 ILE A N 1
ATOM 2489 C CA . ILE A 1 302 ? -17.323 -5.419 -7.596 1.00 76.94 302 ILE A CA 1
ATOM 2490 C C . ILE A 1 302 ? -17.385 -6.842 -7.037 1.00 76.94 302 ILE A C 1
ATOM 2492 O O . ILE A 1 302 ? -16.364 -7.424 -6.667 1.00 76.94 302 ILE A O 1
ATOM 2496 N N . ASP A 1 303 ? -18.582 -7.422 -7.043 1.00 79.62 303 ASP A N 1
ATOM 2497 C CA . ASP A 1 303 ? -18.802 -8.794 -6.606 1.00 79.62 303 ASP A CA 1
ATOM 2498 C C . ASP A 1 303 ? -18.392 -9.805 -7.691 1.00 79.62 303 ASP A C 1
ATOM 2500 O O . ASP A 1 303 ? -19.153 -10.143 -8.602 1.00 79.62 303 ASP A O 1
ATOM 2504 N N . ASN A 1 304 ? -17.168 -10.316 -7.571 1.00 78.75 304 ASN A N 1
ATOM 2505 C CA . ASN A 1 304 ? -16.616 -11.334 -8.464 1.00 78.75 304 ASN A CA 1
ATOM 2506 C C . ASN A 1 304 ? -16.782 -12.766 -7.931 1.00 78.75 304 ASN A C 1
ATOM 2508 O O . ASN A 1 304 ? -16.063 -13.668 -8.358 1.00 78.75 304 ASN A O 1
ATOM 2512 N N . ARG A 1 305 ? -17.738 -13.026 -7.024 1.00 82.62 305 ARG A N 1
ATOM 2513 C CA . ARG A 1 305 ? -17.962 -14.378 -6.466 1.00 82.62 305 ARG A CA 1
ATOM 2514 C C . ARG A 1 305 ? -18.388 -15.428 -7.498 1.00 82.62 305 ARG A C 1
ATOM 2516 O O . ARG A 1 305 ? -18.343 -16.617 -7.198 1.00 82.62 305 ARG A O 1
ATOM 2523 N N . HIS A 1 306 ? -18.780 -15.009 -8.699 1.00 85.81 306 HIS A N 1
ATOM 2524 C CA . HIS A 1 306 ? -19.052 -15.901 -9.827 1.00 85.81 306 HIS A CA 1
ATOM 2525 C C . HIS A 1 306 ? -17.776 -16.519 -10.429 1.00 85.81 306 HIS A C 1
ATOM 2527 O O . HIS A 1 306 ? -17.860 -17.545 -11.094 1.00 85.81 306 HIS A O 1
ATOM 2533 N N . VAL A 1 307 ? -16.602 -15.925 -10.187 1.00 87.38 307 VAL A N 1
ATOM 2534 C CA . VAL A 1 307 ? -15.311 -16.464 -10.627 1.00 87.38 307 VAL A CA 1
ATOM 2535 C C . VAL A 1 307 ? -14.822 -17.511 -9.618 1.00 87.38 307 VAL A C 1
ATOM 2537 O O . VAL A 1 307 ? -14.866 -17.312 -8.396 1.00 87.38 307 VAL A O 1
ATOM 2540 N N . GLU A 1 308 ? -14.370 -18.652 -10.135 1.00 89.94 308 GLU A N 1
ATOM 2541 C CA . GLU A 1 308 ? -13.829 -19.761 -9.345 1.00 89.94 308 GLU A CA 1
ATOM 2542 C C . GLU A 1 308 ? -12.386 -19.494 -8.868 1.00 89.94 308 GLU A C 1
ATOM 2544 O O . GLU A 1 308 ? -11.803 -18.440 -9.127 1.00 89.94 308 GLU A O 1
ATOM 2549 N N . ASN A 1 309 ? -11.795 -20.456 -8.145 1.00 90.94 309 ASN A N 1
ATOM 2550 C CA . ASN A 1 309 ? -10.425 -20.374 -7.617 1.00 90.94 309 ASN A CA 1
ATOM 2551 C C . ASN A 1 309 ? -10.178 -19.074 -6.824 1.00 90.94 309 ASN A C 1
ATOM 2553 O O . ASN A 1 309 ? -9.295 -18.271 -7.134 1.00 90.94 309 ASN A O 1
ATOM 2557 N N . ARG A 1 310 ? -10.996 -18.852 -5.792 1.00 92.69 310 ARG A N 1
ATOM 2558 C CA . ARG A 1 310 ? -10.877 -17.687 -4.910 1.00 92.69 310 ARG A CA 1
ATOM 2559 C C . ARG A 1 310 ? -9.918 -17.981 -3.768 1.00 92.69 310 ARG A C 1
ATOM 2561 O O . ARG A 1 310 ? -10.058 -18.998 -3.084 1.00 92.69 310 ARG A O 1
ATOM 2568 N N . ARG A 1 311 ? -8.946 -17.094 -3.562 1.00 91.75 311 ARG A N 1
ATOM 2569 C CA . ARG A 1 311 ? -7.911 -17.242 -2.532 1.00 91.75 311 ARG A CA 1
ATOM 2570 C C . ARG A 1 311 ? -7.800 -15.989 -1.679 1.00 91.75 311 ARG A C 1
ATOM 2572 O O . ARG A 1 311 ? -7.954 -14.889 -2.194 1.00 91.75 311 ARG A O 1
ATOM 2579 N N . LEU A 1 312 ? -7.506 -16.147 -0.392 1.00 93.44 312 LEU A N 1
ATOM 2580 C CA . LEU A 1 312 ? -7.084 -15.028 0.451 1.00 93.44 312 LEU A CA 1
ATOM 2581 C C . LEU A 1 312 ? -5.576 -14.832 0.297 1.00 93.44 312 LEU A C 1
ATOM 2583 O O . LEU A 1 312 ? -4.803 -15.724 0.646 1.00 93.44 312 LEU A O 1
ATOM 2587 N N . LEU A 1 313 ? -5.171 -13.674 -0.223 1.00 93.94 313 LEU A N 1
ATOM 2588 C CA . LEU A 1 313 ? -3.773 -13.353 -0.510 1.00 93.94 313 LEU A CA 1
ATOM 2589 C C . LEU A 1 313 ? -3.371 -11.997 0.074 1.00 93.94 313 LEU A C 1
ATOM 2591 O O . LEU A 1 313 ? -4.189 -11.086 0.218 1.00 93.94 313 LEU A O 1
ATOM 2595 N N . TRP A 1 314 ? -2.089 -11.865 0.393 1.00 94.44 314 TRP A N 1
ATOM 2596 C CA . TRP A 1 314 ? -1.491 -10.673 0.970 1.00 94.44 314 TRP A CA 1
ATOM 2597 C C . TRP A 1 314 ? -1.104 -9.651 -0.097 1.00 94.44 314 TRP A C 1
ATOM 2599 O O . TRP A 1 314 ? -0.573 -9.992 -1.156 1.00 94.44 314 TRP A O 1
ATOM 2609 N N . HIS A 1 315 ? -1.297 -8.376 0.221 1.00 94.19 315 HIS A N 1
ATOM 2610 C CA . HIS A 1 315 ? -0.778 -7.247 -0.539 1.00 94.19 315 HIS A CA 1
ATOM 2611 C C . HIS A 1 315 ? -0.142 -6.237 0.417 1.00 94.19 315 HIS A C 1
ATOM 2613 O O . HIS A 1 315 ? -0.785 -5.754 1.349 1.00 94.19 315 HIS A O 1
ATOM 2619 N N . GLY A 1 316 ? 1.131 -5.925 0.194 1.00 91.69 316 GLY A N 1
ATOM 2620 C CA . GLY A 1 316 ? 1.862 -4.934 0.974 1.00 91.69 316 GLY A CA 1
ATOM 2621 C C . GLY A 1 316 ? 2.060 -3.652 0.186 1.00 91.69 316 GLY A C 1
ATOM 2622 O O . GLY A 1 316 ? 2.318 -3.677 -1.016 1.00 91.69 316 GLY A O 1
ATOM 2623 N N . THR A 1 317 ? 1.948 -2.521 0.870 1.00 90.56 317 THR A N 1
ATOM 2624 C CA . THR A 1 317 ? 2.160 -1.200 0.278 1.00 90.56 317 THR A CA 1
ATOM 2625 C C . THR A 1 317 ? 2.555 -0.194 1.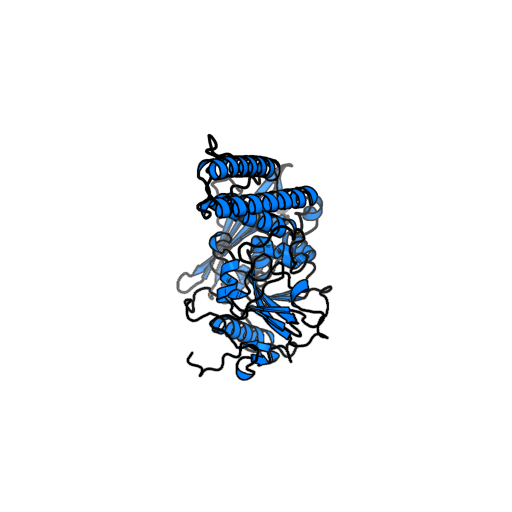351 1.00 90.56 317 THR A C 1
ATOM 2627 O O . THR A 1 317 ? 2.367 -0.421 2.548 1.00 90.56 317 THR A O 1
ATOM 2630 N N . ARG A 1 318 ? 3.111 0.942 0.935 1.00 90.38 318 ARG A N 1
ATOM 2631 C CA . ARG A 1 318 ? 3.518 2.012 1.851 1.00 90.38 318 ARG A CA 1
ATOM 2632 C C . ARG A 1 318 ? 2.309 2.609 2.558 1.00 90.38 318 ARG A C 1
ATOM 2634 O O . ARG A 1 318 ? 1.336 2.970 1.890 1.00 90.38 318 ARG A O 1
ATOM 2641 N N . CYS A 1 319 ? 2.416 2.821 3.871 1.00 92.25 319 CYS A N 1
ATOM 2642 C CA . CYS A 1 319 ? 1.339 3.365 4.708 1.00 92.25 319 CYS A CA 1
ATOM 2643 C C . CYS A 1 319 ? 0.748 4.668 4.145 1.00 92.25 319 CYS A C 1
ATOM 2645 O O . CYS A 1 319 ? -0.466 4.835 4.112 1.00 92.25 319 CYS A O 1
ATOM 2647 N N . ILE A 1 320 ? 1.596 5.543 3.599 1.00 89.56 320 ILE A N 1
ATOM 2648 C CA . ILE A 1 320 ? 1.193 6.835 3.022 1.00 89.56 320 ILE A CA 1
ATOM 2649 C C . ILE A 1 320 ? 0.346 6.741 1.740 1.00 89.56 320 ILE A C 1
ATOM 2651 O O . ILE A 1 320 ? -0.201 7.741 1.284 1.00 89.56 320 ILE A O 1
ATOM 2655 N N . THR A 1 321 ? 0.245 5.556 1.132 1.00 91.12 321 THR A N 1
ATOM 2656 C CA . THR A 1 321 ? -0.611 5.301 -0.044 1.00 91.12 321 THR A CA 1
ATOM 2657 C C . THR A 1 321 ? -1.908 4.580 0.316 1.00 91.12 321 THR A C 1
ATOM 2659 O O . THR A 1 321 ? -2.817 4.492 -0.509 1.00 91.12 321 THR A O 1
ATOM 2662 N N . VAL A 1 322 ? -2.020 4.076 1.552 1.00 94.12 322 VAL A N 1
ATOM 2663 C CA . VAL A 1 322 ? -3.155 3.262 1.995 1.00 94.12 322 VAL A CA 1
ATOM 2664 C C . VAL A 1 322 ? -4.449 4.061 1.954 1.00 94.12 322 VAL A C 1
ATOM 2666 O O . VAL A 1 322 ? -5.438 3.535 1.466 1.00 94.12 322 VAL A O 1
ATOM 2669 N N . ALA A 1 323 ? -4.459 5.333 2.361 1.00 91.94 323 ALA A N 1
ATOM 2670 C CA . ALA A 1 323 ? -5.673 6.153 2.305 1.00 91.94 323 ALA A CA 1
ATOM 2671 C C . ALA A 1 323 ? -6.256 6.257 0.879 1.00 91.94 323 ALA A C 1
ATOM 2673 O O . ALA A 1 323 ? -7.473 6.190 0.706 1.00 91.94 323 ALA A O 1
ATOM 2674 N N . GLY A 1 324 ? -5.397 6.338 -0.144 1.00 91.38 324 GLY A N 1
ATOM 2675 C CA . GLY A 1 324 ? -5.800 6.290 -1.551 1.00 91.38 324 GLY A CA 1
ATOM 2676 C C . GLY A 1 324 ? -6.334 4.924 -2.000 1.00 91.38 324 GLY A C 1
ATOM 2677 O O . GLY A 1 324 ? -7.269 4.858 -2.797 1.00 91.38 324 GLY A O 1
ATOM 2678 N N . ILE A 1 325 ? -5.777 3.828 -1.477 1.00 92.75 325 ILE A N 1
ATOM 2679 C CA . ILE A 1 325 ? -6.271 2.465 -1.739 1.00 92.75 325 ILE A CA 1
ATOM 2680 C C . ILE A 1 325 ? -7.614 2.234 -1.047 1.00 92.75 325 ILE A C 1
ATOM 2682 O O . ILE A 1 325 ? -8.518 1.663 -1.645 1.00 92.75 325 ILE A O 1
ATOM 2686 N N . LEU A 1 326 ? -7.783 2.703 0.186 1.00 92.19 326 LEU A N 1
ATOM 2687 C CA . LEU A 1 326 ? -9.049 2.587 0.897 1.00 92.19 326 LEU A CA 1
ATOM 2688 C C . LEU A 1 326 ? -10.150 3.361 0.142 1.00 92.19 326 LEU A C 1
ATOM 2690 O O . LEU A 1 326 ? -11.179 2.790 -0.232 1.00 92.19 326 LEU A O 1
ATOM 2694 N N . SER A 1 327 ? -9.887 4.620 -0.221 1.00 89.56 327 SER A N 1
ATOM 2695 C CA . SER A 1 327 ? -10.863 5.463 -0.921 1.00 89.56 327 SER A CA 1
ATOM 2696 C C . SER A 1 327 ? -11.220 4.960 -2.327 1.00 89.56 327 SER A C 1
ATOM 2698 O O . SER A 1 327 ? -12.397 4.924 -2.685 1.00 89.56 327 SER A O 1
ATOM 2700 N N . GLN A 1 328 ? -10.253 4.499 -3.130 1.00 87.56 328 GLN A N 1
ATOM 2701 C CA . GLN A 1 328 ? -10.466 4.187 -4.559 1.00 87.56 328 GLN A CA 1
ATOM 2702 C C . GLN A 1 328 ? -10.356 2.697 -4.915 1.00 87.56 328 GLN A C 1
ATOM 2704 O O . GLN A 1 328 ? -10.714 2.313 -6.022 1.00 87.56 328 GLN A O 1
ATOM 2709 N N . GLY A 1 329 ? -9.946 1.843 -3.978 1.00 89.81 329 GLY A N 1
ATOM 2710 C CA . GLY A 1 329 ? -9.633 0.432 -4.221 1.00 89.81 329 GLY A CA 1
ATOM 2711 C C . GLY A 1 329 ? -8.196 0.223 -4.713 1.00 89.81 329 GLY A C 1
ATOM 2712 O O . GLY A 1 329 ? -7.476 1.173 -5.043 1.00 89.81 329 GLY A O 1
ATOM 2713 N N . LEU A 1 330 ? -7.771 -1.042 -4.773 1.00 89.75 330 LEU A N 1
ATOM 2714 C CA . LEU A 1 330 ? -6.520 -1.422 -5.431 1.00 89.75 330 LEU A CA 1
ATOM 2715 C C . LEU A 1 330 ? -6.655 -1.181 -6.937 1.00 89.75 330 LEU A C 1
ATOM 2717 O O . LEU A 1 330 ? -7.617 -1.620 -7.563 1.00 89.75 330 LEU A O 1
ATOM 2721 N N . ARG A 1 331 ? -5.690 -0.475 -7.528 1.00 84.25 331 ARG A N 1
ATOM 2722 C CA . ARG A 1 331 ? -5.724 -0.107 -8.946 1.00 84.25 331 ARG A CA 1
ATOM 2723 C C . ARG A 1 331 ? -4.447 -0.519 -9.641 1.00 84.25 331 ARG A C 1
ATOM 2725 O O . ARG A 1 331 ? -3.351 -0.360 -9.107 1.00 84.25 331 ARG A O 1
ATOM 2732 N N . VAL A 1 332 ? -4.603 -0.952 -10.883 1.00 79.06 332 VAL A N 1
ATOM 2733 C CA . VAL A 1 332 ? -3.499 -0.944 -11.837 1.00 79.06 332 VAL A CA 1
ATOM 2734 C C . VAL A 1 332 ? -3.197 0.526 -12.145 1.00 79.06 332 VAL A C 1
ATOM 2736 O O . VAL A 1 332 ? -4.134 1.270 -12.447 1.00 79.06 332 VAL A O 1
ATOM 2739 N N . PRO A 1 333 ? -1.943 0.997 -12.047 1.00 62.84 333 PRO A N 1
ATOM 2740 C CA . PRO A 1 333 ? -1.632 2.386 -12.352 1.00 62.84 333 PRO A CA 1
ATOM 2741 C C . PRO A 1 333 ? -2.132 2.774 -13.738 1.00 62.84 333 PRO A C 1
ATOM 2743 O O . PRO A 1 333 ? -1.851 2.100 -14.728 1.00 62.84 333 PRO A O 1
ATOM 2746 N N . HIS A 1 334 ? -2.836 3.902 -13.803 1.00 53.25 334 HIS A N 1
ATOM 2747 C CA . HIS A 1 334 ? -3.429 4.425 -15.034 1.00 53.25 334 HIS A CA 1
ATOM 2748 C C . HIS A 1 334 ? -2.392 4.838 -16.091 1.00 53.25 334 HIS A C 1
ATOM 2750 O O . HIS A 1 334 ? -2.741 5.038 -17.251 1.00 53.25 334 HIS A O 1
ATOM 2756 N N . TYR A 1 335 ? -1.118 4.948 -15.715 1.00 56.47 335 TYR A N 1
ATOM 2757 C CA . TYR A 1 335 ? -0.018 5.293 -16.612 1.00 56.47 335 TYR A CA 1
ATOM 2758 C C . TYR A 1 335 ? 0.803 4.042 -16.918 1.00 56.47 335 TYR A C 1
ATOM 2760 O O . TYR A 1 335 ? 1.965 3.912 -16.539 1.00 56.47 335 TYR A O 1
ATOM 2768 N N . SER A 1 336 ? 0.144 3.111 -17.609 1.00 48.34 336 SER A N 1
ATOM 2769 C CA . SER A 1 336 ? 0.625 1.780 -18.003 1.00 48.34 336 SER A CA 1
ATOM 2770 C C . SER A 1 336 ? 1.915 1.774 -18.836 1.00 48.34 336 SER A C 1
ATOM 2772 O O . SER A 1 336 ? 2.518 0.726 -19.050 1.00 48.34 336 SER A O 1
ATOM 2774 N N . ASP A 1 337 ? 2.365 2.932 -19.306 1.00 50.81 337 ASP A N 1
ATOM 2775 C CA . ASP A 1 337 ? 3.626 3.096 -20.029 1.00 50.81 337 ASP A CA 1
ATOM 2776 C C . ASP A 1 337 ? 4.869 2.942 -19.130 1.00 50.81 337 ASP A C 1
ATOM 2778 O O . ASP A 1 337 ? 5.961 2.561 -19.591 1.00 50.81 337 ASP A O 1
ATOM 2782 N N . MET A 1 338 ? 4.698 3.188 -17.827 1.00 51.81 338 MET A N 1
ATOM 2783 C CA . MET A 1 338 ? 5.714 2.960 -16.808 1.00 51.81 338 MET A CA 1
ATOM 2784 C C . MET A 1 338 ? 5.507 1.618 -16.117 1.00 51.81 338 MET A C 1
ATOM 2786 O O . MET A 1 338 ? 4.564 1.414 -15.360 1.00 51.81 338 MET A O 1
ATOM 2790 N N . ARG A 1 339 ? 6.453 0.714 -16.352 1.00 57.88 339 ARG A N 1
ATOM 2791 C CA . ARG A 1 339 ? 6.506 -0.608 -15.726 1.00 57.88 339 ARG A CA 1
ATOM 2792 C C . ARG A 1 339 ? 7.019 -0.464 -14.299 1.00 57.88 339 ARG A C 1
ATOM 2794 O O . ARG A 1 339 ? 7.977 0.279 -14.066 1.00 57.88 339 ARG A O 1
ATOM 2801 N N . PHE A 1 340 ? 6.445 -1.200 -13.354 1.00 55.88 340 PHE A N 1
ATOM 2802 C CA . PHE A 1 340 ? 7.051 -1.304 -12.031 1.00 55.88 340 PHE A CA 1
ATOM 2803 C C . PHE A 1 340 ? 8.396 -2.019 -12.128 1.00 55.88 340 PHE A C 1
ATOM 2805 O O . PHE A 1 340 ? 8.498 -3.077 -12.737 1.00 55.88 340 PHE A O 1
ATOM 2812 N N . LEU A 1 341 ? 9.425 -1.470 -11.481 1.00 52.69 341 LEU A N 1
ATOM 2813 C CA . LEU A 1 341 ? 10.776 -2.048 -11.472 1.00 52.69 341 LEU A CA 1
ATOM 2814 C C . LEU A 1 341 ? 10.835 -3.475 -10.905 1.00 52.69 341 LEU A C 1
ATOM 2816 O O . LEU A 1 341 ? 11.782 -4.198 -11.181 1.00 52.69 341 LEU A O 1
ATOM 2820 N N . LYS A 1 342 ? 9.815 -3.883 -10.139 1.00 59.91 342 LYS A N 1
ATOM 2821 C CA . LYS A 1 342 ? 9.651 -5.242 -9.601 1.00 59.91 342 LYS A CA 1
ATOM 2822 C C . LYS A 1 342 ? 8.522 -6.050 -10.269 1.00 59.91 342 LYS A C 1
ATOM 2824 O O . LYS A 1 342 ? 8.272 -7.178 -9.857 1.00 59.91 342 LYS A O 1
ATOM 2829 N N . ALA A 1 343 ? 7.828 -5.510 -11.276 1.00 67.94 343 ALA A N 1
ATOM 2830 C CA . ALA A 1 343 ? 6.785 -6.251 -11.985 1.00 67.94 343 ALA A CA 1
ATOM 2831 C C . ALA A 1 343 ? 7.409 -7.236 -12.978 1.00 67.94 343 ALA A C 1
ATOM 2833 O O . ALA A 1 343 ? 7.799 -6.864 -14.085 1.00 67.94 343 ALA A O 1
ATOM 2834 N N . LYS A 1 344 ? 7.486 -8.506 -12.571 1.00 74.69 344 LYS A N 1
ATOM 2835 C CA . LYS A 1 344 ? 7.993 -9.600 -13.411 1.00 74.69 344 LYS A CA 1
ATOM 2836 C C . LYS A 1 344 ? 7.062 -9.946 -14.579 1.00 74.69 344 LYS A C 1
ATOM 2838 O O . LYS A 1 344 ? 7.536 -10.413 -15.603 1.00 74.69 344 LYS A O 1
ATOM 2843 N N . PHE A 1 345 ? 5.758 -9.711 -14.422 1.00 81.94 345 PHE A N 1
ATOM 2844 C CA . PHE A 1 345 ? 4.716 -10.201 -15.334 1.00 81.94 345 PHE A CA 1
ATOM 2845 C C . PHE A 1 345 ? 3.773 -9.079 -15.799 1.00 81.94 345 PHE A C 1
ATOM 2847 O O . PHE A 1 345 ? 2.555 -9.235 -15.809 1.00 81.94 345 PHE A O 1
ATOM 2854 N N . GLY A 1 346 ? 4.335 -7.919 -16.148 1.00 78.25 346 GLY A N 1
ATOM 2855 C CA . GLY A 1 346 ? 3.578 -6.800 -16.717 1.00 78.25 346 GLY A CA 1
ATOM 2856 C C . GLY A 1 346 ? 2.851 -5.916 -15.700 1.00 78.25 346 GLY A C 1
ATOM 2857 O O . GLY A 1 346 ? 3.168 -5.881 -14.519 1.00 78.25 346 GLY A O 1
ATOM 2858 N N . ASN A 1 347 ? 1.883 -5.124 -16.157 1.00 78.44 347 ASN A N 1
ATOM 2859 C CA . ASN A 1 347 ? 1.128 -4.248 -15.260 1.00 78.44 347 ASN A CA 1
ATOM 2860 C C . ASN A 1 347 ? -0.091 -4.985 -14.704 1.00 78.44 347 ASN A C 1
ATOM 2862 O O . ASN A 1 347 ? -0.953 -5.422 -15.462 1.00 78.44 347 ASN A O 1
ATOM 2866 N N . GLY A 1 348 ? -0.188 -5.060 -13.381 1.00 83.31 348 GLY A N 1
ATOM 2867 C CA . GLY A 1 348 ? -1.292 -5.708 -12.686 1.00 83.31 348 GLY A CA 1
ATOM 2868 C C . GLY A 1 348 ? -1.301 -5.360 -11.202 1.00 83.31 348 GLY A C 1
ATOM 2869 O O . GLY A 1 348 ? -0.450 -4.607 -10.723 1.00 83.31 348 GLY A O 1
ATOM 2870 N N . ILE A 1 349 ? -2.277 -5.910 -10.483 1.00 88.81 349 ILE A N 1
ATOM 2871 C CA . ILE A 1 349 ? -2.304 -5.880 -9.020 1.00 88.81 349 ILE A CA 1
ATOM 2872 C C . ILE A 1 349 ? -1.615 -7.155 -8.543 1.00 88.81 349 ILE A C 1
ATOM 2874 O O . ILE A 1 349 ? -2.029 -8.258 -8.891 1.00 88.81 349 ILE A O 1
ATOM 2878 N N . TYR A 1 350 ? -0.538 -6.993 -7.784 1.00 89.12 350 TYR A N 1
ATOM 2879 C CA . TYR A 1 350 ? 0.288 -8.102 -7.326 1.00 89.12 350 TYR A CA 1
ATOM 2880 C C . TYR A 1 350 ? -0.119 -8.534 -5.924 1.00 89.12 350 TYR A C 1
ATOM 2882 O O . TYR A 1 350 ? -0.214 -7.705 -5.020 1.00 89.12 350 TYR A O 1
ATOM 2890 N N . PHE A 1 351 ? -0.302 -9.836 -5.753 1.00 93.44 351 PHE A N 1
ATOM 2891 C CA . PHE A 1 351 ? -0.582 -10.474 -4.475 1.00 93.44 351 PHE A CA 1
ATOM 2892 C C . PHE A 1 351 ? 0.442 -11.575 -4.212 1.00 93.44 351 PHE A C 1
ATOM 2894 O O . PHE A 1 351 ? 1.104 -12.055 -5.132 1.00 93.44 351 PHE A O 1
ATOM 2901 N N . THR A 1 352 ? 0.567 -11.973 -2.953 1.00 90.44 352 THR A N 1
ATOM 2902 C CA . THR A 1 352 ? 1.418 -13.083 -2.524 1.00 90.44 352 THR A CA 1
ATOM 2903 C C . THR A 1 352 ? 0.697 -13.915 -1.474 1.00 90.44 352 THR A C 1
ATOM 2905 O O . THR A 1 352 ? -0.135 -13.417 -0.723 1.00 90.44 352 THR A O 1
ATOM 2908 N N . ASP A 1 353 ? 1.006 -15.196 -1.413 1.00 88.12 353 ASP A N 1
ATOM 2909 C CA . ASP A 1 353 ? 0.531 -16.107 -0.374 1.00 88.12 353 ASP A CA 1
ATOM 2910 C C . ASP A 1 353 ? 1.333 -15.986 0.941 1.00 88.12 353 ASP A C 1
ATOM 2912 O O . ASP A 1 353 ? 0.908 -16.479 1.987 1.00 88.12 353 ASP A O 1
ATOM 2916 N N . THR A 1 354 ? 2.446 -15.248 0.908 1.00 87.00 354 THR A N 1
ATOM 2917 C CA . THR A 1 354 ? 3.426 -15.129 1.991 1.00 87.00 354 THR A CA 1
ATOM 2918 C C . THR A 1 354 ? 3.457 -13.700 2.545 1.00 87.00 354 THR A C 1
ATOM 2920 O O . THR A 1 354 ? 3.843 -12.753 1.852 1.00 87.00 354 THR A O 1
ATOM 2923 N N . ALA A 1 355 ? 3.093 -13.515 3.818 1.00 88.62 355 ALA A N 1
ATOM 2924 C CA . ALA A 1 355 ? 3.032 -12.196 4.449 1.00 88.62 355 ALA A CA 1
ATOM 2925 C C . ALA A 1 355 ? 4.403 -11.518 4.549 1.00 88.62 355 ALA A C 1
ATOM 2927 O O . ALA A 1 355 ? 4.489 -10.314 4.309 1.00 88.62 355 ALA A O 1
ATOM 2928 N N . SER A 1 356 ? 5.481 -12.254 4.852 1.00 86.44 356 SER A N 1
ATOM 2929 C CA . SER A 1 356 ? 6.826 -11.658 4.940 1.00 86.44 356 SER A CA 1
ATOM 2930 C C . SER A 1 356 ? 7.259 -11.042 3.608 1.00 86.44 356 SER A C 1
ATOM 2932 O O . SER A 1 356 ? 7.762 -9.920 3.591 1.00 86.44 356 SER A O 1
ATOM 2934 N N . PHE A 1 357 ? 6.953 -11.687 2.481 1.00 86.06 357 PHE A N 1
ATOM 2935 C CA . PHE A 1 357 ? 7.219 -11.119 1.160 1.00 86.06 357 PHE A CA 1
ATOM 2936 C C . PHE A 1 357 ? 6.406 -9.843 0.903 1.00 86.06 357 PHE A C 1
ATOM 2938 O O . PHE A 1 357 ? 6.923 -8.872 0.352 1.00 86.06 357 PHE A O 1
ATOM 2945 N N . ALA A 1 358 ? 5.146 -9.796 1.352 1.00 89.12 358 ALA A N 1
ATOM 2946 C CA . ALA A 1 358 ? 4.333 -8.587 1.255 1.00 89.12 358 ALA A CA 1
ATOM 2947 C C . ALA A 1 358 ? 4.953 -7.416 2.044 1.00 89.12 358 ALA A C 1
ATOM 2949 O O . ALA A 1 358 ? 4.935 -6.280 1.567 1.00 89.12 358 ALA A O 1
ATOM 2950 N N . THR A 1 359 ? 5.573 -7.671 3.205 1.00 88.88 359 THR A N 1
ATOM 2951 C CA . THR A 1 359 ? 6.193 -6.603 4.015 1.00 88.88 359 THR A CA 1
ATOM 2952 C C . THR A 1 359 ? 7.335 -5.867 3.313 1.00 88.88 359 THR A C 1
ATOM 2954 O O . THR A 1 359 ? 7.537 -4.679 3.574 1.00 88.88 359 THR A O 1
ATOM 2957 N N . GLU A 1 360 ? 8.017 -6.492 2.347 1.00 85.19 360 GLU A N 1
ATOM 2958 C CA . GLU A 1 360 ? 9.078 -5.836 1.568 1.00 85.19 360 GLU A CA 1
ATOM 2959 C C . GLU A 1 360 ? 8.578 -4.641 0.743 1.00 85.19 360 GLU A C 1
ATOM 2961 O O . GLU A 1 360 ? 9.351 -3.748 0.380 1.00 85.19 360 GLU A O 1
ATOM 2966 N N . TYR A 1 361 ? 7.278 -4.608 0.446 1.00 86.88 361 TYR A N 1
ATOM 2967 C CA . TYR A 1 361 ? 6.632 -3.534 -0.306 1.00 86.88 361 TYR A CA 1
ATOM 2968 C C . TYR A 1 361 ? 6.110 -2.409 0.599 1.00 86.88 361 TYR A C 1
ATOM 2970 O O . TYR A 1 361 ? 5.778 -1.329 0.105 1.00 86.88 361 TYR A O 1
ATOM 2978 N N . CYS A 1 362 ? 6.099 -2.608 1.922 1.00 89.56 362 CYS A N 1
ATOM 2979 C CA . CYS A 1 362 ? 5.606 -1.619 2.881 1.00 89.56 362 CYS A CA 1
ATOM 2980 C C . CYS A 1 362 ? 6.548 -0.428 3.070 1.00 89.56 362 CYS A C 1
ATOM 2982 O O . CYS A 1 362 ? 6.108 0.637 3.495 1.00 89.56 362 CYS A O 1
ATOM 2984 N N . GLY A 1 363 ? 7.841 -0.577 2.760 1.00 83.12 363 GLY A N 1
ATOM 2985 C CA . GLY A 1 363 ? 8.820 0.501 2.923 1.00 83.12 363 GLY A CA 1
ATOM 2986 C C . GLY A 1 363 ? 8.841 1.059 4.350 1.00 83.12 363 GLY A C 1
ATOM 2987 O O . GLY A 1 363 ? 8.741 2.268 4.536 1.00 83.12 363 GLY A O 1
ATOM 2988 N N . THR A 1 364 ? 8.944 0.188 5.358 1.00 83.44 364 THR A N 1
ATOM 2989 C CA . THR A 1 364 ? 8.728 0.527 6.779 1.00 83.44 364 THR A CA 1
ATOM 2990 C C . THR A 1 364 ? 9.629 1.631 7.320 1.00 83.44 364 THR A C 1
ATOM 2992 O O . THR A 1 364 ? 9.212 2.373 8.205 1.00 83.44 364 THR A O 1
ATOM 2995 N N . ASN A 1 365 ? 10.826 1.803 6.755 1.00 77.50 365 ASN A N 1
ATOM 2996 C CA . ASN A 1 365 ? 11.721 2.918 7.091 1.00 77.50 365 ASN A CA 1
ATOM 2997 C C . ASN A 1 365 ? 11.083 4.285 6.802 1.00 77.50 365 ASN A C 1
ATOM 2999 O O . ASN A 1 365 ? 11.335 5.246 7.518 1.00 77.50 365 ASN A O 1
ATOM 3003 N N . ASP A 1 366 ? 10.233 4.352 5.778 1.00 73.81 366 ASP A N 1
ATOM 3004 C CA . ASP A 1 366 ? 9.543 5.569 5.352 1.00 73.81 366 ASP A CA 1
ATOM 3005 C C . ASP A 1 366 ? 8.196 5.735 6.104 1.00 73.81 366 ASP A C 1
ATOM 3007 O O . ASP A 1 366 ? 7.509 6.739 5.957 1.00 73.81 366 ASP A O 1
ATOM 3011 N N . SER A 1 367 ? 7.810 4.753 6.931 1.00 79.44 367 SER A N 1
ATOM 3012 C CA . SER A 1 367 ? 6.535 4.695 7.669 1.00 79.44 367 SER A CA 1
ATOM 3013 C C . SER A 1 367 ? 6.734 4.588 9.190 1.00 79.44 367 SER A C 1
ATOM 3015 O O . SER A 1 367 ? 5.927 3.967 9.880 1.00 79.44 367 SER A O 1
ATOM 3017 N N . ASP A 1 368 ? 7.830 5.143 9.718 1.00 80.19 368 ASP A N 1
ATOM 3018 C CA . ASP A 1 368 ? 8.166 5.125 11.155 1.00 80.19 368 ASP A CA 1
ATOM 3019 C C . ASP A 1 368 ? 8.125 3.708 11.768 1.00 80.19 368 ASP A C 1
ATOM 3021 O O . ASP A 1 368 ? 7.529 3.460 12.815 1.00 80.19 368 ASP A O 1
ATOM 3025 N N . GLY A 1 369 ? 8.659 2.722 11.040 1.00 85.88 369 GLY A N 1
ATOM 3026 C CA . GLY A 1 369 ? 8.680 1.318 11.461 1.00 85.88 369 GLY A CA 1
ATOM 3027 C C . GLY A 1 369 ? 7.332 0.591 11.381 1.00 85.88 369 GLY A C 1
ATOM 3028 O O . GLY A 1 369 ? 7.253 -0.576 11.760 1.00 85.88 369 GLY A O 1
ATOM 3029 N N . HIS A 1 370 ? 6.273 1.234 10.880 1.00 89.12 370 HIS A N 1
ATOM 3030 C CA . HIS A 1 370 ? 4.965 0.608 10.694 1.00 89.12 370 HIS A CA 1
ATOM 3031 C C . HIS A 1 370 ? 4.846 -0.046 9.313 1.00 89.12 370 HIS A C 1
ATOM 3033 O O . HIS A 1 370 ? 5.322 0.487 8.311 1.00 89.12 370 HIS A O 1
ATOM 3039 N N . ALA A 1 371 ? 4.157 -1.184 9.263 1.00 92.25 371 ALA A N 1
ATOM 3040 C CA . ALA A 1 371 ? 3.743 -1.859 8.040 1.00 92.25 371 ALA A CA 1
ATOM 3041 C C . ALA A 1 371 ? 2.223 -2.042 8.057 1.00 92.25 371 ALA A C 1
ATOM 3043 O O . ALA A 1 371 ? 1.657 -2.406 9.090 1.00 92.25 371 ALA A O 1
ATOM 3044 N N . LEU A 1 372 ? 1.576 -1.824 6.913 1.00 94.31 372 LEU A N 1
ATOM 3045 C CA . LEU A 1 372 ? 0.173 -2.163 6.698 1.00 94.31 372 LEU A CA 1
ATOM 3046 C C . LEU A 1 372 ? 0.095 -3.200 5.580 1.00 94.31 372 LEU A C 1
ATOM 3048 O O . LEU A 1 372 ? 0.577 -2.968 4.472 1.00 94.31 372 LEU A O 1
ATOM 3052 N N . LEU A 1 373 ? -0.498 -4.348 5.895 1.00 95.19 373 LEU A N 1
ATOM 3053 C CA . LEU A 1 373 ? -0.752 -5.427 4.949 1.00 95.19 373 LEU A CA 1
ATOM 3054 C C . LEU A 1 373 ? -2.254 -5.552 4.732 1.00 95.19 373 LEU A C 1
ATOM 3056 O O . LEU A 1 373 ? -3.030 -5.548 5.688 1.00 95.19 373 LEU A O 1
ATOM 3060 N N . PHE A 1 374 ? -2.646 -5.705 3.478 1.00 96.44 374 PHE A N 1
ATOM 3061 C CA . PHE A 1 374 ? -3.982 -6.131 3.106 1.00 96.44 374 PHE A CA 1
ATOM 3062 C C . PHE A 1 374 ? -4.013 -7.650 2.979 1.00 96.44 374 PHE A C 1
ATOM 3064 O O . PHE A 1 374 ? -3.073 -8.242 2.452 1.00 96.44 374 PHE A O 1
ATOM 3071 N N . LEU A 1 375 ? -5.106 -8.259 3.427 1.00 95.62 375 LEU A N 1
ATOM 3072 C CA . LEU A 1 375 ? -5.467 -9.637 3.121 1.00 95.62 375 LEU A CA 1
ATOM 3073 C C . LEU A 1 375 ? -6.774 -9.584 2.328 1.00 95.62 375 LEU A C 1
ATOM 3075 O O . LEU A 1 375 ? -7.797 -9.157 2.863 1.00 95.62 375 LEU A O 1
ATOM 3079 N N . CYS A 1 376 ? -6.721 -9.950 1.052 1.00 94.12 376 CYS A N 1
ATOM 3080 C CA . CYS A 1 376 ? -7.816 -9.752 0.105 1.00 94.12 376 CYS A CA 1
ATOM 3081 C C . CYS A 1 376 ? -8.345 -11.089 -0.408 1.00 94.12 376 CYS A C 1
ATOM 3083 O O . CYS A 1 376 ? -7.554 -11.986 -0.691 1.00 94.12 376 CYS A O 1
ATOM 3085 N N . GLU A 1 377 ? -9.662 -11.197 -0.595 1.00 93.62 377 GLU A N 1
ATOM 3086 C CA . GLU A 1 377 ? -10.249 -12.240 -1.440 1.00 93.62 377 GLU A CA 1
ATOM 3087 C C . GLU A 1 377 ? -9.941 -11.908 -2.902 1.00 93.62 377 GLU A C 1
ATOM 3089 O O . GLU A 1 377 ? -10.386 -10.892 -3.433 1.00 93.62 377 GLU A O 1
ATOM 3094 N N . VAL A 1 378 ? -9.153 -12.761 -3.551 1.00 93.12 378 VAL A N 1
ATOM 3095 C CA . VAL A 1 378 ? -8.744 -12.613 -4.945 1.00 93.12 378 VAL A CA 1
ATOM 3096 C C . VAL A 1 378 ? -9.324 -13.772 -5.738 1.00 93.12 378 VAL A C 1
ATOM 3098 O O . VAL A 1 378 ? -8.981 -14.933 -5.503 1.00 93.12 378 VAL A O 1
ATOM 3101 N N . ALA A 1 379 ? -10.209 -13.463 -6.682 1.00 93.31 379 ALA A N 1
ATOM 3102 C CA . ALA A 1 379 ? -10.745 -14.450 -7.605 1.00 93.31 379 ALA A CA 1
ATOM 3103 C C . ALA A 1 379 ? -9.769 -14.658 -8.769 1.00 93.31 379 ALA A C 1
ATOM 3105 O O . ALA A 1 379 ? -9.639 -13.802 -9.643 1.00 93.31 379 ALA A O 1
ATOM 3106 N N . LEU A 1 380 ? -9.036 -15.773 -8.744 1.00 91.25 380 LEU A N 1
ATOM 3107 C CA . LEU A 1 380 ? -7.947 -16.031 -9.688 1.00 91.25 380 LEU A CA 1
ATOM 3108 C C . LEU A 1 380 ? -8.424 -16.704 -10.977 1.00 91.25 380 LEU A C 1
ATOM 3110 O O . LEU A 1 380 ? -7.730 -16.604 -11.989 1.00 91.25 380 LEU A O 1
ATOM 3114 N N . GLY A 1 381 ? -9.570 -17.392 -10.940 1.00 91.19 381 GLY A N 1
ATOM 3115 C CA . GLY A 1 381 ? -10.083 -18.169 -12.065 1.00 91.19 381 GLY A CA 1
ATOM 3116 C C . GLY A 1 381 ? -9.054 -19.164 -12.610 1.00 91.19 381 GLY A C 1
ATOM 3117 O O . GLY A 1 381 ? -8.226 -19.712 -11.872 1.00 91.19 381 GLY A O 1
ATOM 3118 N N . GLU A 1 382 ? -9.104 -19.378 -13.921 1.00 88.12 382 GLU A N 1
ATOM 3119 C CA . GLU A 1 382 ? -8.069 -20.105 -14.661 1.00 88.12 382 GLU A CA 1
ATOM 3120 C C . GLU A 1 382 ? -6.767 -19.288 -14.699 1.00 88.12 382 GLU A C 1
ATOM 3122 O O . GLU A 1 382 ? -6.765 -18.125 -15.113 1.00 88.12 382 GLU A O 1
ATOM 3127 N N . MET A 1 383 ? -5.663 -19.880 -14.242 1.00 87.94 383 MET A N 1
ATOM 3128 C CA . MET A 1 383 ? -4.385 -19.185 -14.079 1.00 87.94 383 MET A CA 1
ATOM 3129 C C . MET A 1 383 ? -3.404 -19.570 -15.184 1.00 87.94 383 MET A C 1
ATOM 3131 O O . MET A 1 383 ? -3.189 -20.749 -15.452 1.00 87.94 383 MET A O 1
ATOM 3135 N N . LEU A 1 384 ? -2.719 -18.578 -15.748 1.00 87.00 384 LEU A N 1
ATOM 3136 C CA . LEU A 1 384 ? -1.540 -18.791 -16.577 1.00 87.00 384 LEU A CA 1
ATOM 3137 C C . LEU A 1 384 ? -0.319 -18.983 -15.678 1.00 87.00 384 LEU A C 1
ATOM 3139 O O . LEU A 1 384 ? 0.064 -18.077 -14.941 1.00 87.00 384 LEU A O 1
ATOM 3143 N N . HIS A 1 385 ? 0.291 -20.157 -15.751 1.00 86.25 385 HIS A N 1
ATOM 3144 C CA . HIS A 1 385 ? 1.481 -20.490 -14.980 1.00 86.25 385 HIS A CA 1
ATOM 3145 C C . HIS A 1 385 ? 2.730 -19.976 -15.703 1.00 86.25 385 HIS A C 1
ATOM 3147 O O . HIS A 1 385 ? 2.932 -20.269 -16.882 1.00 86.25 385 HIS A O 1
ATOM 3153 N N . CYS A 1 386 ? 3.557 -19.208 -14.997 1.00 84.81 386 CYS A N 1
ATOM 3154 C CA . CYS A 1 386 ? 4.789 -18.622 -15.515 1.00 84.81 386 CYS A CA 1
ATOM 3155 C C . CYS A 1 386 ? 5.958 -18.921 -14.580 1.00 84.81 386 CYS A C 1
ATOM 3157 O O . CYS A 1 386 ? 5.810 -18.852 -13.360 1.00 84.81 386 CYS A O 1
ATOM 3159 N N . ASP A 1 387 ? 7.123 -19.224 -15.143 1.00 84.69 387 ASP A N 1
ATOM 3160 C CA . ASP A 1 387 ? 8.358 -19.415 -14.379 1.00 84.69 387 ASP A CA 1
ATOM 3161 C C . ASP A 1 387 ? 9.270 -18.169 -14.439 1.00 84.69 387 ASP A C 1
ATOM 3163 O O . ASP A 1 387 ? 8.911 -17.123 -14.984 1.00 84.69 387 ASP A O 1
ATOM 3167 N N . ASP A 1 388 ? 10.464 -18.244 -13.844 1.00 80.94 388 ASP A N 1
ATOM 3168 C CA . ASP A 1 388 ? 11.424 -17.131 -13.877 1.00 80.94 388 ASP A CA 1
ATOM 3169 C C . ASP A 1 388 ? 11.932 -16.807 -15.301 1.00 80.94 388 ASP A C 1
ATOM 3171 O O . ASP A 1 388 ? 12.402 -15.693 -15.527 1.00 80.94 388 ASP A O 1
ATOM 3175 N N . LYS A 1 389 ? 11.840 -17.728 -16.274 1.00 83.12 389 LYS A N 1
ATOM 3176 C CA . LYS A 1 389 ? 12.238 -17.471 -17.673 1.00 83.12 389 LYS A CA 1
ATOM 3177 C C . LYS A 1 389 ? 11.198 -16.632 -18.406 1.00 83.12 389 LYS A C 1
ATOM 3179 O O . LYS A 1 389 ? 11.530 -15.928 -19.355 1.00 83.12 389 LYS A O 1
ATOM 3184 N N . ASP A 1 390 ? 9.956 -16.692 -17.942 1.00 80.81 390 ASP A N 1
ATOM 3185 C CA . ASP A 1 390 ? 8.845 -15.888 -18.439 1.00 80.81 390 ASP A CA 1
ATOM 3186 C C . ASP A 1 390 ? 8.837 -14.458 -17.893 1.00 80.81 390 ASP A C 1
ATOM 3188 O O . ASP A 1 390 ? 8.046 -13.630 -18.357 1.00 80.81 390 ASP A O 1
ATOM 3192 N N . ALA A 1 391 ? 9.684 -14.170 -16.900 1.00 77.38 391 ALA A N 1
ATOM 3193 C CA . ALA A 1 391 ? 9.783 -12.861 -16.281 1.00 77.38 391 ALA A CA 1
ATOM 3194 C C . ALA A 1 391 ? 10.361 -11.841 -17.271 1.00 77.38 391 ALA A C 1
ATOM 3196 O O . ALA A 1 391 ? 11.572 -11.665 -17.405 1.00 77.38 391 ALA A O 1
ATOM 3197 N N . ASP A 1 392 ? 9.469 -11.121 -17.939 1.00 72.50 392 ASP A N 1
ATOM 3198 C CA . ASP A 1 392 ? 9.799 -10.015 -18.823 1.00 72.50 392 ASP A CA 1
ATOM 3199 C C . ASP A 1 392 ? 8.984 -8.789 -18.393 1.00 72.50 392 ASP A C 1
ATOM 3201 O O . ASP A 1 392 ? 7.757 -8.835 -18.336 1.00 72.50 392 ASP A O 1
ATOM 3205 N N . PRO A 1 393 ? 9.605 -7.625 -18.159 1.00 63.69 393 PRO A N 1
ATOM 3206 C CA . PRO A 1 393 ? 8.860 -6.381 -17.997 1.00 63.69 393 PRO A CA 1
ATOM 3207 C C . PRO A 1 393 ? 7.936 -6.040 -19.190 1.00 63.69 393 PRO A C 1
ATOM 3209 O O . PRO A 1 393 ? 7.071 -5.171 -19.065 1.00 63.69 393 PRO A O 1
ATOM 3212 N N . LYS A 1 394 ? 8.141 -6.623 -20.384 1.00 69.56 394 LYS A N 1
ATOM 3213 C CA . LYS A 1 394 ? 7.250 -6.558 -21.566 1.00 69.56 394 LYS A CA 1
ATOM 3214 C C . LYS A 1 394 ? 6.171 -7.635 -21.576 1.00 69.56 394 LYS A C 1
ATOM 3216 O O . LYS A 1 394 ? 5.392 -7.649 -22.527 1.00 69.56 394 LYS A O 1
ATOM 3221 N N . PHE A 1 395 ? 6.107 -8.483 -20.554 1.00 74.50 395 PHE A N 1
ATOM 3222 C CA . PHE A 1 395 ? 5.056 -9.471 -20.408 1.00 74.50 395 PHE A CA 1
ATOM 3223 C C . PHE A 1 395 ? 3.705 -8.768 -20.501 1.00 74.50 395 PHE A C 1
ATOM 3225 O O . PHE A 1 395 ? 3.357 -7.914 -19.684 1.00 74.50 395 PHE A O 1
ATOM 3232 N N . ASP A 1 396 ? 2.980 -9.095 -21.559 1.00 75.12 396 ASP A N 1
ATOM 3233 C CA . ASP A 1 396 ? 1.616 -8.663 -21.766 1.00 75.12 396 ASP A CA 1
ATOM 3234 C C . ASP A 1 396 ? 0.749 -9.895 -21.528 1.00 75.12 396 ASP A C 1
ATOM 3236 O O . ASP A 1 396 ? 0.703 -10.774 -22.400 1.00 75.12 396 ASP A O 1
ATOM 3240 N N . PRO A 1 397 ? 0.083 -9.982 -20.361 1.00 69.94 397 PRO A N 1
ATOM 3241 C CA . PRO A 1 397 ? -0.768 -11.115 -20.058 1.00 69.94 397 PRO A CA 1
ATOM 3242 C C . PRO A 1 397 ? -1.781 -11.315 -21.184 1.00 69.94 397 PRO A C 1
ATOM 3244 O O . PRO A 1 397 ? -1.968 -12.434 -21.637 1.00 69.94 397 PRO A O 1
ATOM 3247 N N . LYS A 1 398 ? -2.361 -10.243 -21.741 1.00 71.25 398 LYS A N 1
ATOM 3248 C CA . LYS A 1 398 ? -3.432 -10.342 -22.746 1.00 71.25 398 LYS A CA 1
ATOM 3249 C C . LYS A 1 398 ? -2.984 -11.007 -24.045 1.00 71.25 398 LYS A C 1
ATOM 3251 O O . LYS A 1 398 ? -3.785 -11.669 -24.691 1.00 71.25 398 LYS A O 1
ATOM 3256 N N . LYS A 1 399 ? -1.712 -10.857 -24.424 1.00 72.12 399 LYS A N 1
ATOM 3257 C CA . LYS A 1 399 ? -1.157 -11.505 -25.625 1.00 72.12 399 LYS A CA 1
ATOM 3258 C C . LYS A 1 399 ? -0.863 -12.987 -25.417 1.00 72.12 399 LYS A C 1
ATOM 3260 O O . LYS A 1 399 ? -0.805 -13.727 -26.392 1.00 72.12 399 LYS A O 1
ATOM 3265 N N . ARG A 1 400 ? -0.645 -13.407 -24.167 1.00 66.88 400 ARG A N 1
ATOM 3266 C CA . ARG A 1 400 ? -0.201 -14.761 -23.813 1.00 66.88 400 ARG A CA 1
ATOM 3267 C C . ARG A 1 400 ? -1.302 -15.631 -23.202 1.00 66.88 400 ARG A C 1
ATOM 3269 O O . ARG A 1 400 ? -1.273 -16.838 -23.395 1.00 66.88 400 ARG A O 1
ATOM 3276 N N . LEU A 1 401 ? -2.266 -15.026 -22.504 1.00 61.34 401 LEU A N 1
ATOM 3277 C CA . LEU A 1 401 ? -3.383 -15.690 -21.818 1.00 61.34 401 LEU A CA 1
ATOM 3278 C C . LEU A 1 401 ? -4.265 -16.504 -22.783 1.00 61.34 401 LEU A C 1
ATOM 3280 O O . LEU A 1 401 ? -4.978 -17.402 -22.335 1.00 61.34 401 LEU A O 1
ATOM 3284 N N . GLY A 1 402 ? -4.270 -16.186 -24.086 1.00 57.12 402 GLY A N 1
ATOM 3285 C CA . GLY A 1 402 ? -5.382 -16.588 -24.950 1.00 57.12 402 GLY A CA 1
ATOM 3286 C C . GLY A 1 402 ? -6.714 -16.104 -24.353 1.00 57.12 402 GLY A C 1
ATOM 3287 O O . GLY A 1 402 ? -6.753 -15.448 -23.316 1.00 57.12 402 GLY A O 1
ATOM 3288 N N . GLU A 1 403 ? -7.847 -16.410 -24.967 1.00 59.09 403 GLU A N 1
ATOM 3289 C CA . GLU A 1 403 ? -9.145 -15.935 -24.450 1.00 59.09 403 GLU A CA 1
ATOM 3290 C C . GLU A 1 403 ? -9.620 -16.653 -23.162 1.00 59.09 403 GLU A C 1
ATOM 3292 O O . GLU A 1 403 ? -10.750 -16.437 -22.738 1.00 59.09 403 GLU A O 1
ATOM 3297 N N . LYS A 1 404 ? -8.802 -17.513 -22.528 1.00 72.94 404 LYS A N 1
ATOM 3298 C CA . LYS A 1 404 ? -9.270 -18.460 -21.490 1.00 72.94 404 LYS A CA 1
ATOM 3299 C C . LYS A 1 404 ? -8.784 -18.191 -20.063 1.00 72.94 404 LYS A C 1
ATOM 3301 O O . LYS A 1 404 ? -9.473 -18.536 -19.111 1.00 72.94 404 LYS A O 1
ATOM 3306 N N . CYS A 1 405 ? -7.622 -17.570 -19.880 1.00 83.31 405 CYS A N 1
ATOM 3307 C CA . CYS A 1 405 ? -7.058 -17.365 -18.544 1.00 83.31 405 CYS A CA 1
ATOM 3308 C C . CYS A 1 405 ? -7.445 -15.999 -17.939 1.00 83.31 405 CYS A C 1
ATOM 3310 O O . CYS A 1 405 ? -7.528 -14.988 -18.635 1.00 83.31 405 CYS A O 1
ATOM 3312 N N . HIS A 1 406 ? -7.617 -15.960 -16.615 1.00 87.00 406 HIS A N 1
ATOM 3313 C CA . HIS A 1 406 ? -8.089 -14.800 -15.847 1.00 87.00 406 HIS A CA 1
ATOM 3314 C C . HIS A 1 406 ? -6.975 -14.129 -15.028 1.00 87.00 406 HIS A C 1
ATOM 3316 O O . HIS A 1 406 ? -7.047 -12.933 -14.748 1.00 87.00 406 HIS A O 1
ATOM 3322 N N . SER A 1 407 ? -5.941 -14.880 -14.635 1.00 89.38 407 SER A N 1
ATOM 3323 C CA . SER A 1 407 ? -4.829 -14.365 -13.824 1.00 89.38 407 SER A CA 1
ATOM 3324 C C . SER A 1 407 ? -3.489 -15.023 -14.181 1.00 89.38 407 SER A C 1
ATOM 3326 O O . SER A 1 407 ? -3.437 -15.960 -14.977 1.00 89.38 407 SER A O 1
ATOM 3328 N N . THR A 1 408 ? -2.380 -14.510 -13.638 1.00 88.56 408 THR A N 1
ATOM 3329 C CA . THR A 1 408 ? -1.025 -15.039 -13.875 1.00 88.56 408 THR A CA 1
ATOM 3330 C C . THR A 1 408 ? -0.399 -15.464 -12.554 1.00 88.56 408 THR A C 1
ATOM 3332 O O . THR A 1 408 ? -0.314 -14.663 -11.624 1.00 88.56 408 THR A O 1
ATOM 3335 N N . LEU A 1 409 ? 0.067 -16.709 -12.488 1.00 88.62 409 LEU A N 1
ATOM 3336 C CA . LEU A 1 409 ? 0.780 -17.272 -11.352 1.00 88.62 409 LEU A CA 1
ATOM 3337 C C . LEU A 1 409 ? 2.274 -17.344 -11.669 1.00 88.62 409 LEU A C 1
ATOM 3339 O O . LEU A 1 409 ? 2.696 -18.141 -12.503 1.00 88.62 409 LEU A O 1
ATOM 3343 N N . GLY A 1 410 ? 3.073 -16.545 -10.964 1.00 86.94 410 GLY A N 1
ATOM 3344 C CA . GLY A 1 410 ? 4.524 -16.709 -10.945 1.00 86.94 410 GLY A CA 1
ATOM 3345 C C . GLY A 1 410 ? 4.912 -17.856 -10.020 1.00 86.94 410 GLY A C 1
ATOM 3346 O O . GLY A 1 410 ? 4.736 -17.744 -8.809 1.00 86.94 410 GLY A O 1
ATOM 3347 N N . ILE A 1 411 ? 5.438 -18.944 -10.573 1.00 83.38 411 ILE A N 1
ATOM 3348 C CA . ILE A 1 411 ? 5.858 -20.115 -9.805 1.00 83.38 411 ILE A CA 1
ATOM 3349 C C . ILE A 1 411 ? 7.161 -19.780 -9.072 1.00 83.38 411 ILE A C 1
ATOM 3351 O O . ILE A 1 411 ? 8.223 -19.639 -9.680 1.00 83.38 411 ILE A O 1
ATOM 3355 N N . GLY A 1 412 ? 7.066 -19.634 -7.751 1.00 77.25 412 GLY A N 1
ATOM 3356 C CA . GLY A 1 412 ? 8.221 -19.477 -6.873 1.00 77.25 412 GLY A CA 1
ATOM 3357 C C . GLY A 1 412 ? 8.987 -20.788 -6.677 1.00 77.25 412 GLY A C 1
ATOM 3358 O O . GLY A 1 412 ? 8.471 -21.877 -6.915 1.00 77.25 412 GLY A O 1
ATOM 3359 N N . ARG A 1 413 ? 10.232 -20.686 -6.194 1.00 74.62 413 ARG A N 1
ATOM 3360 C CA . ARG A 1 413 ? 11.032 -21.862 -5.792 1.00 74.62 413 ARG A CA 1
ATOM 3361 C C . ARG A 1 413 ? 10.471 -22.562 -4.553 1.00 74.62 413 ARG A C 1
ATOM 3363 O O . ARG A 1 413 ? 10.655 -23.763 -4.398 1.00 74.62 413 ARG A O 1
ATOM 3370 N N . TYR A 1 414 ? 9.820 -21.792 -3.687 1.00 71.19 414 TYR A N 1
ATOM 3371 C CA . TYR A 1 414 ? 9.204 -22.230 -2.442 1.00 71.19 414 TYR A CA 1
ATOM 3372 C C . TYR A 1 414 ? 7.802 -21.625 -2.360 1.00 71.19 414 TYR A C 1
ATOM 3374 O O . TYR A 1 414 ? 7.585 -20.522 -2.866 1.00 71.19 414 TYR A O 1
ATOM 3382 N N . GLY A 1 415 ? 6.871 -22.343 -1.736 1.00 67.31 415 GLY A N 1
ATOM 3383 C CA . GLY A 1 415 ? 5.489 -21.904 -1.553 1.00 67.31 415 GLY A CA 1
ATOM 3384 C C . GLY A 1 415 ? 4.479 -23.035 -1.772 1.00 67.31 415 GLY A C 1
ATOM 3385 O O . GLY A 1 415 ? 4.853 -24.104 -2.262 1.00 67.31 415 GLY A O 1
ATOM 3386 N N . PRO A 1 416 ? 3.208 -22.816 -1.399 1.00 64.56 416 PRO A N 1
ATOM 3387 C CA . PRO A 1 416 ? 2.126 -23.752 -1.670 1.00 64.56 416 PRO A CA 1
ATOM 3388 C C . PRO A 1 416 ? 1.949 -23.934 -3.174 1.00 64.56 416 PRO A C 1
ATOM 3390 O O . PRO A 1 416 ? 1.742 -22.982 -3.934 1.00 64.56 416 PRO A O 1
ATOM 3393 N N . ARG A 1 417 ? 1.993 -25.181 -3.625 1.00 63.00 417 ARG A N 1
ATOM 3394 C CA . ARG A 1 417 ? 1.769 -25.498 -5.027 1.00 63.00 417 ARG A CA 1
ATOM 3395 C C . ARG A 1 417 ? 0.301 -25.283 -5.375 1.00 63.00 417 ARG A C 1
ATOM 3397 O O . ARG A 1 417 ? -0.609 -25.672 -4.644 1.00 63.00 417 ARG A O 1
ATOM 3404 N N . ALA A 1 418 ? 0.045 -24.629 -6.505 1.00 60.50 418 ALA A N 1
ATOM 3405 C CA . ALA A 1 418 ? -1.316 -24.290 -6.912 1.00 60.50 418 ALA A CA 1
ATOM 3406 C C . ALA A 1 418 ? -2.178 -25.516 -7.253 1.00 60.50 418 ALA A C 1
ATOM 3408 O O . ALA A 1 418 ? -3.397 -25.434 -7.118 1.00 60.50 418 ALA A O 1
ATOM 3409 N N . ASP A 1 419 ? -1.542 -26.607 -7.683 1.00 65.50 419 ASP A N 1
ATOM 3410 C CA . ASP A 1 419 ? -2.127 -27.890 -8.078 1.00 65.50 419 ASP A CA 1
ATOM 3411 C C . ASP A 1 419 ? -2.251 -28.895 -6.918 1.00 65.50 419 ASP A C 1
ATOM 3413 O O . ASP A 1 419 ? -2.865 -29.948 -7.078 1.00 65.50 419 ASP A O 1
ATOM 3417 N N . VAL A 1 420 ? -1.695 -28.584 -5.745 1.00 67.94 420 VAL A N 1
ATOM 3418 C CA . VAL A 1 420 ? -1.644 -29.501 -4.602 1.00 67.94 420 VAL A CA 1
ATOM 3419 C C . VAL A 1 420 ? -2.706 -29.109 -3.580 1.00 67.94 420 VAL A C 1
ATOM 3421 O O . VAL A 1 420 ? -2.586 -28.109 -2.881 1.00 67.94 420 VAL A O 1
ATOM 3424 N N . GLU A 1 421 ? -3.772 -29.904 -3.471 1.00 62.97 421 GLU A N 1
ATOM 3425 C CA . GLU A 1 421 ? -4.917 -29.564 -2.616 1.00 62.97 421 GLU A CA 1
ATOM 3426 C C . GLU A 1 421 ? -4.567 -29.510 -1.120 1.00 62.97 421 GLU A C 1
ATOM 3428 O O . GLU A 1 421 ? -5.111 -28.676 -0.404 1.00 62.97 421 GLU A O 1
ATOM 3433 N N . VAL A 1 422 ? -3.604 -30.316 -0.655 1.00 66.00 422 VAL A N 1
ATOM 3434 C CA . VAL A 1 422 ? -3.151 -30.299 0.752 1.00 66.00 422 VAL A CA 1
ATOM 3435 C C . VAL A 1 422 ? -2.454 -29.000 1.155 1.00 66.00 422 VAL A C 1
ATOM 3437 O O . VAL A 1 422 ? -2.416 -28.695 2.348 1.00 66.00 422 VAL A O 1
ATOM 3440 N N . ASP A 1 423 ? -1.976 -28.222 0.180 1.00 70.88 423 ASP A N 1
ATOM 3441 C CA . ASP A 1 423 ? -1.337 -26.920 0.382 1.00 70.88 423 ASP A CA 1
ATOM 3442 C C . ASP A 1 423 ? -2.365 -25.788 0.535 1.00 70.88 423 ASP A C 1
ATOM 3444 O O . ASP A 1 423 ? -1.994 -24.655 0.843 1.00 70.88 423 ASP A O 1
ATOM 3448 N N . TRP A 1 424 ? -3.665 -26.080 0.389 1.00 81.12 424 TRP A N 1
ATOM 3449 C CA . TRP A 1 424 ? -4.747 -25.105 0.510 1.00 81.12 424 TRP A CA 1
ATOM 3450 C C . TRP A 1 424 ? -5.843 -25.579 1.469 1.00 81.12 424 TRP A C 1
ATOM 3452 O O . TRP A 1 424 ? -6.331 -26.701 1.404 1.00 81.12 424 TRP A O 1
ATOM 3462 N N . ARG A 1 425 ? -6.272 -24.697 2.372 1.00 87.81 425 ARG A N 1
ATOM 3463 C CA . ARG A 1 425 ? -7.339 -24.957 3.344 1.00 87.81 425 ARG A CA 1
ATOM 3464 C C . ARG A 1 425 ? -8.490 -23.983 3.133 1.00 87.81 425 ARG A C 1
ATOM 3466 O O . ARG A 1 425 ? -8.271 -22.810 2.853 1.00 87.81 425 ARG A O 1
ATOM 3473 N N . ASP A 1 426 ? -9.715 -24.466 3.307 1.00 90.06 426 ASP A N 1
ATOM 3474 C CA . ASP A 1 426 ? -10.914 -23.622 3.331 1.00 90.06 426 ASP A CA 1
ATOM 3475 C C . ASP A 1 426 ? -10.830 -22.606 4.483 1.00 90.06 426 ASP A C 1
ATOM 3477 O O . ASP A 1 426 ? -10.672 -22.991 5.645 1.00 90.06 426 ASP A O 1
ATOM 3481 N N . ALA A 1 427 ? -10.945 -21.319 4.161 1.00 91.81 427 ALA A N 1
ATOM 3482 C CA . ALA A 1 427 ? -10.855 -20.193 5.080 1.00 91.81 427 ALA A CA 1
ATOM 3483 C C . ALA A 1 427 ? -12.052 -20.080 6.040 1.00 91.81 427 ALA A C 1
ATOM 3485 O O . ALA A 1 427 ? -12.021 -19.235 6.934 1.00 91.81 427 ALA A O 1
ATOM 3486 N N . LYS A 1 428 ? -13.057 -20.967 5.954 1.00 91.94 428 LYS A N 1
ATOM 3487 C CA . LYS A 1 428 ? -14.172 -21.045 6.920 1.00 91.94 428 LYS A CA 1
ATOM 3488 C C . LYS A 1 428 ? -13.751 -21.154 8.391 1.00 91.94 428 LYS A C 1
ATOM 3490 O O . LYS A 1 428 ? -14.552 -20.867 9.271 1.00 91.94 428 LYS A O 1
ATOM 3495 N N . PHE A 1 429 ? -12.522 -21.605 8.682 1.00 88.19 429 PHE A N 1
ATOM 3496 C CA . PHE A 1 429 ? -12.015 -21.644 10.062 1.00 88.19 429 PHE A CA 1
ATOM 3497 C C . PHE A 1 429 ? -11.735 -20.247 10.634 1.00 88.19 429 PHE A C 1
ATOM 3499 O O . PHE A 1 429 ? -11.651 -20.109 11.849 1.00 88.19 429 PHE A O 1
ATOM 3506 N N . ILE A 1 430 ? -11.551 -19.243 9.770 1.00 90.38 430 ILE A N 1
ATOM 3507 C CA . ILE A 1 430 ? -11.355 -17.842 10.151 1.00 90.38 430 ILE A CA 1
ATOM 3508 C C . ILE A 1 430 ? -12.710 -17.208 10.449 1.00 90.38 430 ILE A C 1
ATOM 3510 O O . ILE A 1 430 ? -12.905 -16.639 11.519 1.00 90.38 430 ILE A O 1
ATOM 3514 N N . ASP A 1 431 ? -13.635 -17.326 9.498 1.00 90.25 431 ASP A N 1
ATOM 3515 C CA . ASP A 1 431 ? -15.011 -16.861 9.606 1.00 90.25 431 ASP A CA 1
ATOM 3516 C C . ASP A 1 431 ? -15.885 -17.610 8.588 1.00 90.25 431 ASP A C 1
ATOM 3518 O O . ASP A 1 431 ? -15.454 -17.897 7.470 1.00 90.25 431 ASP A O 1
ATOM 3522 N N . GLU A 1 432 ? -17.132 -17.899 8.954 1.00 90.31 432 GLU A N 1
ATOM 3523 C CA . GLU A 1 432 ? -18.086 -18.647 8.128 1.00 90.31 432 GLU A CA 1
ATOM 3524 C C . GLU A 1 432 ? -18.366 -17.989 6.763 1.00 90.31 432 GLU A C 1
ATOM 3526 O O . GLU A 1 432 ? -18.620 -18.682 5.777 1.00 90.31 432 GLU A O 1
ATOM 3531 N N . ARG A 1 433 ? -18.259 -16.657 6.669 1.00 90.00 433 ARG A N 1
ATOM 3532 C CA . ARG A 1 433 ? -18.423 -15.895 5.418 1.00 90.00 433 ARG A CA 1
ATOM 3533 C C . ARG A 1 433 ? -17.351 -16.215 4.380 1.00 90.00 433 ARG A C 1
ATOM 3535 O O . ARG A 1 433 ? -17.575 -15.975 3.200 1.00 90.00 433 ARG A O 1
ATOM 3542 N N . LEU A 1 434 ? -16.206 -16.750 4.806 1.00 91.44 434 LEU A N 1
ATOM 3543 C CA . LEU A 1 434 ? -15.071 -17.070 3.939 1.00 91.44 434 LEU A CA 1
ATOM 3544 C C . LEU A 1 434 ? -15.124 -18.502 3.385 1.00 91.44 434 LEU A C 1
ATOM 3546 O O . LEU A 1 434 ? -14.152 -18.986 2.804 1.00 91.44 434 LEU A O 1
ATOM 3550 N N . ARG A 1 435 ? -16.246 -19.202 3.570 1.00 91.88 435 ARG A N 1
ATOM 3551 C CA . ARG A 1 435 ? -16.433 -20.576 3.107 1.00 91.88 435 ARG A CA 1
ATOM 3552 C C . ARG A 1 435 ? -16.180 -20.715 1.607 1.00 91.88 435 ARG A C 1
ATOM 3554 O O . ARG A 1 435 ? -16.738 -19.985 0.789 1.00 91.88 435 ARG A O 1
ATOM 3561 N N . GLY A 1 436 ? -15.363 -21.704 1.255 1.00 89.94 436 GLY A N 1
ATOM 3562 C CA . GLY A 1 436 ? -14.987 -21.995 -0.130 1.00 89.94 436 GLY A CA 1
ATOM 3563 C C . GLY A 1 436 ? -13.867 -21.107 -0.680 1.00 89.94 436 GLY A C 1
ATOM 3564 O O . GLY A 1 436 ? -13.385 -21.367 -1.780 1.00 89.94 436 GLY A O 1
ATOM 3565 N N . ILE A 1 437 ? -13.411 -20.105 0.078 1.00 92.62 437 ILE A N 1
ATOM 3566 C CA . ILE A 1 437 ? -12.199 -19.345 -0.235 1.00 92.62 437 ILE A CA 1
ATOM 3567 C C . ILE A 1 437 ? -11.005 -20.111 0.331 1.00 92.62 437 ILE A C 1
ATOM 3569 O O . ILE A 1 437 ? -11.038 -20.581 1.466 1.00 92.62 437 ILE A O 1
ATOM 3573 N N . ARG A 1 438 ? -9.939 -20.258 -0.455 1.00 90.94 438 ARG A N 1
ATOM 3574 C CA . ARG A 1 438 ? -8.748 -21.014 -0.052 1.00 90.94 438 ARG A CA 1
ATOM 3575 C C . ARG A 1 438 ? -7.675 -20.099 0.554 1.00 90.94 438 ARG A C 1
ATOM 3577 O O . ARG A 1 438 ? -7.400 -19.018 0.044 1.00 90.94 438 ARG A O 1
ATOM 3584 N N . VAL A 1 439 ? -7.035 -20.550 1.625 1.00 88.69 439 VAL A N 1
ATOM 3585 C CA . VAL A 1 439 ? -5.806 -19.977 2.206 1.00 88.69 439 VAL A CA 1
ATOM 3586 C C . VAL A 1 439 ? -4.706 -21.023 2.194 1.00 88.69 439 VAL A C 1
ATOM 3588 O O . VAL A 1 439 ? -4.999 -22.214 2.111 1.00 88.69 439 VAL A O 1
ATOM 3591 N N . VAL A 1 440 ? -3.454 -20.599 2.331 1.00 80.88 440 VAL A N 1
ATOM 3592 C CA . VAL A 1 440 ? -2.322 -21.519 2.486 1.00 80.88 440 VAL A CA 1
ATOM 3593 C C . VAL A 1 440 ? -2.563 -22.461 3.671 1.00 80.88 440 VAL A C 1
ATOM 3595 O O . VAL A 1 440 ? -2.807 -22.029 4.801 1.00 80.88 440 VAL A O 1
ATOM 3598 N N . SER A 1 441 ? -2.524 -23.762 3.400 1.00 70.06 441 SER A N 1
ATOM 3599 C CA . SER A 1 441 ? -2.619 -24.828 4.386 1.00 70.06 441 SER A CA 1
ATOM 3600 C C . SER A 1 441 ? -1.268 -24.999 5.055 1.00 70.06 441 SER A C 1
ATOM 3602 O O . SER A 1 441 ? -0.260 -25.320 4.437 1.00 70.06 441 SER A O 1
ATOM 3604 N N . LEU A 1 442 ? -1.250 -24.752 6.353 1.00 60.50 442 LEU A N 1
ATOM 3605 C CA . LEU A 1 442 ? -0.059 -24.808 7.188 1.00 60.50 442 LEU A CA 1
ATOM 3606 C C . LEU A 1 442 ? -0.368 -25.785 8.321 1.00 60.50 442 LEU A C 1
ATOM 3608 O O . LEU A 1 442 ? -0.610 -25.387 9.467 1.00 60.50 442 LEU A O 1
ATOM 3612 N N . ILE A 1 443 ? -0.480 -27.069 7.970 1.00 40.56 443 ILE A N 1
ATOM 3613 C CA . ILE A 1 443 ? -0.646 -28.145 8.951 1.00 40.56 443 ILE A CA 1
ATOM 3614 C C . ILE A 1 443 ? 0.701 -28.341 9.677 1.00 40.56 443 ILE A C 1
ATOM 3616 O O . ILE A 1 443 ? 1.747 -28.339 9.025 1.00 40.56 443 ILE A O 1
ATOM 3620 N N . PRO A 1 444 ? 0.712 -28.501 11.017 1.00 33.38 444 PRO A N 1
ATOM 3621 C CA . PRO A 1 444 ? 1.920 -28.833 11.762 1.00 33.38 444 PRO A CA 1
ATOM 3622 C C . PRO A 1 444 ? 2.368 -30.239 11.348 1.00 33.38 444 PRO A C 1
ATOM 3624 O O . PRO A 1 444 ? 1.711 -31.218 11.687 1.00 33.38 444 PRO A O 1
ATOM 3627 N N . GLY A 1 445 ? 3.443 -30.338 10.571 1.00 30.91 445 GLY A N 1
ATOM 3628 C CA . GLY A 1 445 ? 3.971 -31.630 10.127 1.00 30.91 445 GLY A CA 1
ATOM 3629 C C . GLY A 1 445 ? 4.825 -31.582 8.865 1.00 30.91 445 GLY A C 1
ATOM 3630 O O . GLY A 1 445 ? 5.646 -32.472 8.671 1.00 30.91 445 GLY A O 1
ATOM 3631 N N . THR A 1 446 ? 4.709 -30.546 8.034 1.00 26.83 446 THR A N 1
ATOM 3632 C CA . THR A 1 446 ? 5.502 -30.485 6.800 1.00 26.83 446 THR A CA 1
ATOM 3633 C C . THR A 1 446 ? 6.836 -29.791 7.055 1.00 26.83 446 THR A C 1
ATOM 3635 O O . THR A 1 446 ? 6.969 -28.566 7.019 1.00 26.83 446 THR A O 1
ATOM 3638 N N . ILE A 1 447 ? 7.846 -30.608 7.346 1.00 25.19 447 ILE A N 1
ATOM 3639 C CA . ILE A 1 447 ? 9.240 -30.258 7.096 1.00 25.19 447 ILE A CA 1
ATOM 3640 C C . ILE A 1 447 ? 9.373 -30.115 5.570 1.00 25.19 447 ILE A C 1
ATOM 3642 O O . ILE A 1 447 ? 9.310 -31.108 4.852 1.00 25.19 447 ILE A O 1
ATOM 3646 N N . LEU A 1 448 ? 9.471 -28.869 5.099 1.00 29.31 448 LEU A N 1
ATOM 3647 C CA . LEU A 1 448 ? 10.161 -28.509 3.857 1.00 29.31 448 LEU A CA 1
ATOM 3648 C C . LEU A 1 448 ? 11.601 -28.161 4.200 1.00 29.31 448 LEU A C 1
ATOM 3650 O O . LEU A 1 448 ? 11.751 -27.304 5.119 1.00 29.31 448 LEU A O 1
#